Protein AF-0000000084455588 (afdb_homodimer)

Sequence (678 aa):
MLPLLLCATAAAAASVPGLRKLSNLVTFGDSYTDEGRLNYIFSHNTLPPPGQLLPVNNQTSVGGYAWPRLVAQKTGAKLYDYAVAGGMCSDNVTQHYLSNINGPFPSILDYEIPAFETDLGYKGLYPDRRADNTVYALWIGTNDLGIDGFLGEEQVQGATITDFVECVWKAFDAVYKLGGRQFVLLNVLPLQFGPMYASIPNGGTGNNEYWGNKESFNTTETQYKMEEYLTSANTMFATGAPYNALIKKRWPGATVSLLDVYSLLLELRANPTKYYTAPVNITSSWRGCGDSGCFQSTEPQSNFVWYDEVHPSERTCEYVADEFISLLEGKSKYGVSYHMLPLLLCATAAAAASVPGLRKLSNLVTFGDSYTDEGRLNYIFSHNTLPPPGQLLPVNNQTSVGGYAWPRLVAQKTGAKLYDYAVAGGMCSDNVTQHYLSNINGPFPSILDYEIPAFETDLGYKGLYPDRRADNTVYALWIGTNDLGIDGFLGEEQVQGATITDFVECVWKAFDAVYKLGGRQFVLLNVLPLQFGPMYASIPNGGTGNNEYWGNKESFNTTETQYKMEEYLTSANTMFATGAPYNALIKKRWPGATVSLLDVYSLLLELRANPTKYYTAPVNITSSWRGCGDSGCFQSTEPQSNFVWYDEVHPSERTCEYVADEFISLLEGKSKYGVSYH

Organism: NCBI:txid398673

Radius of gyration: 27.87 Å; Cα contacts (8 Å, |Δi|>4): 1489; chains: 2; bounding box: 79×81×59 Å

InterPro domains:
  IPR001087 GDSL lipase/esterase [PF00657] (25-324)
  IPR036514 SGNH hydrolase superfamily [G3DSA:3.40.50.1110] (15-333)
  IPR051058 GDSL Esterase/Lipase Enzyme [PTHR45648] (25-326)

pLDDT: mean 95.4, std 11.84, range [30.83, 99.0]

Foldseek 3Di:
DPPPPPPPPPPQLAFFPLADAAAEEEEEEAQLQDQPQQVVLVVPLDGDDAQDDDDGHQPGPQNGHHLQVLLCVVRVHHYHYLYYHVEALDVQWAFDADVSNRGTGDYLVRHSLVSVLRNVPHCVPPVPDAQRHYAYEYEYDLCCLDCRHVLVPNTDPPHDLVNRLVSVVVSVVSVLVVHHFHYEYEAHALLLQFQCQPAVVNQHDAQFDVRRHRVVDRSNVSSVSSNVSRVVSVVCVVVVQCCCCPVVVVRPNHKYKYFHVRVVLVVCLVVVVVQAPPPADERAAQWTQYPVGIDGDPDDNRRYQGNYRRHGHVSVSSVVSVLVVCQSSVRHPRMDMDD/DPPPPPPPPPPQLAFFPLADAAAEEEEEEAQLQDQPQQVVLVVPLDGDDAQDDDDGHQPGPQNGHHLQVLLCVVRVHDYHYLYYHVEALDPQWAFDADVSNRGTGDYLVRHSLVSVLRNVPHCVPPVPDAQRHYAYEYEYDLCCLDCRHVLVPNTDPPHDLVNSLVSVVVSVVSVLVVHHFHYEYEAHALLLQFQCQPAVVNQHDAQFDVRRHNVVDRSNVSSVSSNVSRVVSVVCVVVVQCCCCPVVVVRPNHKYKYFHVRVVLVVCLVVVVVQAPPPADERAAQWTQYPVGIDGHPDDNRRYQGNYRRHGHVSSSSVVSVQVVCQSSVRHPRMDMDD

Nearest PDB structures (foldseek):
  8p1g-assembly1_B  TM=9.793E-01  e=1.441E-46  Thermothelomyces thermophilus
  7ztn-assembly2_A  TM=9.801E-01  e=2.373E-46  Thermothelomyces thermophilus
  6uqy-assembly1_A  TM=7.930E-01  e=4.509E-14  Pseudomonas aeruginosa PAO1
  6ur0-assembly2_B  TM=7.779E-01  e=1.150E-13  Pseudomonas aeruginosa PAO1
  8d90-assembly2_B  TM=7.687E-01  e=1.150E-13  Pseudomonas aeruginosa PAO1

Secondary structure (DSSP, 8-state):
---------------STT-S---EEEEEESTTT-SSHHHHHHHHSSPPPTT-PPPP---STTSS--HHHHHHHHH-PEEEE---TT--S-TTT---EEGGGTEEPPPIIIIIHHHHHHHTT-TTS-TT--TTTEEEEEE--HHHHSTTTTTTT-SPTT--HHHHHHHHHHHHHHHHHTT--EEEEE----GGGSTTTS-GGGT--SSBSSSTTGGGS-HHHHHHHHHHHHHHHHHHHHHHHHIIIIIS--STT-EEEEE-HHHHHHHHHHSHHHHSPSSPEEEEESEEEETTEEEE-SS-GGGEEESSSSSBPHHHHHHHHHHHHHHHTT--TTEEEE-/--------------PSTT-S---EEEEEESTTT-SSHHHHHHHHSSPPPTT-PPPP---STTSS--HHHHHHHHH-PEEEE---TT--S-TTT---EEGGGTEEPPPIIIIIHHHHHHHTT-TTS-TT--TTTEEEEEE--HHHHSTTTTTTT-SPTT--HHHHHHHHHHHHHHHHHTT--EEEEE----GGGSTTTS-GGGT--SSBSSSTTGGGS-HHHHHHHHHHHHHHHHHHHHHHHHIIIIIS--STT-EEEEE-HHHHHHHHHHSHHHHSPSSPEEEEESEEEETTEEEE-SS-GGGEEESSSSSBPHHHHHHHHHHHHHHHTT--TTEEEE-

Solvent-accessible surface area (backbone atoms only — not comparable to full-atom values): 35055 Å² total; per-residue (Å²): 135,82,81,78,76,74,77,72,68,71,72,70,78,55,42,38,77,69,48,79,47,71,49,33,40,35,36,39,19,10,37,74,45,16,43,45,48,45,58,47,21,72,75,64,44,36,78,80,60,84,68,61,82,77,70,92,43,50,84,27,65,20,71,18,50,26,25,59,57,52,37,21,68,75,64,67,23,47,72,47,76,44,11,21,46,73,12,27,58,30,71,82,34,24,52,53,81,30,76,58,64,74,38,58,41,56,13,34,62,73,32,29,50,54,51,51,57,55,26,70,73,29,79,89,43,72,81,76,72,42,51,37,25,31,40,41,36,38,42,62,46,71,46,37,53,26,65,61,3,54,69,49,68,42,35,38,90,88,53,40,67,57,52,54,56,47,43,55,54,49,45,51,51,54,41,40,75,73,57,52,27,32,38,34,38,37,49,52,59,64,49,34,58,30,19,61,35,14,18,53,95,72,55,15,50,62,34,23,81,90,41,73,58,46,68,80,48,65,36,62,59,51,15,53,51,42,42,38,53,46,47,43,52,41,50,38,49,67,24,36,49,50,33,40,50,68,70,66,46,73,48,81,89,29,25,48,27,42,37,40,46,28,62,51,49,52,49,47,63,74,44,36,77,82,76,29,42,78,78,63,34,73,47,50,42,35,26,48,41,36,87,90,43,71,53,67,56,91,63,64,61,48,20,18,47,20,26,27,44,82,29,48,8,31,54,44,24,50,53,53,21,52,45,51,54,29,31,54,41,58,64,30,93,52,39,53,75,41,113,135,82,81,76,76,76,76,70,69,73,71,72,75,56,40,38,77,68,49,78,50,70,49,32,40,36,36,38,20,11,37,76,46,16,41,44,49,43,60,47,22,72,75,64,45,36,77,77,61,84,70,60,81,77,71,92,43,49,84,28,66,21,70,19,50,24,25,59,58,50,38,20,69,75,64,67,22,46,73,46,76,45,11,21,46,73,12,27,58,29,70,83,34,24,52,52,81,32,76,58,62,73,38,59,42,55,12,35,64,73,32,29,50,52,52,52,59,57,24,69,74,29,78,90,43,72,82,77,74,43,52,36,25,29,39,43,35,38,43,63,48,71,46,36,52,27,67,62,3,53,68,50,69,42,34,38,88,88,53,39,68,56,52,53,56,48,44,56,54,48,46,50,51,54,42,41,76,72,57,50,27,29,38,35,37,38,50,54,60,64,48,35,58,31,18,61,35,13,18,52,94,74,55,15,51,60,33,23,82,91,41,73,59,45,69,82,47,65,37,62,59,51,16,53,51,41,42,38,53,48,47,44,52,40,50,38,50,67,24,36,50,49,32,40,50,68,72,65,45,73,48,82,90,28,25,50,26,42,36,41,45,29,61,51,50,52,49,46,62,73,46,37,78,82,75,29,44,76,79,65,34,72,45,50,43,35,26,46,40,37,89,91,44,70,53,66,55,91,64,64,61,48,20,18,46,20,27,26,45,83,30,48,7,31,55,44,25,51,53,53,21,52,45,51,53,28,31,53,42,57,65,29,92,51,38,52,75,40,112

Structure (mmCIF, N/CA/C/O backbone):
data_AF-0000000084455588-model_v1
#
loop_
_entity.id
_entity.type
_entity.pdbx_description
1 polymer 'Acetyl esterase'
#
loop_
_atom_site.group_PDB
_atom_site.id
_atom_site.type_symbol
_atom_site.label_atom_id
_atom_site.label_alt_id
_atom_site.label_comp_id
_atom_site.label_asym_id
_atom_site.label_entity_id
_atom_site.label_seq_id
_atom_site.pdbx_PDB_ins_code
_atom_site.Cartn_x
_atom_site.Cartn_y
_atom_site.Cartn_z
_atom_site.occupancy
_atom_site.B_iso_or_equiv
_atom_site.auth_seq_id
_atom_site.auth_comp_id
_atom_site.auth_asym_id
_atom_site.auth_atom_id
_atom_site.pdbx_PDB_model_num
ATOM 1 N N . MET A 1 1 ? -44.594 -42.438 25.766 1 31.38 1 MET A N 1
ATOM 2 C CA . MET A 1 1 ? -43.219 -42.031 25.484 1 31.38 1 MET A CA 1
ATOM 3 C C . MET A 1 1 ? -43.094 -41.5 24.078 1 31.38 1 MET A C 1
ATOM 5 O O . MET A 1 1 ? -43.094 -42.25 23.109 1 31.38 1 MET A O 1
ATOM 9 N N . LEU A 1 2 ? -43.625 -40.188 23.875 1 41.38 2 LEU A N 1
ATOM 10 C CA . LEU A 1 2 ? -43.75 -39.5 22.609 1 41.38 2 LEU A CA 1
ATOM 11 C C . LEU A 1 2 ? -42.344 -39.188 22.047 1 41.38 2 LEU A C 1
ATOM 13 O O . LEU A 1 2 ? -41.531 -38.531 22.703 1 41.38 2 LEU A O 1
ATOM 17 N N . PRO A 1 3 ? -41.875 -40 21 1 38.5 3 PRO A N 1
ATOM 18 C CA . PRO A 1 3 ? -40.562 -39.75 20.391 1 38.5 3 PRO A CA 1
ATOM 19 C C . PRO A 1 3 ? -40.438 -38.344 19.797 1 38.5 3 PRO A C 1
ATOM 21 O O . PRO A 1 3 ? -41.312 -37.938 19.031 1 38.5 3 PRO A O 1
ATOM 24 N N . LEU A 1 4 ? -39.938 -37.406 20.578 1 38.97 4 LEU A N 1
ATOM 25 C CA . LEU A 1 4 ? -39.562 -36.094 20.047 1 38.97 4 LEU A CA 1
ATOM 26 C C . LEU A 1 4 ? -38.531 -36.219 18.938 1 38.97 4 LEU A C 1
ATOM 28 O O . LEU A 1 4 ? -37.406 -36.656 19.188 1 38.97 4 LEU A O 1
ATOM 32 N N . LEU A 1 5 ? -39.062 -36.406 17.75 1 35.62 5 LEU A N 1
ATOM 33 C CA . LEU A 1 5 ? -38.188 -36.25 16.578 1 35.62 5 LEU A CA 1
ATOM 34 C C . LEU A 1 5 ? -37.531 -34.875 16.531 1 35.62 5 LEU A C 1
ATOM 36 O O . LEU A 1 5 ? -38.219 -33.875 16.406 1 35.62 5 LEU A O 1
ATOM 40 N N . LEU A 1 6 ? -36.375 -34.781 17.078 1 36.06 6 LEU A N 1
ATOM 41 C CA . LEU A 1 6 ? -35.5 -33.625 16.906 1 36.06 6 LEU A CA 1
ATOM 42 C C . LEU A 1 6 ? -35.188 -33.406 15.438 1 36.06 6 LEU A C 1
ATOM 44 O O . LEU A 1 6 ? -34.594 -34.281 14.797 1 36.06 6 LEU A O 1
ATOM 48 N N . CYS A 1 7 ? -35.969 -32.531 14.82 1 35.16 7 CYS A N 1
ATOM 49 C CA . CYS A 1 7 ? -35.625 -32.062 13.484 1 35.16 7 CYS A CA 1
ATOM 50 C C . CYS A 1 7 ? -34.25 -31.406 13.461 1 35.16 7 CYS A C 1
ATOM 52 O O . CYS A 1 7 ? -34.062 -30.312 14.023 1 35.16 7 CYS A O 1
ATOM 54 N N . ALA A 1 8 ? -33.281 -32.281 13.43 1 37.72 8 ALA A N 1
ATOM 55 C CA . ALA A 1 8 ? -31.969 -31.703 13.109 1 37.72 8 ALA A CA 1
ATOM 56 C C . ALA A 1 8 ? -32.031 -30.906 11.812 1 37.72 8 ALA A C 1
ATOM 58 O O . ALA A 1 8 ? -32.156 -31.469 10.727 1 37.72 8 ALA A O 1
ATOM 59 N N . THR A 1 9 ? -32.562 -29.766 11.836 1 36.16 9 THR A N 1
ATOM 60 C CA . THR A 1 9 ? -32.344 -28.906 10.68 1 36.16 9 THR A CA 1
ATOM 61 C C . THR A 1 9 ? -30.859 -28.859 10.305 1 36.16 9 THR A C 1
ATOM 63 O O . THR A 1 9 ? -30.016 -28.578 11.156 1 36.16 9 THR A O 1
ATOM 66 N N . ALA A 1 10 ? -30.422 -29.75 9.516 1 32.03 10 ALA A N 1
ATOM 67 C CA . ALA A 1 10 ? -29.094 -29.562 8.945 1 32.03 10 ALA A CA 1
ATOM 68 C C . ALA A 1 10 ? -28.844 -28.094 8.617 1 32.03 10 ALA A C 1
ATOM 70 O O . ALA A 1 10 ? -29.578 -27.484 7.836 1 32.03 10 ALA A O 1
ATOM 71 N N . ALA A 1 11 ? -28.391 -27.375 9.547 1 37.69 11 ALA A N 1
ATOM 72 C CA . ALA A 1 11 ? -27.859 -26.062 9.18 1 37.69 11 ALA A CA 1
ATOM 73 C C . ALA A 1 11 ? -27.203 -26.109 7.805 1 37.69 11 ALA A C 1
ATOM 75 O O . ALA A 1 11 ? -26.25 -26.859 7.586 1 37.69 11 ALA A O 1
ATOM 76 N N . ALA A 1 12 ? -27.906 -26.016 6.832 1 40.47 12 ALA A N 1
ATOM 77 C CA . ALA A 1 12 ? -27.297 -25.875 5.512 1 40.47 12 ALA A CA 1
ATOM 78 C C . ALA A 1 12 ? -25.953 -25.156 5.605 1 40.47 12 ALA A C 1
ATOM 80 O O . ALA A 1 12 ? -25.859 -24.047 6.148 1 40.47 12 ALA A O 1
ATOM 81 N N . ALA A 1 13 ? -24.75 -25.828 5.629 1 49.25 13 ALA A N 1
ATOM 82 C CA . ALA A 1 13 ? -23.422 -25.25 5.559 1 49.25 13 ALA A CA 1
ATOM 83 C C . ALA A 1 13 ? -23.391 -24.031 4.641 1 49.25 13 ALA A C 1
ATOM 85 O O . ALA A 1 13 ? -23.734 -24.125 3.461 1 49.25 13 ALA A O 1
ATOM 86 N N . ALA A 1 14 ? -23.484 -22.875 5.098 1 56.72 14 ALA A N 1
ATOM 87 C CA . ALA A 1 14 ? -23.562 -21.594 4.406 1 56.72 14 ALA A CA 1
ATOM 88 C C . ALA A 1 14 ? -22.359 -21.375 3.5 1 56.72 14 ALA A C 1
ATOM 90 O O . ALA A 1 14 ? -21.219 -21.453 3.953 1 56.72 14 ALA A O 1
ATOM 91 N N . SER A 1 15 ? -22.344 -21.641 2.08 1 79.44 15 SER A N 1
ATOM 92 C CA . SER A 1 15 ? -21.453 -21.391 0.945 1 79.44 15 SER A CA 1
ATOM 93 C C . SER A 1 15 ? -21.344 -19.891 0.657 1 79.44 15 SER A C 1
ATOM 95 O O . SER A 1 15 ? -22.125 -19.094 1.18 1 79.44 15 SER A O 1
ATOM 97 N N . VAL A 1 16 ? -20.141 -19.531 0.129 1 90.69 16 VAL A N 1
ATOM 98 C CA . VAL A 1 16 ? -20.031 -18.141 -0.325 1 90.69 16 VAL A CA 1
ATOM 99 C C . VAL A 1 16 ? -21.266 -17.766 -1.144 1 90.69 16 VAL A C 1
ATOM 101 O O . VAL A 1 16 ? -21.797 -18.594 -1.894 1 90.69 16 VAL A O 1
ATOM 104 N N . PRO A 1 17 ? -21.828 -16.609 -0.907 1 90.5 17 PRO A N 1
ATOM 105 C CA . PRO A 1 17 ? -23.047 -16.203 -1.604 1 90.5 17 PRO A CA 1
ATOM 106 C C . PRO A 1 17 ? -22.953 -16.391 -3.115 1 90.5 17 PRO A C 1
ATOM 108 O O . PRO A 1 17 ? -21.938 -16.047 -3.727 1 90.5 17 PRO A O 1
ATOM 111 N N . GLY A 1 18 ? -23.875 -17.078 -3.645 1 92 18 GLY A N 1
ATOM 112 C CA . GLY A 1 18 ? -24 -17.188 -5.09 1 92 18 GLY A CA 1
ATOM 113 C C . GLY A 1 18 ? -23.422 -18.484 -5.633 1 92 18 GLY A C 1
ATOM 114 O O . GLY A 1 18 ? -23.656 -18.844 -6.789 1 92 18 GLY A O 1
ATOM 115 N N . LEU A 1 19 ? -22.609 -19.172 -4.809 1 95.5 19 LEU A N 1
ATOM 116 C CA . LEU A 1 19 ? -22.031 -20.438 -5.254 1 95.5 19 LEU A CA 1
ATOM 117 C C . LEU A 1 19 ? -22.844 -21.609 -4.75 1 95.5 19 LEU A C 1
ATOM 119 O O . LEU A 1 19 ? -22.984 -21.812 -3.543 1 95.5 19 LEU A O 1
ATOM 123 N N . ARG A 1 20 ? -23.406 -22.391 -5.57 1 93.25 20 ARG A N 1
ATOM 124 C CA . ARG A 1 20 ? -24.203 -23.562 -5.184 1 93.25 20 ARG A CA 1
ATOM 125 C C . ARG A 1 20 ? -23.328 -24.797 -5.039 1 93.25 20 ARG A C 1
ATOM 127 O O . ARG A 1 20 ? -23.359 -25.469 -4.008 1 93.25 20 ARG A O 1
ATOM 134 N N . LYS A 1 21 ? -22.594 -25.094 -6.117 1 93.06 21 LYS A N 1
ATOM 135 C CA . LYS A 1 21 ? -21.656 -26.203 -6.164 1 93.06 21 LYS A CA 1
ATOM 136 C C . LYS A 1 21 ? -20.469 -25.875 -7.07 1 93.06 21 LYS A C 1
ATOM 138 O O . LYS A 1 21 ? -20.641 -25.312 -8.148 1 93.06 21 LYS A O 1
ATOM 143 N N . LEU A 1 22 ? -19.281 -26.266 -6.578 1 97.81 22 LEU A N 1
ATOM 144 C CA . LEU A 1 22 ? -18.109 -26.062 -7.43 1 97.81 22 LEU A CA 1
ATOM 145 C C . LEU A 1 22 ? -18.016 -27.141 -8.508 1 97.81 22 LEU A C 1
ATOM 147 O O . LEU A 1 22 ? -17.656 -28.281 -8.227 1 97.81 22 LEU A O 1
ATOM 151 N N . SER A 1 23 ? -18.344 -26.766 -9.727 1 98.19 23 SER A N 1
ATOM 152 C CA . SER A 1 23 ? -18.25 -27.672 -10.852 1 98.19 23 SER A CA 1
ATOM 153 C C . SER A 1 23 ? -17.016 -27.391 -11.703 1 98.19 23 SER A C 1
ATOM 155 O O . SER A 1 23 ? -16.438 -28.297 -12.289 1 98.19 23 SER A O 1
ATOM 157 N N . ASN A 1 24 ? -16.688 -26.094 -11.812 1 98.56 24 ASN A N 1
ATOM 158 C CA . ASN A 1 24 ? -15.555 -25.641 -12.617 1 98.56 24 ASN A CA 1
ATOM 159 C C . ASN A 1 24 ? -14.633 -24.719 -11.812 1 98.56 24 ASN A C 1
ATOM 161 O O . ASN A 1 24 ? -15.094 -23.75 -11.195 1 98.56 24 ASN A O 1
ATOM 165 N N . LEU A 1 25 ? -13.375 -25.031 -11.805 1 98.88 25 LEU A N 1
ATOM 166 C CA . LEU A 1 25 ? -12.344 -24.172 -11.242 1 98.88 25 LEU A CA 1
ATOM 167 C C . LEU A 1 25 ? -11.438 -23.609 -12.336 1 98.88 25 LEU A C 1
ATOM 169 O O . LEU A 1 25 ? -10.75 -24.375 -13.016 1 98.88 25 LEU A O 1
ATOM 173 N N . VAL A 1 26 ? -11.531 -22.344 -12.555 1 98.94 26 VAL A N 1
ATOM 174 C CA . VAL A 1 26 ? -10.695 -21.641 -13.516 1 98.94 26 VAL A CA 1
ATOM 175 C C . VAL A 1 26 ? -9.586 -20.891 -12.773 1 98.94 26 VAL A C 1
ATOM 177 O O . VAL A 1 26 ? -9.867 -20.094 -11.859 1 98.94 26 VAL A O 1
ATOM 180 N N . THR A 1 27 ? -8.328 -21.125 -13.133 1 98.94 27 THR A N 1
ATOM 181 C CA . THR A 1 27 ? -7.254 -20.547 -12.344 1 98.94 27 THR A CA 1
ATOM 182 C C . THR A 1 27 ? -6.301 -19.75 -13.227 1 98.94 27 THR A C 1
ATOM 184 O O . THR A 1 27 ? -6.027 -20.141 -14.367 1 98.94 27 THR A O 1
ATOM 187 N N . PHE A 1 28 ? -5.871 -18.609 -12.742 1 98.94 28 PHE A N 1
ATOM 188 C CA . PHE A 1 28 ? -4.859 -17.719 -13.297 1 98.94 28 PHE A CA 1
ATOM 189 C C . PHE A 1 28 ? -3.738 -17.484 -12.297 1 98.94 28 PHE A C 1
ATOM 191 O O . PHE A 1 28 ? -3.977 -17.469 -11.086 1 98.94 28 PHE A O 1
ATOM 198 N N . GLY A 1 29 ? -2.549 -17.344 -12.82 1 98.88 29 GLY A N 1
ATOM 199 C CA . GLY A 1 29 ? -1.476 -17.109 -11.867 1 98.88 29 GLY A CA 1
ATOM 200 C C . GLY A 1 29 ? -0.098 -17.375 -12.438 1 98.88 29 GLY A C 1
ATOM 201 O O . GLY A 1 29 ? 0.161 -17.094 -13.609 1 98.88 29 GLY A O 1
ATOM 202 N N . ASP A 1 30 ? 0.806 -17.828 -11.562 1 98.88 30 ASP A N 1
ATOM 203 C CA . ASP A 1 30 ? 2.203 -18.078 -11.898 1 98.88 30 ASP A CA 1
ATOM 204 C C . ASP A 1 30 ? 2.611 -19.5 -11.5 1 98.88 30 ASP A C 1
ATOM 206 O O . ASP A 1 30 ? 1.817 -20.438 -11.617 1 98.88 30 ASP A O 1
ATOM 210 N N . SER A 1 31 ? 3.824 -19.734 -11.117 1 98.88 31 SER A N 1
ATOM 211 C CA . SER A 1 31 ? 4.379 -21.062 -10.875 1 98.88 31 SER A CA 1
ATOM 212 C C . SER A 1 31 ? 3.705 -21.719 -9.68 1 98.88 31 SER A C 1
ATOM 214 O O . SER A 1 31 ? 3.748 -22.953 -9.531 1 98.88 31 SER A O 1
ATOM 216 N N . TYR A 1 32 ? 3.07 -20.906 -8.773 1 98.88 32 TYR A N 1
ATOM 217 C CA . TYR A 1 32 ? 2.359 -21.484 -7.637 1 98.88 32 TYR A CA 1
ATOM 218 C C . TYR A 1 32 ? 1.114 -22.234 -8.094 1 98.88 32 TYR A C 1
ATOM 220 O O . TYR A 1 32 ? 0.648 -23.141 -7.414 1 98.88 32 TYR A O 1
ATOM 228 N N . THR A 1 33 ? 0.637 -21.859 -9.305 1 98.94 33 THR A N 1
ATOM 229 C CA . THR A 1 33 ? -0.669 -22.312 -9.773 1 98.94 33 THR A CA 1
ATOM 230 C C . THR A 1 33 ? -0.525 -23.203 -11 1 98.94 33 THR A C 1
ATOM 232 O O . THR A 1 33 ? -1.31 -24.141 -11.188 1 98.94 33 THR A O 1
ATOM 235 N N . ASP A 1 34 ? 0.517 -23.094 -11.758 1 98.94 34 ASP A N 1
ATOM 236 C CA . ASP A 1 34 ? 0.695 -23.703 -13.078 1 98.94 34 ASP A CA 1
ATOM 237 C C . ASP A 1 34 ? 0.792 -25.219 -12.977 1 98.94 34 ASP A C 1
ATOM 239 O O . ASP A 1 34 ? 1.716 -25.75 -12.359 1 98.94 34 ASP A O 1
ATOM 243 N N . GLU A 1 35 ? -0.102 -25.828 -13.672 1 98.69 35 GLU A N 1
ATOM 244 C CA . GLU A 1 35 ? -0.068 -27.281 -13.703 1 98.69 35 GLU A CA 1
ATOM 245 C C . GLU A 1 35 ? 0.785 -27.797 -14.859 1 98.69 35 GLU A C 1
ATOM 247 O O . GLU A 1 35 ? 1.404 -28.859 -14.758 1 98.69 35 GLU A O 1
ATOM 252 N N . GLY A 1 36 ? 0.834 -27.016 -15.984 1 98.31 36 GLY A N 1
ATOM 253 C CA . GLY A 1 36 ? 1.596 -27.641 -17.047 1 98.31 36 GLY A CA 1
ATOM 254 C C . GLY A 1 36 ? 1.853 -26.719 -18.234 1 98.31 36 GLY A C 1
ATOM 255 O O . GLY A 1 36 ? 2.512 -27.094 -19.203 1 98.31 36 GLY A O 1
ATOM 256 N N . ARG A 1 37 ? 1.414 -25.516 -18.188 1 98.56 37 ARG A N 1
ATOM 257 C CA . ARG A 1 37 ? 1.513 -24.656 -19.375 1 98.56 37 ARG A CA 1
ATOM 258 C C . ARG A 1 37 ? 2.965 -24.297 -19.656 1 98.56 37 ARG A C 1
ATOM 260 O O . ARG A 1 37 ? 3.393 -24.297 -20.812 1 98.56 37 ARG A O 1
ATOM 267 N N . LEU A 1 38 ? 3.719 -23.953 -18.625 1 98.62 38 LEU A N 1
ATOM 268 C CA . LEU A 1 38 ? 5.121 -23.672 -18.922 1 98.62 38 LEU A CA 1
ATOM 269 C C . LEU A 1 38 ? 5.824 -24.922 -19.453 1 98.62 38 LEU A C 1
ATOM 271 O O . LEU A 1 38 ? 6.652 -24.828 -20.359 1 98.62 38 LEU A O 1
ATOM 275 N N . ASN A 1 39 ? 5.52 -26.109 -18.859 1 98.19 39 ASN A N 1
ATOM 276 C CA . ASN A 1 39 ? 6.082 -27.344 -19.375 1 98.19 39 ASN A CA 1
ATOM 277 C C . ASN A 1 39 ? 5.812 -27.5 -20.859 1 98.19 39 ASN A C 1
ATOM 279 O O . ASN A 1 39 ? 6.699 -27.906 -21.625 1 98.19 39 ASN A O 1
ATOM 283 N N . TYR A 1 40 ? 4.586 -27.266 -21.25 1 98.44 40 TYR A N 1
ATOM 284 C CA . TYR A 1 40 ? 4.246 -27.328 -22.672 1 98.44 40 TYR A CA 1
ATOM 285 C C . TYR A 1 40 ? 5.113 -26.375 -23.484 1 98.44 40 TYR A C 1
ATOM 287 O O . TYR A 1 40 ? 5.656 -26.75 -24.531 1 98.44 40 TYR A O 1
ATOM 295 N N . ILE A 1 41 ? 5.258 -25.094 -23.047 1 98.62 41 ILE A N 1
ATOM 296 C CA . ILE A 1 41 ? 6.031 -24.078 -23.734 1 98.62 41 ILE A CA 1
ATOM 297 C C . ILE A 1 41 ? 7.484 -24.531 -23.875 1 98.62 41 ILE A C 1
ATOM 299 O O . ILE A 1 41 ? 8.078 -24.438 -24.938 1 98.62 41 ILE A O 1
ATOM 303 N N . PHE A 1 42 ? 8.047 -25.062 -22.812 1 97.75 42 PHE A N 1
ATOM 304 C CA . PHE A 1 42 ? 9.43 -25.531 -22.828 1 97.75 42 PHE A CA 1
ATOM 305 C C . PHE A 1 42 ? 9.609 -26.656 -23.828 1 97.75 42 PHE A C 1
ATOM 307 O O . PHE A 1 42 ? 10.625 -26.734 -24.516 1 97.75 42 PHE A O 1
ATOM 314 N N . SER A 1 43 ? 8.617 -27.516 -23.906 1 98 43 SER A N 1
ATOM 315 C CA . SER A 1 43 ? 8.719 -28.703 -24.75 1 98 43 SER A CA 1
ATOM 316 C C . SER A 1 43 ? 8.453 -28.375 -26.219 1 98 43 SER A C 1
ATOM 318 O O . SER A 1 43 ? 8.961 -29.047 -27.125 1 98 43 SER A O 1
ATOM 320 N N . HIS A 1 44 ? 7.68 -27.297 -26.484 1 98.06 44 HIS A N 1
ATOM 321 C CA . HIS A 1 44 ? 7.199 -27.078 -27.844 1 98.06 44 HIS A CA 1
ATOM 322 C C . HIS A 1 44 ? 7.664 -25.734 -28.391 1 98.06 44 HIS A C 1
ATOM 324 O O . HIS A 1 44 ? 7.492 -25.438 -29.578 1 98.06 44 HIS A O 1
ATOM 330 N N . ASN A 1 45 ? 8.203 -24.844 -27.531 1 98.25 45 ASN A N 1
ATOM 331 C CA . ASN A 1 45 ? 8.633 -23.5 -27.875 1 98.25 45 ASN A CA 1
ATOM 332 C C . ASN A 1 45 ? 7.496 -22.688 -28.484 1 98.25 45 ASN A C 1
ATOM 334 O O . ASN A 1 45 ? 7.703 -21.922 -29.438 1 98.25 45 ASN A O 1
ATOM 338 N N . THR A 1 46 ? 6.375 -22.984 -28 1 97.88 46 THR A N 1
ATOM 339 C CA . THR A 1 46 ? 5.168 -22.266 -28.391 1 97.88 46 THR A CA 1
ATOM 340 C C . THR A 1 46 ? 4.109 -22.359 -27.297 1 97.88 46 THR A C 1
ATOM 342 O O . THR A 1 46 ? 4.238 -23.156 -26.375 1 97.88 46 THR A O 1
ATOM 345 N N . LEU A 1 47 ? 3.145 -21.484 -27.359 1 98.06 47 LEU A N 1
ATOM 346 C CA . LEU A 1 47 ? 2.023 -21.516 -26.438 1 98.06 47 LEU A CA 1
ATOM 347 C C . LEU A 1 47 ? 1.118 -22.719 -26.719 1 98.06 47 LEU A C 1
ATOM 349 O O . LEU A 1 47 ? 1.02 -23.172 -27.859 1 98.06 47 LEU A O 1
ATOM 353 N N . PRO A 1 48 ? 0.46 -23.266 -25.656 1 97.81 48 PRO A N 1
ATOM 354 C CA . PRO A 1 48 ? -0.513 -24.328 -25.922 1 97.81 48 PRO A CA 1
ATOM 355 C C . PRO A 1 48 ? -1.59 -23.906 -26.922 1 97.81 48 PRO A C 1
ATOM 357 O O . PRO A 1 48 ? -2.035 -22.75 -26.891 1 97.81 48 PRO A O 1
ATOM 360 N N . PRO A 1 49 ? -2.043 -24.797 -27.734 1 96.5 49 PRO A N 1
ATOM 361 C CA . PRO A 1 49 ? -3.084 -24.422 -28.703 1 96.5 49 PRO A CA 1
ATOM 362 C C . PRO A 1 49 ? -4.434 -24.156 -28.047 1 96.5 49 PRO A C 1
ATOM 364 O O . PRO A 1 49 ? -4.754 -24.781 -27.016 1 96.5 49 PRO A O 1
ATOM 367 N N . PRO A 1 50 ? -5.191 -23.234 -28.703 1 95.88 50 PRO A N 1
ATOM 368 C CA . PRO A 1 50 ? -6.547 -23.016 -28.188 1 95.88 50 PRO A CA 1
ATOM 369 C C . PRO A 1 50 ? -7.383 -24.297 -28.172 1 95.88 50 PRO A C 1
ATOM 371 O O . PRO A 1 50 ? -7.211 -25.156 -29.047 1 95.88 50 PRO A O 1
ATOM 374 N N . GLY A 1 51 ? -8.25 -24.359 -27.203 1 95.31 51 GLY A N 1
ATOM 375 C CA . GLY A 1 51 ? -9.219 -25.453 -27.172 1 95.31 51 GLY A CA 1
ATOM 376 C C . GLY A 1 51 ? -8.648 -26.734 -26.594 1 95.31 51 GLY A C 1
ATOM 377 O O . GLY A 1 51 ? -9.328 -27.766 -26.578 1 95.31 51 GLY A O 1
ATOM 378 N N . GLN A 1 52 ? -7.477 -26.641 -26.141 1 92 52 GLN A N 1
ATOM 379 C CA . GLN A 1 52 ? -6.848 -27.859 -25.641 1 92 52 GLN A CA 1
ATOM 380 C C . GLN A 1 52 ? -6.715 -27.812 -24.109 1 92 52 GLN A C 1
ATOM 382 O O . GLN A 1 52 ? -6.125 -26.875 -23.562 1 92 52 GLN A O 1
ATOM 387 N N . LEU A 1 53 ? -7.258 -28.828 -23.484 1 94.5 53 LEU A N 1
ATOM 388 C CA . LEU A 1 53 ? -7 -29.047 -22.062 1 94.5 53 LEU A CA 1
ATOM 389 C C . LEU A 1 53 ? -5.715 -29.859 -21.859 1 94.5 53 LEU A C 1
ATOM 391 O O . LEU A 1 53 ? -5.609 -30.984 -22.344 1 94.5 53 LEU A O 1
ATOM 395 N N . LEU A 1 54 ? -4.789 -29.312 -21.219 1 96.62 54 LEU A N 1
ATOM 396 C CA . LEU A 1 54 ? -3.531 -30.016 -20.984 1 96.62 54 LEU A CA 1
ATOM 397 C C . LEU A 1 54 ? -3.717 -31.141 -19.969 1 96.62 54 LEU A C 1
ATOM 399 O O . LEU A 1 54 ? -4.586 -31.047 -19.094 1 96.62 54 LEU A O 1
ATOM 403 N N . PRO A 1 55 ? -2.959 -32.219 -20.031 1 96.69 55 PRO A N 1
ATOM 404 C CA . PRO A 1 55 ? -3.105 -33.344 -19.109 1 96.69 55 PRO A CA 1
ATOM 405 C C . PRO A 1 55 ? -2.758 -32.969 -17.672 1 96.69 55 PRO A C 1
ATOM 407 O O . PRO A 1 55 ? -1.987 -32.031 -17.422 1 96.69 55 PRO A O 1
ATOM 410 N N . VAL A 1 56 ? -3.338 -33.75 -16.797 1 98.12 56 VAL A N 1
ATOM 411 C CA . VAL A 1 56 ? -2.959 -33.656 -15.391 1 98.12 56 VAL A CA 1
ATOM 412 C C . VAL A 1 56 ? -1.453 -33.844 -15.242 1 98.12 56 VAL A C 1
ATOM 414 O O . VAL A 1 56 ? -0.871 -34.719 -15.914 1 98.12 56 VAL A O 1
ATOM 417 N N . ASN A 1 57 ? -0.807 -33.031 -14.445 1 98.06 57 ASN A N 1
ATOM 418 C CA . ASN A 1 57 ? 0.641 -33.062 -14.266 1 98.06 57 ASN A CA 1
ATOM 419 C C . ASN A 1 57 ? 1.032 -32.812 -12.812 1 98.06 57 ASN A C 1
ATOM 421 O O . ASN A 1 57 ? 0.545 -31.875 -12.18 1 98.06 57 ASN A O 1
ATOM 425 N N . ASN A 1 58 ? 1.815 -33.688 -12.203 1 98.06 58 ASN A N 1
ATOM 426 C CA . ASN A 1 58 ? 2.33 -33.5 -10.859 1 98.06 58 ASN A CA 1
ATOM 427 C C . ASN A 1 58 ? 3.816 -33.156 -10.875 1 98.06 58 ASN A C 1
ATOM 429 O O . ASN A 1 58 ? 4.48 -33.188 -9.836 1 98.06 58 ASN A O 1
ATOM 433 N N . GLN A 1 59 ? 4.383 -32.969 -12.062 1 97.75 59 GLN A N 1
ATOM 434 C CA . GLN A 1 59 ? 5.727 -32.406 -12.211 1 97.75 59 GLN A CA 1
ATOM 435 C C . GLN A 1 59 ? 5.688 -30.906 -12.398 1 97.75 59 GLN A C 1
ATOM 437 O O . GLN A 1 59 ? 6.004 -30.391 -13.469 1 97.75 59 GLN A O 1
ATOM 442 N N . THR A 1 60 ? 5.41 -30.203 -11.336 1 98.56 60 THR A N 1
ATOM 443 C CA . THR A 1 60 ? 5.223 -28.75 -11.352 1 98.56 60 THR A CA 1
ATOM 444 C C . THR A 1 60 ? 6.312 -28.062 -10.539 1 98.56 60 THR A C 1
ATOM 446 O O . THR A 1 60 ? 7.176 -28.719 -9.953 1 98.56 60 THR A O 1
ATOM 449 N N . SER A 1 61 ? 6.223 -26.75 -10.484 1 98.31 61 SER A N 1
ATOM 450 C CA . SER A 1 61 ? 7.207 -25.938 -9.773 1 98.31 61 SER A CA 1
ATOM 451 C C . SER A 1 61 ? 7.141 -26.172 -8.266 1 98.31 61 SER A C 1
ATOM 453 O O . SER A 1 61 ? 8.094 -25.875 -7.547 1 98.31 61 SER A O 1
ATOM 455 N N . VAL A 1 62 ? 6.035 -26.719 -7.742 1 98.56 62 VAL A N 1
ATOM 456 C CA . VAL A 1 62 ? 5.875 -26.906 -6.301 1 98.56 62 VAL A CA 1
ATOM 457 C C . VAL A 1 62 ? 6.297 -28.312 -5.91 1 98.56 62 VAL A C 1
ATOM 459 O O . VAL A 1 62 ? 6.098 -28.734 -4.766 1 98.56 62 VAL A O 1
ATOM 462 N N . GLY A 1 63 ? 6.77 -29.109 -6.816 1 98.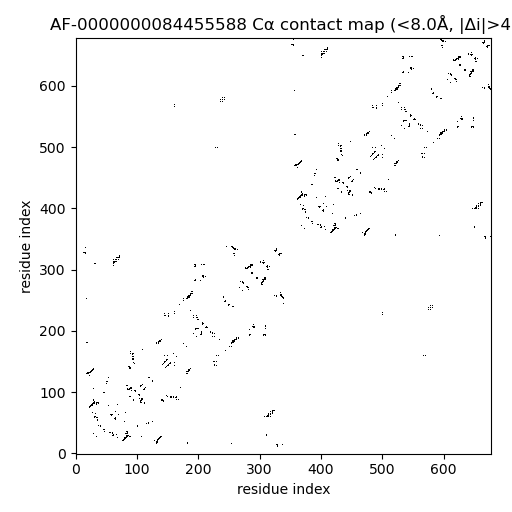19 63 GLY A N 1
ATOM 463 C CA . GLY A 1 63 ? 7.305 -30.438 -6.531 1 98.19 63 GLY A CA 1
ATOM 464 C C . GLY A 1 63 ? 6.227 -31.5 -6.383 1 98.19 63 GLY A C 1
ATOM 465 O O . GLY A 1 63 ? 6.422 -32.5 -5.691 1 98.19 63 GLY A O 1
ATOM 466 N N . GLY A 1 64 ? 5.129 -31.328 -6.926 1 98.62 64 GLY A N 1
ATOM 467 C CA . GLY A 1 64 ? 3.951 -32.188 -6.895 1 98.62 64 GLY A CA 1
ATOM 468 C C . GLY A 1 64 ? 2.717 -31.516 -7.473 1 98.62 64 GLY A C 1
ATOM 469 O O . GLY A 1 64 ? 2.82 -30.688 -8.391 1 98.62 64 GLY A O 1
ATOM 470 N N . TYR A 1 65 ? 1.59 -31.969 -7 1 98.81 65 TYR A N 1
ATOM 471 C CA . TYR A 1 65 ? 0.359 -31.328 -7.453 1 98.81 65 TYR A CA 1
ATOM 472 C C . TYR A 1 65 ? 0.257 -29.906 -6.922 1 98.81 65 TYR A C 1
ATOM 474 O O . TYR A 1 65 ? 0.423 -29.672 -5.719 1 98.81 65 TYR A O 1
ATOM 482 N N . ALA A 1 66 ? 0.039 -28.953 -7.863 1 98.88 66 ALA A N 1
ATOM 483 C CA . ALA A 1 66 ? -0.263 -27.594 -7.434 1 98.88 66 ALA A CA 1
ATOM 484 C C . ALA A 1 66 ? -1.646 -27.516 -6.793 1 98.88 66 ALA A C 1
ATOM 486 O O . ALA A 1 66 ? -2.471 -28.406 -6.973 1 98.88 66 ALA A O 1
ATOM 487 N N . TRP A 1 67 ? -1.932 -26.438 -6.059 1 98.94 67 TRP A N 1
ATOM 488 C CA . TRP A 1 67 ? -3.102 -26.328 -5.195 1 98.94 67 TRP A CA 1
ATOM 489 C C . TRP A 1 67 ? -4.391 -26.484 -5.996 1 98.94 67 TRP A C 1
ATOM 491 O O . TRP A 1 67 ? -5.352 -27.094 -5.523 1 98.94 67 TRP A O 1
ATOM 501 N N . PRO A 1 68 ? -4.473 -25.984 -7.281 1 98.94 68 PRO A N 1
ATOM 502 C CA . PRO A 1 68 ? -5.754 -26.141 -7.977 1 98.94 68 PRO A CA 1
ATOM 503 C C . PRO A 1 68 ? -6.098 -27.609 -8.242 1 98.94 68 PRO A C 1
ATOM 505 O O . PRO A 1 68 ? -7.266 -28 -8.156 1 98.94 68 PRO A O 1
ATOM 508 N N . ARG A 1 69 ? -5.129 -28.391 -8.625 1 98.94 69 ARG A N 1
ATOM 509 C CA . ARG A 1 69 ? -5.375 -29.812 -8.867 1 98.94 69 ARG A CA 1
ATOM 510 C C . ARG A 1 69 ? -5.805 -30.516 -7.586 1 98.94 69 ARG A C 1
ATOM 512 O O . ARG A 1 69 ? -6.684 -31.375 -7.613 1 98.94 69 ARG A O 1
ATOM 519 N N . LEU A 1 70 ? -5.191 -30.141 -6.488 1 98.94 70 LEU A N 1
ATOM 520 C CA . LEU A 1 70 ? -5.594 -30.703 -5.207 1 98.94 70 LEU A CA 1
ATOM 521 C C . LEU A 1 70 ? -7.043 -30.344 -4.887 1 98.94 70 LEU A C 1
ATOM 523 O O . LEU A 1 70 ? -7.797 -31.188 -4.395 1 98.94 70 LEU A O 1
ATOM 527 N N . VAL A 1 71 ? -7.441 -29.094 -5.184 1 98.94 71 VAL A N 1
ATOM 528 C CA . VAL A 1 71 ? -8.828 -28.688 -5.004 1 98.94 71 VAL A CA 1
ATOM 529 C C . VAL A 1 71 ? -9.742 -29.531 -5.895 1 98.94 71 VAL A C 1
ATOM 531 O O . VAL A 1 71 ? -10.766 -30.047 -5.438 1 98.94 71 VAL A O 1
ATOM 534 N N . ALA A 1 72 ? -9.336 -29.703 -7.172 1 98.81 72 ALA A N 1
ATOM 535 C CA . ALA A 1 72 ? -10.133 -30.469 -8.125 1 98.81 72 ALA A CA 1
ATOM 536 C C . ALA A 1 72 ? -10.289 -31.922 -7.668 1 98.81 72 ALA A C 1
ATOM 538 O O . ALA A 1 72 ? -11.383 -32.469 -7.738 1 98.81 72 ALA A O 1
ATOM 539 N N . GLN A 1 73 ? -9.273 -32.5 -7.172 1 98.69 73 GLN A N 1
ATOM 540 C CA . GLN A 1 73 ? -9.289 -33.875 -6.727 1 98.69 73 GLN A CA 1
ATOM 541 C C . GLN A 1 73 ? -10.195 -34.062 -5.512 1 98.69 73 GLN A C 1
ATOM 543 O O . GLN A 1 73 ? -10.922 -35.031 -5.406 1 98.69 73 GLN A O 1
ATOM 548 N N . LYS A 1 74 ? -10.18 -33.125 -4.66 1 98.38 74 LYS A N 1
ATOM 549 C CA . LYS A 1 74 ? -10.93 -33.219 -3.41 1 98.38 74 LYS A CA 1
ATOM 550 C C . LYS A 1 74 ? -12.414 -32.906 -3.631 1 98.38 74 LYS A C 1
ATOM 552 O O . LYS A 1 74 ? -13.266 -33.406 -2.898 1 98.38 74 LYS A O 1
ATOM 557 N N . THR A 1 75 ? -12.742 -32.094 -4.637 1 98.19 75 THR A N 1
ATOM 558 C CA . THR A 1 75 ? -14.109 -31.625 -4.793 1 98.19 75 THR A CA 1
ATOM 559 C C . THR A 1 75 ? -14.789 -32.312 -5.977 1 98.19 75 THR A C 1
ATOM 561 O O . THR A 1 75 ? -16.016 -32.281 -6.098 1 98.19 75 THR A O 1
ATOM 564 N N . GLY A 1 76 ? -13.992 -32.844 -6.902 1 98.12 76 GLY A N 1
ATOM 565 C CA . GLY A 1 76 ? -14.531 -33.406 -8.133 1 98.12 76 GLY A CA 1
ATOM 566 C C . GLY A 1 76 ? -14.727 -32.375 -9.227 1 98.12 76 GLY A C 1
ATOM 567 O O . GLY A 1 76 ? -15.188 -32.688 -10.32 1 98.12 76 GLY A O 1
ATOM 568 N N . ALA A 1 77 ? -14.359 -31.141 -8.984 1 98.44 77 ALA A N 1
ATOM 569 C CA . ALA A 1 77 ? -14.508 -30.078 -9.969 1 98.44 77 ALA A CA 1
ATOM 570 C C . ALA A 1 77 ? -13.57 -30.281 -11.156 1 98.44 77 ALA A C 1
ATOM 572 O O . ALA A 1 77 ? -12.484 -30.844 -11 1 98.44 77 ALA A O 1
ATOM 573 N N . LYS A 1 78 ? -14.016 -29.844 -12.32 1 98.06 78 LYS A N 1
ATOM 574 C CA . LYS A 1 78 ? -13.125 -29.766 -13.477 1 98.06 78 LYS A CA 1
ATOM 575 C C . LYS A 1 78 ? -12.188 -28.562 -13.367 1 98.06 78 LYS A C 1
ATOM 577 O O . LYS A 1 78 ? -12.625 -27.453 -13.07 1 98.06 78 LYS A O 1
ATOM 582 N N . LEU A 1 79 ? -10.922 -28.828 -13.578 1 98.69 79 LEU A N 1
ATOM 583 C CA . LEU A 1 79 ? -9.93 -27.766 -13.5 1 98.69 79 LEU A CA 1
ATOM 584 C C . LEU A 1 79 ? -9.586 -27.234 -14.891 1 98.69 79 LEU A C 1
ATOM 586 O O . LEU A 1 79 ? -9.273 -28.016 -15.797 1 98.69 79 LEU A O 1
ATOM 590 N N . TYR A 1 80 ? -9.695 -26 -15.078 1 98.69 80 TYR A N 1
ATOM 591 C CA . TYR A 1 80 ? -9.195 -25.25 -16.234 1 98.69 80 TYR A CA 1
ATOM 592 C C . TYR A 1 80 ? -8.109 -24.266 -15.812 1 98.69 80 TYR A C 1
ATOM 594 O O . TYR A 1 80 ? -8.406 -23.156 -15.359 1 98.69 80 TYR A O 1
ATOM 602 N N . ASP A 1 81 ? -6.887 -24.703 -15.969 1 98.75 81 ASP A N 1
ATOM 603 C CA . ASP A 1 81 ? -5.758 -23.906 -15.484 1 98.75 81 ASP A CA 1
ATOM 604 C C . ASP A 1 81 ? -5.094 -23.141 -16.625 1 98.75 81 ASP A C 1
ATOM 606 O O . ASP A 1 81 ? -4.648 -23.734 -17.609 1 98.75 81 ASP A O 1
ATOM 610 N N . TYR A 1 82 ? -5.039 -21.828 -16.438 1 98.88 82 TYR A N 1
ATOM 611 C CA . TYR A 1 82 ? -4.426 -20.984 -17.453 1 98.88 82 TYR A CA 1
ATOM 612 C C . TYR A 1 82 ? -3.141 -20.359 -16.938 1 98.88 82 TYR A C 1
ATOM 614 O O . TYR A 1 82 ? -2.477 -19.594 -17.656 1 98.88 82 TYR A O 1
ATOM 622 N N . ALA A 1 83 ? -2.777 -20.672 -15.695 1 98.94 83 ALA A N 1
ATOM 623 C CA . ALA A 1 83 ? -1.574 -20.109 -15.094 1 98.94 83 ALA A CA 1
ATOM 624 C C . ALA A 1 83 ? -0.323 -20.547 -15.844 1 98.94 83 ALA A C 1
ATOM 626 O O . ALA A 1 83 ? -0.263 -21.656 -16.359 1 98.94 83 ALA A O 1
ATOM 627 N N . VAL A 1 84 ? 0.642 -19.672 -15.891 1 98.88 84 VAL A N 1
ATOM 628 C CA . VAL A 1 84 ? 1.943 -19.969 -16.469 1 98.88 84 VAL A CA 1
ATOM 629 C C . VAL A 1 84 ? 3.051 -19.656 -15.469 1 98.88 84 VAL A C 1
ATOM 631 O O . VAL A 1 84 ? 3.164 -18.516 -15.008 1 98.88 84 VAL A O 1
ATOM 634 N N . ALA A 1 85 ? 3.818 -20.688 -15.188 1 98.75 85 ALA A N 1
ATOM 635 C CA . ALA A 1 85 ? 4.965 -20.438 -14.312 1 98.75 85 ALA A CA 1
ATOM 636 C C . ALA A 1 85 ? 5.824 -19.297 -14.859 1 98.75 85 ALA A C 1
ATOM 638 O O . ALA A 1 85 ? 6.078 -19.219 -16.062 1 98.75 85 ALA A O 1
ATOM 639 N N . GLY A 1 86 ? 6.27 -18.406 -13.969 1 98.44 86 GLY A N 1
ATOM 640 C CA . GLY A 1 86 ? 7.008 -17.203 -14.367 1 98.44 86 GLY A CA 1
ATOM 641 C C . GLY A 1 86 ? 6.109 -16.047 -14.734 1 98.44 86 GLY A C 1
ATOM 642 O O . GLY A 1 86 ? 6.578 -14.914 -14.875 1 98.44 86 GLY A O 1
ATOM 643 N N . GLY A 1 87 ? 4.828 -16.328 -14.859 1 98.56 87 GLY A N 1
ATOM 644 C CA . GLY A 1 87 ? 3.885 -15.289 -15.266 1 98.56 87 GLY A CA 1
ATOM 645 C C . GLY A 1 87 ? 3.775 -14.156 -14.266 1 98.56 87 GLY A C 1
ATOM 646 O O . GLY A 1 87 ? 4.035 -14.344 -13.078 1 98.56 87 GLY A O 1
ATOM 647 N N . MET A 1 88 ? 3.459 -12.984 -14.773 1 98.75 88 MET A N 1
ATOM 648 C CA . MET A 1 88 ? 3.158 -11.781 -14.008 1 98.75 88 MET A CA 1
ATOM 649 C C . MET A 1 88 ? 1.758 -11.266 -14.32 1 98.75 88 MET A C 1
ATOM 651 O O . MET A 1 88 ? 0.99 -11.938 -15.016 1 98.75 88 MET A O 1
ATOM 655 N N . CYS A 1 89 ? 1.376 -10.156 -13.703 1 98.88 89 CYS A N 1
ATOM 656 C CA . CYS A 1 89 ? -0.019 -9.758 -13.852 1 98.88 89 CYS A CA 1
ATOM 657 C C . CYS A 1 89 ? -0.268 -9.141 -15.227 1 98.88 89 CYS A C 1
ATOM 659 O O . CYS A 1 89 ? -1.271 -9.445 -15.867 1 98.88 89 CYS A O 1
ATOM 661 N N . SER A 1 90 ? 0.601 -8.273 -15.656 1 98.88 90 SER A N 1
ATOM 662 C CA . SER A 1 90 ? 0.472 -7.594 -16.938 1 98.88 90 SER A CA 1
ATOM 663 C C . SER A 1 90 ? 1.833 -7.168 -17.484 1 98.88 90 SER A C 1
ATOM 665 O O . SER A 1 90 ? 2.676 -6.668 -16.734 1 98.88 90 SER A O 1
ATOM 667 N N . ASP A 1 91 ? 1.962 -7.25 -18.812 1 98.56 91 ASP A N 1
ATOM 668 C CA . ASP A 1 91 ? 3.207 -6.852 -19.453 1 98.56 91 ASP A CA 1
ATOM 669 C C . ASP A 1 91 ? 3.41 -5.34 -19.359 1 98.56 91 ASP A C 1
ATOM 671 O O . ASP A 1 91 ? 4.523 -4.844 -19.547 1 98.56 91 ASP A O 1
ATOM 675 N N . ASN A 1 92 ? 2.379 -4.629 -19.078 1 98.25 92 ASN A N 1
ATOM 676 C CA . ASN A 1 92 ? 2.459 -3.172 -19 1 98.25 92 ASN A CA 1
ATOM 677 C C . ASN A 1 92 ? 2.877 -2.707 -17.609 1 98.25 92 ASN A C 1
ATOM 679 O O . ASN A 1 92 ? 3.033 -1.508 -17.375 1 98.25 92 ASN A O 1
ATOM 683 N N . VAL A 1 93 ? 3.076 -3.596 -16.703 1 98.62 93 VAL A N 1
ATOM 684 C CA . VAL A 1 93 ? 3.482 -3.256 -15.336 1 98.62 93 VAL A CA 1
ATOM 685 C C . VAL A 1 93 ? 4.832 -3.896 -15.023 1 98.62 93 VAL A C 1
ATOM 687 O O . VAL A 1 93 ? 5.797 -3.197 -14.711 1 98.62 93 VAL A O 1
ATOM 690 N N . THR A 1 94 ? 4.848 -5.207 -15.117 1 98 94 THR A N 1
ATOM 691 C CA . THR A 1 94 ? 6.055 -6.016 -14.969 1 98 94 THR A CA 1
ATOM 692 C C . THR A 1 94 ? 6.102 -7.109 -16.031 1 98 94 THR A C 1
ATOM 694 O O . THR A 1 94 ? 5.07 -7.684 -16.391 1 98 94 THR A O 1
ATOM 697 N N . GLN A 1 95 ? 7.289 -7.324 -16.531 1 95.75 95 GLN A N 1
ATOM 698 C CA . GLN A 1 95 ? 7.504 -8.422 -17.469 1 95.75 95 GLN A CA 1
ATOM 699 C C . GLN A 1 95 ? 8.961 -8.875 -17.453 1 95.75 95 GLN A C 1
ATOM 701 O O . GLN A 1 95 ? 9.844 -8.125 -17.031 1 95.75 95 GLN A O 1
ATOM 706 N N . HIS A 1 96 ? 9.195 -10.094 -17.75 1 94.44 96 HIS A N 1
ATOM 707 C CA . HIS A 1 96 ? 10.531 -10.602 -18.047 1 94.44 96 HIS A CA 1
ATOM 708 C C . HIS A 1 96 ? 10.516 -11.562 -19.234 1 94.44 96 HIS A C 1
ATOM 710 O O . HIS A 1 96 ? 9.453 -12.055 -19.625 1 94.44 96 HIS A O 1
ATOM 716 N N . TYR A 1 97 ? 11.602 -11.781 -19.797 1 96.56 97 TYR A N 1
ATOM 717 C CA . TYR A 1 97 ? 11.727 -12.359 -21.141 1 96.56 97 TYR A CA 1
ATOM 718 C C . TYR A 1 97 ? 11.781 -13.883 -21.062 1 96.56 97 TYR A C 1
ATOM 720 O O . TYR A 1 97 ? 12.438 -14.453 -20.188 1 96.56 97 TYR A O 1
ATOM 728 N N . LEU A 1 98 ? 11.078 -14.539 -21.953 1 97.75 98 LEU A N 1
ATOM 729 C CA . LEU A 1 98 ? 11.102 -15.984 -22.172 1 97.75 98 LEU A CA 1
ATOM 730 C C . LEU A 1 98 ? 11.555 -16.312 -23.594 1 97.75 98 LEU A C 1
ATOM 732 O O . LEU A 1 98 ? 10.797 -16.109 -24.547 1 97.75 98 LEU A O 1
ATOM 736 N N . SER A 1 99 ? 12.68 -16.891 -23.75 1 97.62 99 SER A N 1
ATOM 737 C CA . SER A 1 99 ? 13.312 -17.109 -25.047 1 97.62 99 SER A CA 1
ATOM 738 C C . SER A 1 99 ? 12.516 -18.109 -25.891 1 97.62 99 SER A C 1
ATOM 740 O O . SER A 1 99 ? 12.469 -18.016 -27.109 1 97.62 99 SER A O 1
ATOM 742 N N . ASN A 1 100 ? 11.844 -19.078 -25.234 1 97.5 100 ASN A N 1
ATOM 743 C CA . ASN A 1 100 ? 11.109 -20.125 -25.906 1 97.5 100 ASN A CA 1
ATOM 744 C C . ASN A 1 100 ? 10.062 -19.562 -26.859 1 97.5 100 ASN A C 1
ATOM 746 O O . ASN A 1 100 ? 9.758 -20.172 -27.891 1 97.5 100 ASN A O 1
ATOM 750 N N . ILE A 1 101 ? 9.57 -18.406 -26.484 1 97.81 101 ILE A N 1
ATOM 751 C CA . ILE A 1 101 ? 8.516 -17.844 -27.312 1 97.81 101 ILE A CA 1
ATOM 752 C C . ILE A 1 101 ? 8.914 -16.453 -27.797 1 97.81 101 ILE A C 1
ATOM 754 O O . ILE A 1 101 ? 8.07 -15.695 -28.281 1 97.81 101 ILE A O 1
ATOM 758 N N . ASN A 1 102 ? 10.172 -16.062 -27.656 1 97.5 102 ASN A N 1
ATOM 759 C CA . ASN A 1 102 ? 10.727 -14.773 -28.078 1 97.5 102 ASN A CA 1
ATOM 760 C C . ASN A 1 102 ? 9.828 -13.617 -27.656 1 97.5 102 ASN A C 1
ATOM 762 O O . ASN A 1 102 ? 9.445 -12.789 -28.484 1 97.5 102 ASN A O 1
ATOM 766 N N . GLY A 1 103 ? 9.508 -13.578 -26.391 1 97.62 103 GLY A N 1
ATOM 767 C CA . GLY A 1 103 ? 8.617 -12.586 -25.812 1 97.62 103 GLY A CA 1
ATOM 768 C C . GLY A 1 103 ? 8.57 -12.648 -24.297 1 97.62 103 GLY A C 1
ATOM 769 O O . GLY A 1 103 ? 9.344 -13.375 -23.672 1 97.62 103 GLY A O 1
ATOM 770 N N . PRO A 1 104 ? 7.699 -11.828 -23.734 1 97.88 104 PRO A N 1
ATOM 771 C CA . PRO A 1 104 ? 7.562 -11.898 -22.266 1 97.88 104 PRO A CA 1
ATOM 772 C C . PRO A 1 104 ? 6.91 -13.195 -21.797 1 97.88 104 PRO A C 1
ATOM 774 O O . PRO A 1 104 ? 6.148 -13.812 -22.547 1 97.88 104 PRO A O 1
ATOM 777 N N . PHE A 1 105 ? 7.281 -13.633 -20.609 1 98.5 105 PHE A N 1
ATOM 778 C CA . PHE A 1 105 ? 6.484 -14.68 -19.984 1 98.5 105 PHE A CA 1
ATOM 779 C C . PHE A 1 105 ? 5 -14.367 -20.078 1 98.5 105 PHE A C 1
ATOM 781 O O . PHE A 1 105 ? 4.586 -13.227 -19.875 1 98.5 105 PHE A O 1
ATOM 788 N N . PRO A 1 106 ? 4.156 -15.328 -20.469 1 98.75 106 PRO A N 1
ATOM 789 C CA . PRO A 1 106 ? 2.719 -15.086 -20.594 1 98.75 106 PRO A CA 1
ATOM 790 C C . PRO A 1 106 ? 2.084 -14.594 -19.297 1 98.75 106 PRO A C 1
ATOM 792 O O . PRO A 1 106 ? 2.162 -15.281 -18.266 1 98.75 106 PRO A O 1
ATOM 795 N N . SER A 1 107 ? 1.486 -13.43 -19.344 1 98.88 107 SER A N 1
ATOM 796 C CA . SER A 1 107 ? 0.908 -12.805 -18.156 1 98.88 107 SER A CA 1
ATOM 797 C C . SER A 1 107 ? -0.598 -13.039 -18.094 1 98.88 107 SER A C 1
ATOM 799 O O . SER A 1 107 ? -1.198 -13.531 -19.047 1 98.88 107 SER A O 1
ATOM 801 N N . ILE A 1 108 ? -1.178 -12.664 -16.969 1 98.94 108 ILE A N 1
ATOM 802 C CA . ILE A 1 108 ? -2.604 -12.875 -16.75 1 98.94 108 ILE A CA 1
ATOM 803 C C . ILE A 1 108 ? -3.408 -12.055 -17.75 1 98.94 108 ILE A C 1
ATOM 805 O O . ILE A 1 108 ? -4.238 -12.602 -18.484 1 98.94 108 ILE A O 1
ATOM 809 N N . LEU A 1 109 ? -3.105 -10.789 -17.875 1 98.94 109 LEU A N 1
ATOM 810 C CA . LEU A 1 109 ? -3.955 -9.922 -18.688 1 98.94 109 LEU A CA 1
ATOM 811 C C . LEU A 1 109 ? -3.627 -10.062 -20.172 1 98.94 109 LEU A C 1
ATOM 813 O O . LEU A 1 109 ? -4.496 -9.883 -21.016 1 98.94 109 LEU A O 1
ATOM 817 N N . ASP A 1 110 ? -2.42 -10.477 -20.453 1 98.75 110 ASP A N 1
ATOM 818 C CA . ASP A 1 110 ? -2 -10.391 -21.844 1 98.75 110 ASP A CA 1
ATOM 819 C C . ASP A 1 110 ? -1.989 -11.766 -22.5 1 98.75 110 ASP A C 1
ATOM 821 O O . ASP A 1 110 ? -1.875 -11.875 -23.719 1 98.75 110 ASP A O 1
ATOM 825 N N . TYR A 1 111 ? -2.164 -12.82 -21.688 1 98.75 111 TYR A N 1
ATOM 826 C CA . TYR A 1 111 ? -2.229 -14.148 -22.281 1 98.75 111 TYR A CA 1
ATOM 827 C C . TYR A 1 111 ? -3.281 -15 -21.594 1 98.75 111 TYR A C 1
ATOM 829 O O . TYR A 1 111 ? -4.184 -15.531 -22.25 1 98.75 111 TYR A O 1
ATOM 837 N N . GLU A 1 112 ? -3.26 -15.172 -20.266 1 98.88 112 GLU A N 1
ATOM 838 C CA . GLU A 1 112 ? -4.055 -16.188 -19.562 1 98.88 112 GLU A CA 1
ATOM 839 C C . GLU A 1 112 ? -5.547 -15.938 -19.766 1 98.88 112 GLU A C 1
ATOM 841 O O . GLU A 1 112 ? -6.289 -16.844 -20.141 1 98.88 112 GLU A O 1
ATOM 846 N N . ILE A 1 113 ? -5.98 -14.703 -19.562 1 98.94 113 ILE A N 1
ATOM 847 C CA . ILE A 1 113 ? -7.406 -14.406 -19.672 1 98.94 113 ILE A CA 1
ATOM 848 C C . ILE A 1 113 ? -7.82 -14.43 -21.141 1 98.94 113 ILE A C 1
ATOM 850 O O . ILE A 1 113 ? -8.867 -14.984 -21.5 1 98.94 113 ILE A O 1
ATOM 854 N N . PRO A 1 114 ? -6.996 -13.906 -22.078 1 98.81 114 PRO A N 1
ATOM 855 C CA . PRO A 1 114 ? -7.34 -14.07 -23.484 1 98.81 114 PRO A CA 1
ATOM 856 C C . PRO A 1 114 ? -7.445 -15.539 -23.906 1 98.81 114 PRO A C 1
ATOM 858 O O . PRO A 1 114 ? -8.312 -15.898 -24.703 1 98.81 114 PRO A O 1
ATOM 861 N N . ALA A 1 115 ? -6.566 -16.406 -23.406 1 98.75 115 ALA A N 1
ATOM 862 C CA . ALA A 1 115 ? -6.66 -17.828 -23.703 1 98.75 115 ALA A CA 1
ATOM 863 C C . ALA A 1 115 ? -7.969 -18.406 -23.172 1 98.75 115 ALA A C 1
ATOM 865 O O . ALA A 1 115 ? -8.633 -19.188 -23.844 1 98.75 115 ALA A O 1
ATOM 866 N N . PHE A 1 116 ? -8.344 -18.047 -21.969 1 98.81 116 PHE A N 1
ATOM 867 C CA . PHE A 1 116 ? -9.625 -18.422 -21.391 1 98.81 116 PHE A CA 1
ATOM 868 C C . PHE A 1 116 ? -10.773 -17.984 -22.281 1 98.81 116 PHE A C 1
ATOM 870 O O . PHE A 1 116 ? -11.664 -18.781 -22.594 1 98.81 116 PHE A O 1
ATOM 877 N N . GLU A 1 117 ? -10.711 -16.719 -22.688 1 98.81 117 GLU A N 1
ATOM 878 C CA . GLU A 1 117 ? -11.75 -16.172 -23.562 1 98.81 117 GLU A CA 1
ATOM 879 C C . GLU A 1 117 ? -11.867 -17 -24.844 1 98.81 117 GLU A C 1
ATOM 881 O O . GLU A 1 117 ? -12.977 -17.359 -25.25 1 98.81 117 GLU A O 1
ATOM 886 N N . THR A 1 118 ? -10.75 -17.281 -25.422 1 98.44 118 THR A N 1
ATOM 887 C CA . THR A 1 118 ? -10.727 -18.078 -26.641 1 98.44 118 THR A CA 1
ATOM 888 C C . THR A 1 118 ? -11.328 -19.469 -26.406 1 98.44 118 THR A C 1
ATOM 890 O O . THR A 1 118 ? -12.117 -19.953 -27.219 1 98.44 118 THR A O 1
ATOM 893 N N . ASP A 1 119 ? -11.016 -20.047 -25.312 1 98.19 119 ASP A N 1
ATOM 894 C CA . ASP A 1 119 ? -11.422 -21.422 -24.984 1 98.19 119 ASP A CA 1
ATOM 895 C C . ASP A 1 119 ? -12.93 -21.5 -24.75 1 98.19 119 ASP A C 1
ATOM 897 O O . ASP A 1 119 ? -13.531 -22.562 -24.875 1 98.19 119 ASP A O 1
ATOM 901 N N . LEU A 1 120 ? -13.555 -20.406 -24.344 1 97.44 120 LEU A N 1
ATOM 902 C CA . LEU A 1 120 ? -15 -20.375 -24.156 1 97.44 120 LEU A CA 1
ATOM 903 C C . LEU A 1 120 ? -15.727 -20.688 -25.453 1 97.44 120 LEU A C 1
ATOM 905 O O . LEU A 1 120 ? -16.891 -21.094 -25.453 1 97.44 120 LEU A O 1
ATOM 909 N N . GLY A 1 121 ? -15.062 -20.531 -26.594 1 95.94 121 GLY A N 1
ATOM 910 C CA . GLY A 1 121 ? -15.664 -20.781 -27.891 1 95.94 121 GLY A CA 1
ATOM 911 C C . GLY A 1 121 ? -15.578 -22.25 -28.312 1 95.94 121 GLY A C 1
ATOM 912 O O . GLY A 1 121 ? -16.156 -22.641 -29.328 1 95.94 121 GLY A O 1
ATOM 913 N N . TYR A 1 122 ? -14.945 -23.031 -27.578 1 95.62 122 TYR A N 1
ATOM 914 C CA . TYR A 1 122 ? -14.773 -24.438 -27.922 1 95.62 122 TYR A CA 1
ATOM 915 C C . TYR A 1 122 ? -15.75 -25.312 -27.141 1 95.62 122 TYR A C 1
ATOM 917 O O . TYR A 1 122 ? -15.703 -25.359 -25.922 1 95.62 122 TYR A O 1
ATOM 925 N N . LYS A 1 123 ? -16.594 -26.031 -27.797 1 90.62 123 LYS A N 1
ATOM 926 C CA . LYS A 1 123 ? -17.719 -26.797 -27.219 1 90.62 123 LYS A CA 1
ATOM 927 C C . LYS A 1 123 ? -17.219 -27.859 -26.25 1 90.62 123 LYS A C 1
ATOM 929 O O . LYS A 1 123 ? -17.922 -28.219 -25.297 1 90.62 123 LYS A O 1
ATOM 934 N N . GLY A 1 124 ? -16.047 -28.328 -26.359 1 92.06 124 GLY A N 1
ATOM 935 C CA . GLY A 1 124 ? -15.539 -29.375 -25.5 1 92.06 124 GLY A CA 1
ATOM 936 C C . GLY A 1 124 ? -15.07 -28.875 -24.141 1 92.06 124 GLY A C 1
ATOM 937 O O . GLY A 1 124 ? -14.828 -29.656 -23.234 1 92.06 124 GLY A O 1
ATOM 938 N N . LEU A 1 125 ? -15.016 -27.641 -24.078 1 95.69 125 LEU A N 1
ATOM 939 C CA . LEU A 1 125 ? -14.609 -27.016 -22.828 1 95.69 125 LEU A CA 1
ATOM 940 C C . LEU A 1 125 ? -15.789 -26.344 -22.141 1 95.69 125 LEU A C 1
ATOM 942 O O . LEU A 1 125 ? -16.734 -25.906 -22.812 1 95.69 125 LEU A O 1
ATOM 946 N N . TYR A 1 126 ? -15.812 -26.359 -20.844 1 95.88 126 TYR A N 1
ATOM 947 C CA . TYR A 1 126 ? -16.797 -25.688 -20.016 1 95.88 126 TYR A CA 1
ATOM 948 C C . TYR A 1 126 ? -18.219 -26.125 -20.391 1 95.88 126 TYR A C 1
ATOM 950 O O . TYR A 1 126 ? -19.094 -25.281 -20.625 1 95.88 126 TYR A O 1
ATOM 958 N N . PRO A 1 127 ? -18.562 -27.328 -20.406 1 94.31 127 PRO A N 1
ATOM 959 C CA . PRO A 1 127 ? -19.859 -27.781 -20.891 1 94.31 127 PRO A CA 1
ATOM 960 C C . PRO A 1 127 ? -21.016 -27.328 -19.984 1 94.31 127 PRO A C 1
ATOM 962 O O . PRO A 1 127 ? -22.156 -27.234 -20.438 1 94.31 127 PRO A O 1
ATOM 965 N N . ASP A 1 128 ? -20.766 -26.953 -18.766 1 95.56 128 ASP A N 1
ATOM 966 C CA . ASP A 1 128 ? -21.859 -26.609 -17.859 1 95.56 128 ASP A CA 1
ATOM 967 C C . ASP A 1 128 ? -21.531 -25.359 -17.062 1 95.56 128 ASP A C 1
ATOM 969 O O . ASP A 1 128 ? -21.922 -25.234 -15.898 1 95.56 128 ASP A O 1
ATOM 973 N N . ARG A 1 129 ? -20.781 -24.484 -17.641 1 97.5 129 ARG A N 1
ATOM 974 C CA . ARG A 1 129 ? -20.359 -23.281 -16.953 1 97.5 129 ARG A CA 1
ATOM 975 C C . ARG A 1 129 ? -21.547 -22.375 -16.656 1 97.5 129 ARG A C 1
ATOM 977 O O . ARG A 1 129 ? -22.297 -22 -17.547 1 97.5 129 ARG A O 1
ATOM 984 N N . ARG A 1 130 ? -21.672 -22.062 -15.375 1 97.81 130 ARG A N 1
ATOM 985 C CA . ARG A 1 130 ? -22.672 -21.109 -14.906 1 97.81 130 ARG A CA 1
ATOM 986 C C . ARG A 1 130 ? -22.078 -20.172 -13.852 1 97.81 130 ARG A C 1
ATOM 988 O O . ARG A 1 130 ? -21.016 -20.453 -13.297 1 97.81 130 ARG A O 1
ATOM 995 N N . ALA A 1 131 ? -22.828 -19.109 -13.562 1 97.31 131 ALA A N 1
ATOM 996 C CA . ALA A 1 131 ? -22.391 -18.125 -12.57 1 97.31 131 ALA A CA 1
ATOM 997 C C . ALA A 1 131 ? -22.328 -18.75 -11.18 1 97.31 131 ALA A C 1
ATOM 999 O O . ALA A 1 131 ? -21.531 -18.344 -10.344 1 97.31 131 ALA A O 1
ATOM 1000 N N . ASP A 1 132 ? -23.141 -19.766 -10.961 1 97.31 132 ASP A N 1
ATOM 1001 C CA . ASP A 1 132 ? -23.297 -20.281 -9.602 1 97.31 132 ASP A CA 1
ATOM 1002 C C . ASP A 1 132 ? -22.547 -21.594 -9.43 1 97.31 132 ASP A C 1
ATOM 1004 O O . ASP A 1 132 ? -22.719 -22.297 -8.422 1 97.31 132 ASP A O 1
ATOM 1008 N N . ASN A 1 133 ? -21.703 -21.984 -10.438 1 98.31 133 ASN A N 1
ATOM 1009 C CA . ASN A 1 133 ? -21.016 -23.266 -10.258 1 98.31 133 ASN A CA 1
ATOM 1010 C C . ASN A 1 133 ? -19.562 -23.188 -10.719 1 98.31 133 ASN A C 1
ATOM 1012 O O . ASN A 1 133 ? -18.891 -24.219 -10.836 1 98.31 133 ASN A O 1
ATOM 1016 N N . THR A 1 134 ? -19.078 -21.969 -11.133 1 98.75 134 THR A N 1
ATOM 1017 C CA . THR A 1 134 ? -17.719 -21.781 -11.641 1 98.75 134 THR A CA 1
ATOM 1018 C C . THR A 1 134 ? -16.984 -20.719 -10.82 1 98.75 134 THR A C 1
ATOM 1020 O O . THR A 1 134 ? -17.469 -19.609 -10.648 1 98.75 134 THR A O 1
ATOM 1023 N N . VAL A 1 135 ? -15.828 -21.094 -10.266 1 98.88 135 VAL A N 1
ATOM 1024 C CA . VAL A 1 135 ? -14.992 -20.188 -9.484 1 98.88 135 VAL A CA 1
ATOM 1025 C C . VAL A 1 135 ? -13.766 -19.781 -10.305 1 98.88 135 VAL A C 1
ATOM 1027 O O . VAL A 1 135 ? -13.156 -20.625 -10.977 1 98.88 135 VAL A O 1
ATOM 1030 N N . TYR A 1 136 ? -13.461 -18.531 -10.305 1 98.94 136 TYR A N 1
ATOM 1031 C CA . TYR A 1 136 ? -12.297 -17.953 -10.961 1 98.94 136 TYR A CA 1
ATOM 1032 C C . TYR A 1 136 ? -11.281 -17.469 -9.93 1 98.94 136 TYR A C 1
ATOM 1034 O O . TYR A 1 136 ? -11.523 -16.484 -9.219 1 98.94 136 TYR A O 1
ATOM 1042 N N . ALA A 1 137 ? -10.18 -18.172 -9.859 1 98.94 137 ALA A N 1
ATOM 1043 C CA . ALA A 1 137 ? -9.188 -17.906 -8.812 1 98.94 137 ALA A CA 1
ATOM 1044 C C . ALA A 1 137 ? -7.918 -17.297 -9.406 1 98.94 137 ALA A C 1
ATOM 1046 O O . ALA A 1 137 ? -7.445 -1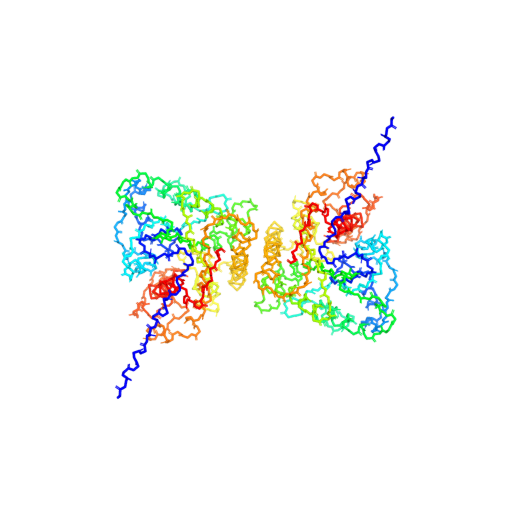7.734 -10.461 1 98.94 137 ALA A O 1
ATOM 1047 N N . LEU A 1 138 ? -7.469 -16.266 -8.773 1 98.94 138 LEU A N 1
ATOM 1048 C CA . LEU A 1 138 ? -6.238 -15.586 -9.148 1 98.94 138 LEU A CA 1
ATOM 1049 C C . LEU A 1 138 ? -5.219 -15.641 -8.016 1 98.94 138 LEU A C 1
ATOM 1051 O O . LEU A 1 138 ? -5.527 -15.273 -6.875 1 98.94 138 LEU A O 1
ATOM 1055 N N . TRP A 1 139 ? -4.02 -16.188 -8.25 1 98.94 139 TRP A N 1
ATOM 1056 C CA . TRP A 1 139 ? -2.865 -16.125 -7.359 1 98.94 139 TRP A CA 1
ATOM 1057 C C . TRP A 1 139 ? -1.632 -15.617 -8.102 1 98.94 139 TRP A C 1
ATOM 1059 O O . TRP A 1 139 ? -1.007 -16.359 -8.859 1 98.94 139 TRP A O 1
ATOM 1069 N N . ILE A 1 140 ? -1.266 -14.336 -7.852 1 98.88 140 ILE A N 1
ATOM 1070 C CA . ILE A 1 140 ? -0.224 -13.68 -8.625 1 98.88 140 ILE A CA 1
ATOM 1071 C C . ILE A 1 140 ? 0.532 -12.688 -7.742 1 98.88 140 ILE A C 1
ATOM 1073 O O . ILE A 1 140 ? 0.007 -12.227 -6.727 1 98.88 140 ILE A O 1
ATOM 1077 N N . GLY A 1 141 ? 1.725 -12.398 -8.039 1 98.81 141 GLY A N 1
ATOM 1078 C CA . GLY A 1 141 ? 2.484 -11.375 -7.332 1 98.81 141 GLY A CA 1
ATOM 1079 C C . GLY A 1 141 ? 3.898 -11.812 -6.992 1 98.81 141 GLY A C 1
ATOM 1080 O O . GLY A 1 141 ? 4.758 -10.977 -6.707 1 98.81 141 GLY A O 1
ATOM 1081 N N . THR A 1 142 ? 4.16 -13.133 -7.035 1 98.62 142 THR A N 1
ATOM 1082 C CA . THR A 1 142 ? 5.457 -13.664 -6.645 1 98.62 142 THR A CA 1
ATOM 1083 C C . THR A 1 142 ? 6.57 -13.07 -7.504 1 98.62 142 THR A C 1
ATOM 1085 O O . THR A 1 142 ? 7.578 -12.594 -6.977 1 98.62 142 THR A O 1
ATOM 1088 N N . ASN A 1 143 ? 6.355 -13.102 -8.781 1 98.69 143 ASN A N 1
ATOM 1089 C CA . ASN A 1 143 ? 7.34 -12.555 -9.711 1 98.69 143 ASN A CA 1
ATOM 1090 C C . ASN A 1 143 ? 7.25 -11.039 -9.805 1 98.69 143 ASN A C 1
ATOM 1092 O O . ASN A 1 143 ? 8.273 -10.359 -9.898 1 98.69 143 ASN A O 1
ATOM 1096 N N . ASP A 1 144 ? 6.031 -10.484 -9.742 1 98.88 144 ASP A N 1
ATOM 1097 C CA . ASP A 1 144 ? 5.805 -9.047 -9.836 1 98.88 144 ASP A CA 1
ATOM 1098 C C . ASP A 1 144 ? 6.562 -8.305 -8.742 1 98.88 144 ASP A C 1
ATOM 1100 O O . ASP A 1 144 ? 7.262 -7.324 -9.016 1 98.88 144 ASP A O 1
ATOM 1104 N N . LEU A 1 145 ? 6.477 -8.805 -7.547 1 98.88 145 LEU A N 1
ATOM 1105 C CA . LEU A 1 145 ? 7.023 -8.102 -6.391 1 98.88 145 LEU A CA 1
ATOM 1106 C C . LEU A 1 145 ? 8.469 -8.508 -6.141 1 98.88 145 LEU A C 1
ATOM 1108 O O . LEU A 1 145 ? 9.188 -7.844 -5.383 1 98.88 145 LEU A O 1
ATOM 1112 N N . GLY A 1 146 ? 8.953 -9.586 -6.75 1 98.31 146 GLY A N 1
ATOM 1113 C CA . GLY A 1 146 ? 10.258 -10.172 -6.488 1 98.31 146 GLY A CA 1
ATOM 1114 C C . GLY A 1 146 ? 11.375 -9.5 -7.262 1 98.31 146 GLY A C 1
ATOM 1115 O O . GLY A 1 146 ? 11.234 -8.359 -7.711 1 98.31 146 GLY A O 1
ATOM 1116 N N . ILE A 1 147 ? 12.5 -10.195 -7.395 1 98 147 ILE A N 1
ATOM 1117 C CA . ILE A 1 147 ? 13.758 -9.656 -7.902 1 98 147 ILE A CA 1
ATOM 1118 C C . ILE A 1 147 ? 13.641 -9.391 -9.398 1 98 147 ILE A C 1
ATOM 1120 O O . ILE A 1 147 ? 14.328 -8.523 -9.938 1 98 147 ILE A O 1
ATOM 1124 N N . ASP A 1 148 ? 12.672 -10.062 -10.062 1 96.38 148 ASP A N 1
ATOM 1125 C CA . ASP A 1 148 ? 12.453 -9.836 -11.492 1 96.38 148 ASP A CA 1
ATOM 1126 C C . ASP A 1 148 ? 11.445 -8.711 -11.719 1 96.38 148 ASP A C 1
ATOM 1128 O O . ASP A 1 148 ? 11.172 -8.336 -12.859 1 96.38 148 ASP A O 1
ATOM 1132 N N . GLY A 1 149 ? 10.891 -8.25 -10.703 1 97.94 149 GLY A N 1
ATOM 1133 C CA . GLY A 1 149 ? 9.914 -7.168 -10.727 1 97.94 149 GLY A CA 1
ATOM 1134 C C . GLY A 1 149 ? 10.32 -5.98 -9.875 1 97.94 149 GLY A C 1
ATOM 1135 O O . GLY A 1 149 ? 11.422 -5.445 -10.031 1 97.94 149 GLY A O 1
ATOM 1136 N N . PHE A 1 150 ? 9.539 -5.594 -8.945 1 98.31 150 PHE A N 1
ATOM 1137 C CA . PHE A 1 150 ? 9.68 -4.348 -8.195 1 98.31 150 PHE A CA 1
ATOM 1138 C C . PHE A 1 150 ? 10.922 -4.387 -7.309 1 98.31 150 PHE A C 1
ATOM 1140 O O . PHE A 1 150 ? 11.641 -3.396 -7.199 1 98.31 150 PHE A O 1
ATOM 1147 N N . LEU A 1 151 ? 11.18 -5.516 -6.641 1 97.44 151 LEU A N 1
ATOM 1148 C CA . LEU A 1 151 ? 12.336 -5.594 -5.758 1 97.44 151 LEU A CA 1
ATOM 1149 C C . LEU A 1 151 ? 13.625 -5.348 -6.531 1 97.44 151 LEU A C 1
ATOM 1151 O O . LEU A 1 151 ? 14.555 -4.727 -6.012 1 97.44 151 LEU A O 1
ATOM 1155 N N . GLY A 1 152 ? 13.656 -5.832 -7.781 1 96.06 152 GLY A N 1
ATOM 1156 C CA . GLY A 1 152 ? 14.836 -5.676 -8.617 1 96.06 152 GLY A CA 1
ATOM 1157 C C . GLY A 1 152 ? 14.812 -4.414 -9.461 1 96.06 152 GLY A C 1
ATOM 1158 O O . GLY A 1 152 ? 15.703 -4.191 -10.273 1 96.06 152 GLY A O 1
ATOM 1159 N N . GLU A 1 153 ? 13.75 -3.631 -9.305 1 94.81 153 GLU A N 1
ATOM 1160 C CA . GLU A 1 153 ? 13.578 -2.414 -10.094 1 94.81 153 GLU A CA 1
ATOM 1161 C C . GLU A 1 153 ? 13.523 -2.723 -11.586 1 94.81 153 GLU A C 1
ATOM 1163 O O . GLU A 1 153 ? 14.141 -2.021 -12.391 1 94.81 153 GLU A O 1
ATOM 1168 N N . GLU A 1 154 ? 12.805 -3.791 -11.898 1 96.5 154 GLU A N 1
ATOM 1169 C CA . GLU A 1 154 ? 12.711 -4.266 -13.273 1 96.5 154 GLU A CA 1
ATOM 1170 C C . GLU A 1 154 ? 11.336 -3.994 -13.867 1 96.5 154 GLU A C 1
ATOM 1172 O O . GLU A 1 154 ? 11.023 -4.445 -14.977 1 96.5 154 GLU A O 1
ATOM 1177 N N . GLN A 1 155 ? 10.43 -3.277 -13.125 1 97.56 155 GLN A N 1
ATOM 1178 C CA . GLN A 1 155 ? 9.109 -2.938 -13.633 1 97.56 155 GLN A CA 1
ATOM 1179 C C . GLN A 1 155 ? 9.203 -1.929 -14.773 1 97.56 155 GLN A C 1
ATOM 1181 O O . GLN A 1 155 ? 10.242 -1.292 -14.961 1 97.56 155 GLN A O 1
ATOM 1186 N N . VAL A 1 156 ? 8.094 -1.934 -15.57 1 97.19 156 VAL A N 1
ATOM 1187 C CA . VAL A 1 156 ? 7.977 -0.878 -16.578 1 97.19 156 VAL A CA 1
ATOM 1188 C C . VAL A 1 156 ? 8.172 0.484 -15.914 1 97.19 156 VAL A C 1
ATOM 1190 O O . VAL A 1 156 ? 7.656 0.731 -14.82 1 97.19 156 VAL A O 1
ATOM 1193 N N . GLN A 1 157 ? 8.914 1.379 -16.609 1 94.12 157 GLN A N 1
ATOM 1194 C CA . GLN A 1 157 ? 9.227 2.688 -16.047 1 94.12 157 GLN A CA 1
ATOM 1195 C C . GLN A 1 157 ? 7.965 3.414 -15.602 1 94.12 157 GLN A C 1
ATOM 1197 O O . GLN A 1 157 ? 7.008 3.525 -16.375 1 94.12 157 GLN A O 1
ATOM 1202 N N . GLY A 1 158 ? 7.93 3.781 -14.375 1 94.12 158 GLY A N 1
ATOM 1203 C CA . GLY A 1 158 ? 6.816 4.562 -13.852 1 94.12 158 GLY A CA 1
ATOM 1204 C C . GLY A 1 158 ? 5.758 3.715 -13.172 1 94.12 158 GLY A C 1
ATOM 1205 O O . GLY A 1 158 ? 4.891 4.242 -12.469 1 94.12 158 GLY A O 1
ATOM 1206 N N . ALA A 1 159 ? 5.793 2.408 -13.328 1 98.12 159 ALA A N 1
ATOM 1207 C CA . ALA A 1 159 ? 4.82 1.537 -12.68 1 98.12 159 ALA A CA 1
ATOM 1208 C C . ALA A 1 159 ? 5.117 1.394 -11.188 1 98.12 159 ALA A C 1
ATOM 1210 O O . ALA A 1 159 ? 6.281 1.361 -10.789 1 98.12 159 ALA A O 1
ATOM 1211 N N . THR A 1 160 ? 4.117 1.335 -10.383 1 98.62 160 THR A N 1
ATOM 1212 C CA . THR A 1 160 ? 4.234 1.119 -8.945 1 98.62 160 THR A CA 1
ATOM 1213 C C . THR A 1 160 ? 3.424 -0.1 -8.516 1 98.62 160 THR A C 1
ATOM 1215 O O . THR A 1 160 ? 2.713 -0.697 -9.328 1 98.62 160 THR A O 1
ATOM 1218 N N . ILE A 1 161 ? 3.512 -0.453 -7.27 1 98.81 161 ILE A N 1
ATOM 1219 C CA . ILE A 1 161 ? 2.762 -1.583 -6.73 1 98.81 161 ILE A CA 1
ATOM 1220 C C . ILE A 1 161 ? 1.266 -1.295 -6.809 1 98.81 161 ILE A C 1
ATOM 1222 O O . ILE A 1 161 ? 0.458 -2.213 -6.977 1 98.81 161 ILE A O 1
ATOM 1226 N N . TH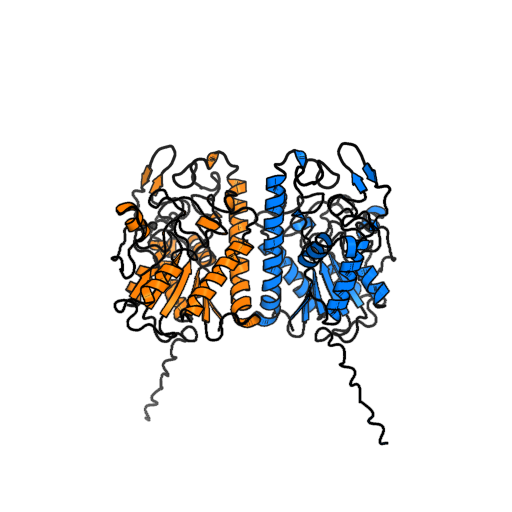R A 1 162 ? 0.865 -0.015 -6.797 1 98.81 162 THR A N 1
ATOM 1227 C CA . THR A 1 162 ? -0.52 0.372 -7.047 1 98.81 162 THR A CA 1
ATOM 1228 C C . THR A 1 162 ? -0.985 -0.13 -8.414 1 98.81 162 THR A C 1
ATOM 1230 O O . THR A 1 162 ? -2.107 -0.62 -8.547 1 98.81 162 THR A O 1
ATOM 1233 N N . ASP A 1 163 ? -0.112 -0.012 -9.398 1 98.88 163 ASP A N 1
ATOM 1234 C CA . ASP A 1 163 ? -0.445 -0.485 -10.742 1 98.88 163 ASP A CA 1
ATOM 1235 C C . ASP A 1 163 ? -0.595 -2.004 -10.766 1 98.88 163 ASP A C 1
ATOM 1237 O O . ASP A 1 163 ? -1.467 -2.535 -11.453 1 98.88 163 ASP A O 1
ATOM 1241 N N . PHE A 1 164 ? 0.299 -2.697 -10.047 1 98.94 164 PHE A N 1
ATOM 1242 C CA . PHE A 1 164 ? 0.203 -4.148 -9.93 1 98.94 164 PHE A CA 1
ATOM 1243 C C . PHE A 1 164 ? -1.13 -4.551 -9.312 1 98.94 164 PHE A C 1
ATOM 1245 O O . PHE A 1 164 ? -1.818 -5.434 -9.828 1 98.94 164 PHE A O 1
ATOM 1252 N N . VAL A 1 165 ? -1.529 -3.891 -8.234 1 98.94 165 VAL A N 1
ATOM 1253 C CA . VAL A 1 165 ? -2.787 -4.195 -7.562 1 98.94 165 VAL A CA 1
ATOM 1254 C C . VAL A 1 165 ? -3.959 -3.891 -8.492 1 98.94 165 VAL A C 1
ATOM 1256 O O . VAL A 1 165 ? -4.902 -4.68 -8.586 1 98.94 165 VAL A O 1
ATOM 1259 N N . GLU A 1 166 ? -3.908 -2.811 -9.188 1 98.88 166 GLU A N 1
ATOM 1260 C CA . GLU A 1 166 ? -4.965 -2.475 -10.133 1 98.88 166 GLU A CA 1
ATOM 1261 C C . GLU A 1 166 ? -5.062 -3.514 -11.25 1 98.88 166 GLU A C 1
ATOM 1263 O O . GLU A 1 166 ? -6.156 -3.811 -11.734 1 98.88 166 GLU A O 1
ATOM 1268 N N . CYS A 1 167 ? -3.914 -4.023 -11.656 1 98.88 167 CYS A N 1
ATOM 1269 C CA . CYS A 1 167 ? -3.904 -5.09 -12.648 1 98.88 167 CYS A CA 1
ATOM 1270 C C . CYS A 1 167 ? -4.762 -6.266 -12.188 1 98.88 167 CYS A C 1
ATOM 1272 O O . CYS A 1 167 ? -5.484 -6.863 -12.992 1 98.88 167 CYS A O 1
ATOM 1274 N N . VAL A 1 168 ? -4.711 -6.613 -10.938 1 98.94 168 VAL A N 1
ATOM 1275 C CA . VAL A 1 168 ? -5.496 -7.711 -10.383 1 98.94 168 VAL A CA 1
ATOM 1276 C C . VAL A 1 168 ? -6.984 -7.402 -10.516 1 98.94 168 VAL A C 1
ATOM 1278 O O . VAL A 1 168 ? -7.77 -8.258 -10.93 1 98.94 168 VAL A O 1
ATOM 1281 N N . TRP A 1 169 ? -7.395 -6.168 -10.219 1 98.94 169 TRP A N 1
ATOM 1282 C CA . TRP A 1 169 ? -8.797 -5.801 -10.352 1 98.94 169 TRP A CA 1
ATOM 1283 C C . TRP A 1 169 ? -9.234 -5.816 -11.812 1 98.94 169 TRP A C 1
ATOM 1285 O O . TRP A 1 169 ? -10.336 -6.262 -12.141 1 98.94 169 TRP A O 1
ATOM 1295 N N . LYS A 1 170 ? -8.344 -5.387 -12.688 1 98.94 170 LYS A N 1
ATOM 1296 C CA . LYS A 1 170 ? -8.641 -5.41 -14.117 1 98.94 170 LYS A CA 1
ATOM 1297 C C . LYS A 1 170 ? -8.812 -6.84 -14.617 1 98.94 170 LYS A C 1
ATOM 1299 O O . LYS A 1 170 ? -9.594 -7.094 -15.539 1 98.94 170 LYS A O 1
ATOM 1304 N N . ALA A 1 171 ? -8.031 -7.738 -14.031 1 98.94 171 ALA A N 1
ATOM 1305 C CA . ALA A 1 171 ? -8.227 -9.148 -14.367 1 98.94 171 ALA A CA 1
ATOM 1306 C C . ALA A 1 171 ? -9.656 -9.586 -14.062 1 98.94 171 ALA A C 1
ATOM 1308 O O . ALA A 1 171 ? -10.297 -10.25 -14.883 1 98.94 171 ALA A O 1
ATOM 1309 N N . PHE A 1 172 ? -10.188 -9.195 -12.93 1 98.94 172 PHE A N 1
ATOM 1310 C CA . PHE A 1 172 ? -11.555 -9.547 -12.562 1 98.94 172 PHE A CA 1
ATOM 1311 C C . PHE A 1 172 ? -12.555 -8.805 -13.445 1 98.94 172 PHE A C 1
ATOM 1313 O O . PHE A 1 172 ? -13.617 -9.336 -13.766 1 98.94 172 PHE A O 1
ATOM 1320 N N . ASP A 1 173 ? -12.203 -7.527 -13.906 1 98.94 173 ASP A N 1
ATOM 1321 C CA . ASP A 1 173 ? -13.031 -6.867 -14.906 1 98.94 173 ASP A CA 1
ATOM 1322 C C . ASP A 1 173 ? -13.203 -7.746 -16.141 1 98.94 173 ASP A C 1
ATOM 1324 O O . ASP A 1 173 ? -14.32 -7.906 -16.641 1 98.94 173 ASP A O 1
ATOM 1328 N N . ALA A 1 174 ? -12.078 -8.25 -16.578 1 98.94 174 ALA A N 1
ATOM 1329 C CA . ALA A 1 174 ? -12.078 -9.031 -17.812 1 98.94 174 ALA A CA 1
ATOM 1330 C C . ALA A 1 174 ? -12.875 -10.32 -17.641 1 98.94 174 ALA A C 1
ATOM 1332 O O . ALA A 1 174 ? -13.664 -10.695 -18.516 1 98.94 174 ALA A O 1
ATOM 1333 N N . VAL A 1 175 ? -12.688 -11.016 -16.516 1 98.94 175 VAL A N 1
ATOM 1334 C CA . VAL A 1 175 ? -13.422 -12.242 -16.234 1 98.94 175 VAL A CA 1
ATOM 1335 C C . VAL A 1 175 ? -14.914 -11.938 -16.094 1 98.94 175 VAL A C 1
ATOM 1337 O O . VAL A 1 175 ? -15.758 -12.695 -16.578 1 98.94 175 VAL A O 1
ATOM 1340 N N . TYR A 1 176 ? -15.258 -10.812 -15.438 1 98.94 176 TYR A N 1
ATOM 1341 C CA . TYR A 1 176 ? -16.641 -10.383 -15.266 1 98.94 176 TYR A CA 1
ATOM 1342 C C . TYR A 1 176 ? -17.312 -10.18 -16.609 1 98.94 176 TYR A C 1
ATOM 1344 O O . TYR A 1 176 ? -18.453 -10.617 -16.828 1 98.94 176 TYR A O 1
ATOM 1352 N N . LYS A 1 177 ? -16.609 -9.578 -17.516 1 98.75 177 LYS A N 1
ATOM 1353 C CA . LYS A 1 177 ? -17.125 -9.32 -18.844 1 98.75 177 LYS A CA 1
ATOM 1354 C C . LYS A 1 177 ? -17.406 -10.625 -19.594 1 98.75 177 LYS A C 1
ATOM 1356 O O . LYS A 1 177 ? -18.281 -10.672 -20.453 1 98.75 177 LYS A O 1
ATOM 1361 N N . LEU A 1 178 ? -16.703 -11.68 -19.188 1 98.75 178 LEU A N 1
ATOM 1362 C CA . LEU A 1 178 ? -16.844 -12.977 -19.844 1 98.75 178 LEU A CA 1
ATOM 1363 C C . LEU A 1 178 ? -17.828 -13.867 -19.078 1 98.75 178 LEU A C 1
ATOM 1365 O O . LEU A 1 178 ? -17.891 -15.07 -19.312 1 98.75 178 LEU A O 1
ATOM 1369 N N . GLY A 1 179 ? -18.516 -13.297 -18.094 1 98.44 179 GLY A N 1
ATOM 1370 C CA . GLY A 1 179 ? -19.609 -14 -17.438 1 98.44 179 GLY A CA 1
ATOM 1371 C C . GLY A 1 179 ? -19.25 -14.523 -16.062 1 98.44 179 GLY A C 1
ATOM 1372 O O . GLY A 1 179 ? -20.094 -15.094 -15.367 1 98.44 179 GLY A O 1
ATOM 1373 N N . GLY A 1 180 ? -18 -14.367 -15.648 1 98.75 180 GLY A N 1
ATOM 1374 C CA . GLY A 1 180 ? -17.609 -14.797 -14.32 1 98.75 180 GLY A CA 1
ATOM 1375 C C . GLY A 1 180 ? -18.281 -14.008 -13.211 1 98.75 180 GLY A C 1
ATOM 1376 O O . GLY A 1 180 ? -18.469 -12.789 -13.328 1 98.75 180 GLY A O 1
ATOM 1377 N N . ARG A 1 181 ? -18.594 -14.766 -12.07 1 98.75 181 ARG A N 1
ATOM 1378 C CA . ARG A 1 181 ? -19.312 -14.086 -10.992 1 98.75 181 ARG A CA 1
ATOM 1379 C C . ARG A 1 181 ? -18.75 -14.484 -9.633 1 98.75 181 ARG A C 1
ATOM 1381 O O . ARG A 1 181 ? -19.047 -13.844 -8.617 1 98.75 181 ARG A O 1
ATOM 1388 N N . GLN A 1 182 ? -17.938 -15.555 -9.539 1 98.75 182 GLN A N 1
ATOM 1389 C CA . GLN A 1 182 ? -17.297 -16.016 -8.312 1 98.75 182 GLN A CA 1
ATOM 1390 C C . GLN A 1 182 ? -15.789 -15.828 -8.375 1 98.75 182 GLN A C 1
ATOM 1392 O O . GLN A 1 182 ? -15.086 -16.656 -8.953 1 98.75 182 GLN A O 1
ATOM 1397 N N . PHE A 1 183 ? -15.32 -14.742 -7.738 1 98.94 183 PHE A N 1
ATOM 1398 C CA . PHE A 1 183 ? -13.906 -14.391 -7.777 1 98.94 183 PHE A CA 1
ATOM 1399 C C . PHE A 1 183 ? -13.219 -14.766 -6.473 1 98.94 183 PHE A C 1
ATOM 1401 O O . PHE A 1 183 ? -13.75 -14.516 -5.391 1 98.94 183 PHE A O 1
ATOM 1408 N N . VAL A 1 184 ? -12.086 -15.406 -6.527 1 98.94 184 VAL A N 1
ATOM 1409 C CA . VAL A 1 184 ? -11.242 -15.641 -5.367 1 98.94 184 VAL A CA 1
ATOM 1410 C C . VAL A 1 184 ? -9.828 -15.117 -5.641 1 98.94 184 VAL A C 1
ATOM 1412 O O . VAL A 1 184 ? -9.195 -15.508 -6.625 1 98.94 184 VAL A O 1
ATOM 1415 N N . LEU A 1 185 ? -9.398 -14.203 -4.863 1 99 185 LEU A N 1
ATOM 1416 C CA . LEU A 1 185 ? -8.016 -13.742 -4.875 1 99 185 LEU A CA 1
ATOM 1417 C C . LEU A 1 185 ? -7.238 -14.328 -3.701 1 99 185 LEU A C 1
ATOM 1419 O O . LEU A 1 185 ? -7.652 -14.195 -2.547 1 99 185 LEU A O 1
ATOM 1423 N N . LEU A 1 186 ? -6.207 -15.086 -3.961 1 98.94 186 LEU A N 1
ATOM 1424 C CA . LEU A 1 186 ? -5.207 -15.398 -2.947 1 98.94 186 LEU A CA 1
ATOM 1425 C C . LEU A 1 186 ? -4.16 -14.289 -2.865 1 98.94 186 LEU A C 1
ATOM 1427 O O . LEU A 1 186 ? -3.592 -13.891 -3.883 1 98.94 186 LEU A O 1
ATOM 1431 N N . ASN A 1 187 ? -3.939 -13.742 -1.641 1 98.88 187 ASN A N 1
ATOM 1432 C CA . ASN A 1 187 ? -2.906 -12.719 -1.525 1 98.88 187 ASN A CA 1
ATOM 1433 C C . ASN A 1 187 ? -1.507 -13.328 -1.581 1 98.88 187 ASN A C 1
ATOM 1435 O O . ASN A 1 187 ? -1.346 -14.492 -1.939 1 98.88 187 ASN A O 1
ATOM 1439 N N . VAL A 1 188 ? -0.415 -12.57 -1.356 1 98.88 188 VAL A N 1
ATOM 1440 C CA . VAL A 1 188 ? 0.943 -13.039 -1.613 1 98.88 188 VAL A CA 1
ATOM 1441 C C . VAL A 1 188 ? 1.519 -13.672 -0.349 1 98.88 188 VAL A C 1
ATOM 1443 O O . VAL A 1 188 ? 1.15 -13.297 0.766 1 98.88 188 VAL A O 1
ATOM 1446 N N . LEU A 1 189 ? 2.4 -14.586 -0.463 1 98.81 189 LEU A N 1
ATOM 1447 C CA . LEU A 1 189 ? 3.025 -15.297 0.646 1 98.81 189 LEU A CA 1
ATOM 1448 C C . LEU A 1 189 ? 4.051 -14.414 1.352 1 98.81 189 LEU A C 1
ATOM 1450 O O . LEU A 1 189 ? 4.523 -13.43 0.782 1 98.81 189 LEU A O 1
ATOM 1454 N N . PRO A 1 190 ? 4.363 -14.695 2.602 1 98.69 190 PRO A N 1
ATOM 1455 C CA . PRO A 1 190 ? 5.434 -13.977 3.299 1 98.69 190 PRO A CA 1
ATOM 1456 C C . PRO A 1 190 ? 6.824 -14.391 2.824 1 98.69 190 PRO A C 1
ATOM 1458 O O . PRO A 1 190 ? 7.609 -14.938 3.602 1 98.69 190 PRO A O 1
ATOM 1461 N N . LEU A 1 191 ? 7.188 -14 1.671 1 98.69 191 LEU A N 1
ATOM 1462 C CA . LEU A 1 191 ? 8.398 -14.414 0.971 1 98.69 191 LEU A CA 1
ATOM 1463 C C . LEU A 1 191 ? 9.641 -13.922 1.704 1 98.69 191 LEU A C 1
ATOM 1465 O O . LEU A 1 191 ? 10.734 -14.469 1.518 1 98.69 191 LEU A O 1
ATOM 1469 N N . GLN A 1 192 ? 9.469 -12.867 2.6 1 98.12 192 GLN A N 1
ATOM 1470 C CA . GLN A 1 192 ? 10.617 -12.375 3.357 1 98.12 192 GLN A CA 1
ATOM 1471 C C . GLN A 1 192 ? 11.18 -13.453 4.27 1 98.12 192 GLN A C 1
ATOM 1473 O O . GLN A 1 192 ? 12.32 -13.344 4.738 1 98.12 192 GLN A O 1
ATOM 1478 N N . PHE A 1 193 ? 10.383 -14.531 4.445 1 97.88 193 PHE A N 1
ATOM 1479 C CA . PHE A 1 193 ? 10.844 -15.617 5.297 1 97.88 193 PHE A CA 1
ATOM 1480 C C . PHE A 1 193 ? 11.258 -16.828 4.457 1 97.88 193 PHE A C 1
ATOM 1482 O O . PHE A 1 193 ? 11.695 -17.844 4.996 1 97.88 193 PHE A O 1
ATOM 1489 N N . GLY A 1 194 ? 11.086 -16.75 3.131 1 98.06 194 GLY A N 1
ATOM 1490 C CA . GLY A 1 194 ? 11.477 -17.844 2.252 1 98.06 194 GLY A CA 1
ATOM 1491 C C . GLY A 1 194 ? 12.977 -17.891 2.004 1 98.06 194 GLY A C 1
ATOM 1492 O O . GLY A 1 194 ? 13.672 -16.891 2.172 1 98.06 194 GLY A O 1
ATOM 1493 N N . PRO A 1 195 ? 13.422 -19.047 1.529 1 98.31 195 PRO A N 1
ATOM 1494 C CA . PRO A 1 195 ? 14.867 -19.219 1.334 1 98.31 195 PRO A CA 1
ATOM 1495 C C . PRO A 1 195 ? 15.461 -18.172 0.399 1 98.31 195 PRO A C 1
ATOM 1497 O O . PRO A 1 195 ? 16.578 -17.688 0.635 1 98.31 195 PRO A O 1
ATOM 1500 N N . MET A 1 196 ? 14.781 -17.766 -0.549 1 98.25 196 MET A N 1
ATOM 1501 C CA . MET A 1 196 ? 15.312 -16.875 -1.571 1 98.25 196 MET A CA 1
ATOM 1502 C C . MET A 1 196 ? 15.43 -15.453 -1.036 1 98.25 196 MET A C 1
ATOM 1504 O O . MET A 1 196 ? 16.375 -14.734 -1.372 1 98.25 196 MET A O 1
ATOM 1508 N N . TYR A 1 197 ? 14.523 -15.031 -0.097 1 98.56 197 TYR A N 1
ATOM 1509 C CA . TYR A 1 197 ? 14.469 -13.602 0.204 1 98.56 197 TYR A CA 1
ATOM 1510 C C . TYR A 1 197 ? 14.859 -13.336 1.653 1 98.56 197 TYR A C 1
ATOM 1512 O O . TYR A 1 197 ? 15.156 -12.195 2.023 1 98.56 197 TYR A O 1
ATOM 1520 N N . ALA A 1 198 ? 14.812 -14.359 2.518 1 98.5 198 ALA A N 1
ATOM 1521 C CA . ALA A 1 198 ? 15.406 -14.172 3.84 1 98.5 198 ALA A CA 1
ATOM 1522 C C . ALA A 1 198 ? 16.875 -13.797 3.732 1 98.5 198 ALA A C 1
ATOM 1524 O O . ALA A 1 198 ? 17.578 -14.234 2.816 1 98.5 198 ALA A O 1
ATOM 1525 N N . SER A 1 199 ? 17.312 -12.922 4.637 1 98.06 199 SER A N 1
ATOM 1526 C CA . SER A 1 199 ? 18.734 -12.578 4.648 1 98.06 199 SER A CA 1
ATOM 1527 C C . SER A 1 199 ? 19.594 -13.805 4.945 1 98.06 199 SER A C 1
ATOM 1529 O O . SER A 1 199 ? 19.141 -14.742 5.605 1 98.06 199 SER A O 1
ATOM 1531 N N . ILE A 1 200 ? 20.812 -13.789 4.473 1 96.94 200 ILE A N 1
ATOM 1532 C CA . ILE A 1 200 ? 21.703 -14.922 4.648 1 96.94 200 ILE A CA 1
ATOM 1533 C C . ILE A 1 200 ? 21.922 -15.172 6.141 1 96.94 200 ILE A C 1
ATOM 1535 O O . ILE A 1 200 ? 21.812 -16.312 6.605 1 96.94 200 ILE A O 1
ATOM 1539 N N . PRO A 1 201 ? 22.109 -14.109 6.988 1 96.31 201 PRO A N 1
ATOM 1540 C CA . PRO A 1 201 ? 22.266 -14.359 8.422 1 96.31 201 PRO A CA 1
ATOM 1541 C C . PRO A 1 201 ? 21 -14.938 9.055 1 96.31 201 PRO A C 1
ATOM 1543 O O . PRO A 1 201 ? 21.062 -15.57 10.109 1 96.31 201 PRO A O 1
ATOM 1546 N N . ASN A 1 202 ? 19.875 -14.734 8.422 1 95 202 ASN A N 1
ATOM 1547 C CA . ASN A 1 202 ? 18.609 -15.227 8.961 1 95 202 ASN A CA 1
ATOM 1548 C C . ASN A 1 202 ? 18.188 -16.531 8.281 1 95 202 ASN A C 1
ATOM 1550 O O . ASN A 1 202 ? 17 -16.875 8.289 1 95 202 ASN A O 1
ATOM 1554 N N . GLY A 1 203 ? 19.094 -17.172 7.602 1 95.75 203 GLY A N 1
ATOM 1555 C CA . GLY A 1 203 ? 18.844 -18.516 7.105 1 95.75 203 GLY A CA 1
ATOM 1556 C C . GLY A 1 203 ? 18.547 -18.562 5.617 1 95.75 203 GLY A C 1
ATOM 1557 O O . GLY A 1 203 ? 18.266 -19.625 5.062 1 95.75 203 GLY A O 1
ATOM 1558 N N . GLY A 1 204 ? 18.547 -17.422 4.914 1 97.69 204 GLY A N 1
ATOM 1559 C CA . GLY A 1 204 ? 18.344 -17.406 3.473 1 97.69 204 GLY A CA 1
ATOM 1560 C C . GLY A 1 204 ? 19.516 -17.953 2.697 1 97.69 204 GLY A C 1
ATOM 1561 O O . GLY A 1 204 ? 20.625 -18.078 3.234 1 97.69 204 GLY A O 1
ATOM 1562 N N . THR A 1 205 ? 19.234 -18.344 1.475 1 97.75 205 THR A N 1
ATOM 1563 C CA . THR A 1 205 ? 20.281 -18.859 0.607 1 97.75 205 THR A CA 1
ATOM 1564 C C . THR A 1 205 ? 21.172 -17.719 0.112 1 97.75 205 THR A C 1
ATOM 1566 O O . THR A 1 205 ? 20.828 -16.547 0.238 1 97.75 205 THR A O 1
ATOM 1569 N N . GLY A 1 206 ? 22.438 -18.094 -0.346 1 97.81 206 GLY A N 1
ATOM 1570 C CA . GLY A 1 206 ? 23.219 -17.188 -1.172 1 97.81 206 GLY A CA 1
ATOM 1571 C C . GLY A 1 206 ? 22.719 -17.094 -2.602 1 97.81 206 GLY A C 1
ATOM 1572 O O . GLY A 1 206 ? 21.516 -17.188 -2.85 1 97.81 206 GLY A O 1
ATOM 1573 N N . ASN A 1 207 ? 23.703 -16.906 -3.486 1 98.5 207 ASN A N 1
ATOM 1574 C CA . ASN A 1 207 ? 23.328 -17 -4.895 1 98.5 207 ASN A CA 1
ATOM 1575 C C . ASN A 1 207 ? 22.562 -18.281 -5.195 1 98.5 207 ASN A C 1
ATOM 1577 O O . ASN A 1 207 ? 22.906 -19.359 -4.688 1 98.5 207 ASN A O 1
ATOM 1581 N N . ASN A 1 208 ? 21.547 -18.219 -5.961 1 98.12 208 ASN A N 1
ATOM 1582 C CA . ASN A 1 208 ? 20.734 -19.375 -6.289 1 98.12 208 ASN A CA 1
ATOM 1583 C C . ASN A 1 208 ? 20.203 -19.297 -7.719 1 98.12 208 ASN A C 1
ATOM 1585 O O . ASN A 1 208 ? 20.484 -18.344 -8.445 1 98.12 208 ASN A O 1
ATOM 1589 N N . GLU A 1 209 ? 19.453 -20.234 -8.094 1 96.81 209 GLU A N 1
ATOM 1590 C CA . GLU A 1 209 ? 19.109 -20.375 -9.5 1 96.81 209 GLU A CA 1
ATOM 1591 C C . GLU A 1 209 ? 18.109 -19.312 -9.93 1 96.81 209 GLU A C 1
ATOM 1593 O O . GLU A 1 209 ? 17.969 -19.016 -11.117 1 96.81 209 GLU A O 1
ATOM 1598 N N . TYR A 1 210 ? 17.375 -18.656 -8.977 1 97.38 210 TYR A N 1
ATOM 1599 C CA . TYR A 1 210 ? 16.375 -17.656 -9.312 1 97.38 210 TYR A CA 1
ATOM 1600 C C . TYR A 1 210 ? 16.891 -16.25 -9.055 1 97.38 210 TYR A C 1
ATOM 1602 O O . TYR A 1 210 ? 16.297 -15.266 -9.508 1 97.38 210 TYR A O 1
ATOM 1610 N N . TRP A 1 211 ? 17.953 -16.172 -8.312 1 98 211 TRP A N 1
ATOM 1611 C CA . TRP A 1 211 ? 18.641 -14.914 -7.98 1 98 211 TRP A CA 1
ATOM 1612 C C . TRP A 1 211 ? 20.156 -15.109 -7.953 1 98 211 TRP A C 1
ATOM 1614 O O . TRP A 1 211 ? 20.75 -15.211 -6.879 1 98 211 TRP A O 1
ATOM 1624 N N . GLY A 1 212 ? 20.812 -15.016 -9.109 1 97.56 212 GLY A N 1
ATOM 1625 C CA . GLY A 1 212 ? 22.172 -15.461 -9.344 1 97.56 212 GLY A CA 1
ATOM 1626 C C . GLY A 1 212 ? 23.219 -14.586 -8.68 1 97.56 212 GLY A C 1
ATOM 1627 O O . GLY A 1 212 ? 24.359 -15 -8.5 1 97.56 212 GLY A O 1
ATOM 1628 N N . ASN A 1 213 ? 22.891 -13.391 -8.289 1 98 213 ASN A N 1
ATOM 1629 C CA . ASN A 1 213 ? 23.875 -12.5 -7.688 1 98 213 ASN A CA 1
ATOM 1630 C C . ASN A 1 213 ? 23.375 -11.93 -6.359 1 98 213 ASN A C 1
ATOM 1632 O O . ASN A 1 213 ? 23.703 -10.797 -6.008 1 98 213 ASN A O 1
ATOM 1636 N N . LYS A 1 214 ? 22.516 -12.695 -5.672 1 98.25 214 LYS A N 1
ATOM 1637 C CA . LYS A 1 214 ? 21.938 -12.25 -4.406 1 98.25 214 LYS A CA 1
ATOM 1638 C C . LYS A 1 214 ? 23.031 -11.742 -3.453 1 98.25 214 LYS A C 1
ATOM 1640 O O . LYS A 1 214 ? 22.828 -10.75 -2.75 1 98.25 214 LYS A O 1
ATOM 1645 N N . GLU A 1 215 ? 24.172 -12.391 -3.402 1 97.94 215 GLU A N 1
ATOM 1646 C CA . GLU A 1 215 ? 25.234 -12.086 -2.447 1 97.94 215 GLU A CA 1
ATOM 1647 C C . GLU A 1 215 ? 25.859 -10.719 -2.721 1 97.94 215 GLU A C 1
ATOM 1649 O O . GLU A 1 215 ? 26.594 -10.188 -1.889 1 97.94 215 GLU A O 1
ATOM 1654 N N . SER A 1 216 ? 25.594 -10.172 -3.863 1 97.5 216 SER A N 1
ATOM 1655 C CA . SER A 1 216 ? 26.094 -8.844 -4.195 1 97.5 216 SER A CA 1
ATOM 1656 C C . SER A 1 216 ? 25.25 -7.75 -3.559 1 97.5 216 SER A C 1
ATOM 1658 O O . SER A 1 216 ? 25.609 -6.574 -3.59 1 97.5 216 SER A O 1
ATOM 1660 N N . PHE A 1 217 ? 24.156 -8.125 -2.955 1 96.5 217 PHE A N 1
ATOM 1661 C CA . PHE A 1 217 ? 23.25 -7.184 -2.316 1 96.5 217 PHE A CA 1
ATOM 1662 C C . PHE A 1 217 ? 23.375 -7.242 -0.8 1 96.5 217 PHE A C 1
ATOM 1664 O O . PHE A 1 217 ? 23.891 -8.227 -0.255 1 96.5 217 PHE A O 1
ATOM 1671 N N . ASN A 1 218 ? 23.031 -6.145 -0.094 1 95.75 218 ASN A N 1
ATOM 1672 C CA . ASN A 1 218 ? 22.703 -6.246 1.324 1 95.75 218 ASN A CA 1
ATOM 1673 C C . ASN A 1 218 ? 21.422 -7.047 1.55 1 95.75 218 ASN A C 1
ATOM 1675 O O . ASN A 1 218 ? 20.328 -6.516 1.402 1 95.75 218 ASN A O 1
ATOM 1679 N N . THR A 1 219 ? 21.547 -8.289 1.964 1 97.5 219 THR A N 1
ATOM 1680 C CA . THR A 1 219 ? 20.406 -9.203 1.959 1 97.5 219 THR A CA 1
ATOM 1681 C C . THR A 1 219 ? 19.453 -8.883 3.105 1 97.5 219 THR A C 1
ATOM 1683 O O . THR A 1 219 ? 18.281 -9.281 3.08 1 97.5 219 THR A O 1
ATOM 1686 N N . THR A 1 220 ? 19.953 -8.203 4.176 1 96.31 220 THR A N 1
ATOM 1687 C CA . THR A 1 220 ? 19.062 -7.727 5.227 1 96.31 220 THR A CA 1
ATOM 1688 C C . THR A 1 220 ? 18.141 -6.633 4.691 1 96.31 220 THR A C 1
ATOM 1690 O O . THR A 1 220 ? 16.922 -6.664 4.922 1 96.31 220 THR A O 1
ATOM 1693 N N . GLU A 1 221 ? 18.719 -5.738 3.92 1 94.12 221 GLU A N 1
ATOM 1694 C CA . GLU A 1 221 ? 17.938 -4.656 3.324 1 94.12 221 GLU A CA 1
ATOM 1695 C C . GLU A 1 221 ? 16.906 -5.199 2.338 1 94.12 221 GLU A C 1
ATOM 1697 O O . GLU A 1 221 ? 15.758 -4.746 2.318 1 94.12 221 GLU A O 1
ATOM 1702 N N . THR A 1 222 ? 17.312 -6.211 1.545 1 96.69 222 THR A N 1
ATOM 1703 C CA . THR A 1 222 ? 16.391 -6.727 0.544 1 96.69 222 THR A CA 1
ATOM 1704 C C . THR A 1 222 ? 15.266 -7.523 1.205 1 96.69 222 THR A C 1
ATOM 1706 O O . THR A 1 222 ? 14.133 -7.523 0.725 1 96.69 222 THR A O 1
ATOM 1709 N N . GLN A 1 223 ? 15.562 -8.203 2.326 1 97.69 223 GLN A N 1
ATOM 1710 C CA . GLN A 1 223 ? 14.523 -8.898 3.076 1 97.69 223 GLN A CA 1
ATOM 1711 C C . GLN A 1 223 ? 13.469 -7.926 3.598 1 97.69 223 GLN A C 1
ATOM 1713 O O . GLN A 1 223 ? 12.266 -8.18 3.471 1 97.69 223 GLN A O 1
ATOM 1718 N N . TYR A 1 224 ? 13.93 -6.785 4.168 1 95.81 224 TYR A N 1
ATOM 1719 C CA . TYR A 1 224 ? 13.023 -5.785 4.711 1 95.81 224 TYR A CA 1
ATOM 1720 C C . TYR A 1 224 ? 12.211 -5.129 3.604 1 95.81 224 TYR A C 1
ATOM 1722 O O . TYR A 1 224 ? 11.023 -4.855 3.777 1 95.81 224 TYR A O 1
ATOM 1730 N N . LYS A 1 225 ? 12.852 -4.848 2.51 1 96.19 225 LYS A N 1
ATOM 1731 C CA . LYS A 1 225 ? 12.156 -4.273 1.362 1 96.19 225 LYS A CA 1
ATOM 1732 C C . LYS A 1 225 ? 11.094 -5.23 0.831 1 96.19 225 LYS A C 1
ATOM 1734 O O . LYS A 1 225 ? 9.992 -4.809 0.463 1 96.19 225 LYS A O 1
ATOM 1739 N N . MET A 1 226 ? 11.391 -6.543 0.77 1 98.31 226 MET A N 1
ATOM 1740 C CA . MET A 1 226 ? 10.414 -7.551 0.37 1 98.31 226 MET A CA 1
ATOM 1741 C C . MET A 1 226 ? 9.203 -7.531 1.299 1 98.31 226 MET A C 1
ATOM 1743 O O . MET A 1 226 ? 8.062 -7.551 0.837 1 98.31 226 MET A O 1
ATOM 1747 N N . GLU A 1 227 ? 9.484 -7.492 2.582 1 98.25 227 GLU A N 1
ATOM 1748 C CA . GLU A 1 227 ? 8.391 -7.422 3.547 1 98.25 227 GLU A CA 1
ATOM 1749 C C . GLU A 1 227 ? 7.52 -6.191 3.303 1 98.25 227 GLU A C 1
ATOM 1751 O O . GLU A 1 227 ? 6.293 -6.277 3.355 1 98.25 227 GLU A O 1
ATOM 1756 N N . GLU A 1 228 ? 8.172 -5.086 3.051 1 98.12 228 GLU A N 1
ATOM 1757 C CA . GLU A 1 228 ? 7.469 -3.836 2.779 1 98.12 228 GLU A CA 1
ATOM 1758 C C . GLU A 1 228 ? 6.547 -3.975 1.57 1 98.12 228 GLU A C 1
ATOM 1760 O O . GLU A 1 228 ? 5.379 -3.586 1.626 1 98.12 228 GLU A O 1
ATOM 1765 N N . TYR A 1 229 ? 7.027 -4.547 0.469 1 98.62 229 TYR A N 1
ATOM 1766 C CA . TYR A 1 229 ? 6.258 -4.672 -0.764 1 98.62 229 TYR A CA 1
ATOM 1767 C C . TYR A 1 229 ? 5.121 -5.676 -0.598 1 98.62 229 TYR A C 1
ATOM 1769 O O . TYR A 1 229 ? 4 -5.434 -1.05 1 98.62 229 TYR A O 1
ATOM 1777 N N . LEU A 1 230 ? 5.391 -6.754 0.112 1 98.88 230 LEU A N 1
ATOM 1778 C CA . LEU A 1 230 ? 4.383 -7.785 0.328 1 98.88 230 LEU A CA 1
ATOM 1779 C C . LEU A 1 230 ? 3.236 -7.254 1.185 1 98.88 230 LEU A C 1
ATOM 1781 O O . LEU A 1 230 ? 2.066 -7.438 0.843 1 98.88 230 LEU A O 1
ATOM 1785 N N . THR A 1 231 ? 3.582 -6.578 2.246 1 98.75 231 THR A N 1
ATOM 1786 C CA . THR A 1 231 ? 2.555 -6.086 3.158 1 98.75 231 THR A CA 1
ATOM 1787 C C . THR A 1 231 ? 1.765 -4.945 2.516 1 98.75 231 THR A C 1
ATOM 1789 O O . THR A 1 231 ? 0.561 -4.812 2.748 1 98.75 231 THR A O 1
ATOM 1792 N N . SER A 1 232 ? 2.461 -4.137 1.723 1 98.81 232 SER A N 1
ATOM 1793 C CA . SER A 1 232 ? 1.75 -3.088 0.997 1 98.81 232 SER A CA 1
ATOM 1794 C C . SER A 1 232 ? 0.717 -3.68 0.042 1 98.81 232 SER A C 1
ATOM 1796 O O . SER A 1 232 ? -0.45 -3.283 0.059 1 98.81 232 SER A O 1
ATOM 1798 N N . ALA A 1 233 ? 1.129 -4.672 -0.753 1 98.94 233 ALA A N 1
ATOM 1799 C CA . ALA A 1 233 ? 0.206 -5.305 -1.692 1 98.94 233 ALA A CA 1
ATOM 1800 C C . ALA A 1 233 ? -0.953 -5.969 -0.957 1 98.94 233 ALA A C 1
ATOM 1802 O O . ALA A 1 233 ? -2.113 -5.812 -1.342 1 98.94 233 ALA A O 1
ATOM 1803 N N . ASN A 1 234 ? -0.629 -6.668 0.094 1 98.94 234 ASN A N 1
ATOM 1804 C CA . ASN A 1 234 ? -1.652 -7.402 0.833 1 98.94 234 ASN A CA 1
ATOM 1805 C C . ASN A 1 234 ? -2.65 -6.457 1.494 1 98.94 234 ASN A C 1
ATOM 1807 O O . ASN A 1 234 ? -3.844 -6.758 1.562 1 98.94 234 ASN A O 1
ATOM 1811 N N . THR A 1 235 ? -2.15 -5.336 1.996 1 98.88 235 THR A N 1
ATOM 1812 C CA . THR A 1 235 ? -3.055 -4.348 2.576 1 98.88 235 THR A CA 1
ATOM 1813 C C . THR A 1 235 ? -3.965 -3.754 1.505 1 98.88 235 THR A C 1
ATOM 1815 O O . THR A 1 235 ? -5.168 -3.6 1.724 1 98.88 235 THR A O 1
ATOM 1818 N N . MET A 1 236 ? -3.418 -3.48 0.363 1 98.94 236 MET A N 1
ATOM 1819 C CA . MET A 1 236 ? -4.215 -2.955 -0.74 1 98.94 236 MET A CA 1
ATOM 1820 C C . MET A 1 236 ? -5.254 -3.975 -1.195 1 98.94 236 MET A C 1
ATOM 1822 O O . MET A 1 236 ? -6.375 -3.609 -1.558 1 98.94 236 MET A O 1
ATOM 1826 N N . PHE A 1 237 ? -4.887 -5.289 -1.192 1 98.94 237 PHE A N 1
ATOM 1827 C CA . PHE A 1 237 ? -5.855 -6.324 -1.537 1 98.94 237 PHE A CA 1
ATOM 1828 C C . PHE A 1 237 ? -6.98 -6.379 -0.511 1 98.94 237 PHE A C 1
ATOM 1830 O O . PHE A 1 237 ? -8.156 -6.422 -0.875 1 98.94 237 PHE A O 1
ATOM 1837 N N . ALA A 1 238 ? -6.617 -6.371 0.743 1 98.75 238 ALA A N 1
ATOM 1838 C CA . ALA A 1 238 ? -7.574 -6.543 1.831 1 98.75 238 ALA A CA 1
ATOM 1839 C C . ALA A 1 238 ? -8.617 -5.422 1.825 1 98.75 238 ALA A C 1
ATOM 1841 O O . ALA A 1 238 ? -9.805 -5.672 2.035 1 98.75 238 ALA A O 1
ATOM 1842 N N . THR A 1 239 ? -8.164 -4.191 1.554 1 98.75 239 THR A N 1
ATOM 1843 C CA . THR A 1 239 ? -9.094 -3.064 1.585 1 98.75 239 THR A CA 1
ATOM 1844 C C . THR A 1 239 ? -9.656 -2.791 0.194 1 98.75 239 THR A C 1
ATOM 1846 O O . THR A 1 239 ? -10.773 -2.293 0.06 1 98.75 239 THR A O 1
ATOM 1849 N N . GLY A 1 240 ? -8.898 -3.176 -0.847 1 98.81 240 GLY A N 1
ATOM 1850 C CA . GLY A 1 240 ? -9.312 -2.928 -2.219 1 98.81 240 GLY A CA 1
ATOM 1851 C C . GLY A 1 240 ? -10.461 -3.814 -2.662 1 98.81 240 GLY A C 1
ATOM 1852 O O . GLY A 1 240 ? -11.281 -3.412 -3.486 1 98.81 240 GLY A O 1
ATOM 1853 N N . ALA A 1 241 ? -10.5 -5.047 -2.123 1 98.81 241 ALA A N 1
ATOM 1854 C CA . ALA A 1 241 ? -11.547 -5.973 -2.547 1 98.81 241 ALA A CA 1
ATOM 1855 C C . ALA A 1 241 ? -12.93 -5.438 -2.188 1 98.81 241 ALA A C 1
ATOM 1857 O O . ALA A 1 241 ? -13.781 -5.25 -3.066 1 98.81 241 ALA A O 1
ATOM 1858 N N . PRO A 1 242 ? -13.227 -5.137 -0.927 1 98.44 242 PRO A N 1
ATOM 1859 C CA . PRO A 1 242 ? -14.555 -4.598 -0.62 1 98.44 242 PRO A CA 1
ATOM 1860 C C . PRO A 1 242 ? -14.773 -3.209 -1.216 1 98.44 242 PRO A C 1
ATOM 1862 O O . PRO A 1 242 ? -15.906 -2.855 -1.554 1 98.44 242 PRO A O 1
ATOM 1865 N N . TYR A 1 243 ? -13.672 -2.383 -1.325 1 98.56 243 TYR A N 1
ATOM 1866 C CA . TYR A 1 243 ? -13.797 -1.074 -1.958 1 98.56 243 TYR A CA 1
ATOM 1867 C C . TYR A 1 243 ? -14.336 -1.205 -3.379 1 98.56 243 TYR A C 1
ATOM 1869 O O . TYR A 1 243 ? -15.305 -0.537 -3.746 1 98.56 243 TYR A O 1
ATOM 1877 N N . ASN A 1 244 ? -13.711 -2.086 -4.168 1 98.75 244 ASN A N 1
ATOM 1878 C CA . ASN A 1 244 ? -14.117 -2.266 -5.559 1 98.75 244 ASN A CA 1
ATOM 1879 C C . ASN A 1 244 ? -15.469 -2.957 -5.66 1 98.75 244 ASN A C 1
ATOM 1881 O O . ASN A 1 244 ? -16.312 -2.578 -6.484 1 98.75 244 ASN A O 1
ATOM 1885 N N . ALA A 1 245 ? -15.734 -3.92 -4.781 1 98.56 245 ALA A N 1
ATOM 1886 C CA . ALA A 1 245 ? -16.938 -4.742 -4.891 1 98.56 245 ALA A CA 1
ATOM 1887 C C . ALA A 1 245 ? -18.156 -4.004 -4.348 1 98.56 245 ALA A C 1
ATOM 1889 O O . ALA A 1 245 ? -19.234 -4.02 -4.961 1 98.56 245 ALA A O 1
ATOM 1890 N N . LEU A 1 246 ? -18 -3.303 -3.211 1 98.06 246 LEU A N 1
ATOM 1891 C CA . LEU A 1 246 ? -19.172 -2.838 -2.477 1 98.06 246 LEU A CA 1
ATOM 1892 C C . LEU A 1 246 ? -19.297 -1.322 -2.572 1 98.06 246 LEU A C 1
ATOM 1894 O O . LEU A 1 246 ? -20.406 -0.791 -2.537 1 98.06 246 LEU A O 1
ATOM 1898 N N . ILE A 1 247 ? -18.172 -0.618 -2.617 1 97.38 247 ILE A N 1
ATOM 1899 C CA . ILE A 1 247 ? -18.234 0.84 -2.631 1 97.38 247 ILE A CA 1
ATOM 1900 C C . ILE A 1 247 ? -18.328 1.339 -4.07 1 97.38 247 ILE A C 1
ATOM 1902 O O . ILE A 1 247 ? -19.266 2.057 -4.422 1 97.38 247 ILE A O 1
ATOM 1906 N N . LYS A 1 248 ? -17.422 0.866 -4.883 1 97.75 248 LYS A N 1
ATOM 1907 C CA . LYS A 1 248 ? -17.438 1.261 -6.289 1 97.75 248 LYS A CA 1
ATOM 1908 C C . LYS A 1 248 ? -18.469 0.44 -7.074 1 97.75 248 LYS A C 1
ATOM 1910 O O . LYS A 1 248 ? -18.812 0.793 -8.203 1 97.75 248 LYS A O 1
ATOM 1915 N N . LYS A 1 249 ? -18.891 -0.71 -6.535 1 98.25 249 LYS A N 1
ATOM 1916 C CA . LYS A 1 249 ? -19.812 -1.623 -7.203 1 98.25 249 LYS A CA 1
ATOM 1917 C C . LYS A 1 249 ? -19.328 -1.964 -8.609 1 98.25 249 LYS A C 1
ATOM 1919 O O . LYS A 1 249 ? -20.094 -1.88 -9.578 1 98.25 249 LYS A O 1
ATOM 1924 N N . ARG A 1 250 ? -18.094 -2.311 -8.664 1 97.88 250 ARG A N 1
ATOM 1925 C CA . ARG A 1 250 ? -17.406 -2.572 -9.922 1 97.88 250 ARG A CA 1
ATOM 1926 C C . ARG A 1 250 ? -17.969 -3.801 -10.617 1 97.88 250 ARG A C 1
ATOM 1928 O O . ARG A 1 250 ? -17.969 -3.879 -11.844 1 97.88 250 ARG A O 1
ATOM 1935 N N . TRP A 1 251 ? -18.531 -4.809 -9.852 1 98.75 251 TRP A N 1
ATOM 1936 C CA . TRP A 1 251 ? -18.984 -6.086 -10.383 1 98.75 251 TRP A CA 1
ATOM 1937 C C . TRP A 1 251 ? -20.344 -6.461 -9.789 1 98.75 251 TRP A C 1
ATOM 1939 O O . TRP A 1 251 ? -20.438 -7.43 -9.031 1 98.75 251 TRP A O 1
ATOM 1949 N N . PRO A 1 252 ? -21.422 -5.777 -10.141 1 98.31 252 PRO A N 1
ATOM 1950 C CA . PRO A 1 252 ? -22.75 -6.141 -9.609 1 98.31 252 PRO A CA 1
ATOM 1951 C C . PRO A 1 252 ? -23.078 -7.617 -9.812 1 98.31 252 PRO A C 1
ATOM 1953 O O . PRO A 1 252 ? -22.891 -8.148 -10.914 1 98.31 252 PRO A O 1
ATOM 1956 N N . GLY A 1 253 ? -23.484 -8.258 -8.781 1 97.81 253 GLY A N 1
ATOM 1957 C CA . GLY A 1 253 ? -23.922 -9.648 -8.859 1 97.81 253 GLY A CA 1
ATOM 1958 C C . GLY A 1 253 ? -22.781 -10.633 -8.625 1 97.81 253 GLY A C 1
ATOM 1959 O O . GLY A 1 253 ? -23.016 -11.836 -8.508 1 97.81 253 GLY A O 1
ATOM 1960 N N . ALA A 1 254 ? -21.578 -10.148 -8.516 1 98.62 254 ALA A N 1
ATOM 1961 C CA . ALA A 1 254 ? -20.438 -11.031 -8.289 1 98.62 254 ALA A CA 1
ATOM 1962 C C . ALA A 1 254 ? -20.078 -11.086 -6.809 1 98.62 254 ALA A C 1
ATOM 1964 O O . ALA A 1 254 ? -20.469 -10.219 -6.031 1 98.62 254 ALA A O 1
ATOM 1965 N N . THR A 1 255 ? -19.484 -12.164 -6.43 1 98.56 255 THR A N 1
ATOM 1966 C CA . THR A 1 255 ? -18.859 -12.32 -5.125 1 98.56 255 THR A CA 1
ATOM 1967 C C . THR A 1 255 ? -17.344 -12.289 -5.246 1 98.56 255 THR A C 1
ATOM 1969 O O . THR A 1 255 ? -16.766 -12.992 -6.078 1 98.56 255 THR A O 1
ATOM 1972 N N . VAL A 1 256 ? -16.75 -11.406 -4.488 1 98.81 256 VAL A N 1
ATOM 1973 C CA . VAL A 1 256 ? -15.289 -11.328 -4.422 1 98.81 256 VAL A CA 1
ATOM 1974 C C . VAL A 1 256 ? -14.805 -11.875 -3.08 1 98.81 256 VAL A C 1
ATOM 1976 O O . VAL A 1 256 ? -15.156 -11.344 -2.023 1 98.81 256 VAL A O 1
ATOM 1979 N N . SER A 1 257 ? -14.008 -12.953 -3.141 1 98.81 257 SER A N 1
ATOM 1980 C CA . SER A 1 257 ? -13.438 -13.57 -1.943 1 98.81 257 SER A CA 1
ATOM 1981 C C . SER A 1 257 ? -11.93 -13.398 -1.896 1 98.81 257 SER A C 1
ATOM 1983 O O . SER A 1 257 ? -11.258 -13.438 -2.932 1 98.81 257 SER A O 1
ATOM 1985 N N . LEU A 1 258 ? -11.438 -13.156 -0.705 1 98.81 258 LEU A N 1
ATOM 1986 C CA . LEU A 1 258 ? -10 -13.086 -0.45 1 98.81 258 LEU A CA 1
ATOM 1987 C C . LEU A 1 258 ? -9.555 -14.242 0.448 1 98.81 258 LEU A C 1
ATOM 1989 O O . LEU A 1 258 ? -10.172 -14.492 1.486 1 98.81 258 LEU A O 1
ATOM 1993 N N . LEU A 1 259 ? -8.609 -14.953 0.018 1 98.94 259 LEU A N 1
ATOM 1994 C CA . LEU A 1 2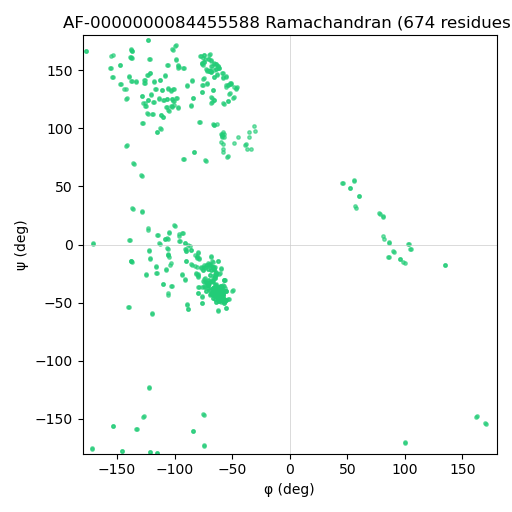59 ? -7.949 -15.938 0.863 1 98.94 259 LEU A CA 1
ATOM 1995 C C . LEU A 1 259 ? -6.57 -15.445 1.29 1 98.94 259 LEU A C 1
ATOM 1997 O O . LEU A 1 259 ? -5.684 -15.258 0.452 1 98.94 259 LEU A O 1
ATOM 2001 N N . ASP A 1 260 ? -6.367 -15.227 2.541 1 98.88 260 ASP A N 1
ATOM 2002 C CA . ASP A 1 260 ? -5.148 -14.68 3.129 1 98.88 260 ASP A CA 1
ATOM 2003 C C . ASP A 1 260 ? -4.102 -15.773 3.344 1 98.88 260 ASP A C 1
ATOM 2005 O O . ASP A 1 260 ? -3.826 -16.156 4.48 1 98.88 260 ASP A O 1
ATOM 2009 N N . VAL A 1 261 ? -3.43 -16.125 2.324 1 98.88 261 VAL A N 1
ATOM 2010 C CA . VAL A 1 261 ? -2.445 -17.203 2.393 1 98.88 261 VAL A CA 1
ATOM 2011 C C . VAL A 1 261 ? -1.173 -16.688 3.068 1 98.88 261 VAL A C 1
ATOM 2013 O O . VAL A 1 261 ? -0.333 -17.484 3.498 1 98.88 261 VAL A O 1
ATOM 2016 N N . TYR A 1 262 ? -0.957 -15.352 3.113 1 98.88 262 TYR A N 1
ATOM 2017 C CA . TYR A 1 262 ? 0.118 -14.797 3.926 1 98.88 262 TYR A CA 1
ATOM 2018 C C . TYR A 1 262 ? -0.009 -15.242 5.379 1 98.88 262 TYR A C 1
ATOM 2020 O O . TYR A 1 262 ? 0.91 -15.852 5.93 1 98.88 262 TYR A O 1
ATOM 2028 N N . SER A 1 263 ? -1.165 -15.008 6.004 1 98.75 263 SER A N 1
ATOM 2029 C CA . SER A 1 263 ? -1.411 -15.367 7.395 1 98.75 263 SER A CA 1
ATOM 2030 C C . SER A 1 263 ? -1.434 -16.891 7.574 1 98.75 263 SER A C 1
ATOM 2032 O O . SER A 1 263 ? -0.987 -17.406 8.602 1 98.75 263 SER A O 1
ATOM 2034 N N . LEU A 1 264 ? -1.997 -17.578 6.57 1 98.81 264 LEU A N 1
ATOM 2035 C CA . LEU A 1 264 ? -1.998 -19.031 6.625 1 98.81 264 LEU A CA 1
ATOM 2036 C C . LEU A 1 264 ? -0.578 -19.562 6.746 1 98.81 264 LEU A C 1
ATOM 2038 O O . LEU A 1 264 ? -0.298 -20.406 7.609 1 98.81 264 LEU A O 1
ATOM 2042 N N . LEU A 1 265 ? 0.324 -19.078 5.902 1 98.62 265 LEU A N 1
ATOM 2043 C CA . LEU A 1 265 ? 1.691 -19.594 5.934 1 98.62 265 LEU A CA 1
ATOM 2044 C C . LEU A 1 265 ? 2.379 -19.219 7.242 1 98.62 265 LEU A C 1
ATOM 2046 O O . LEU A 1 265 ? 3.189 -19.984 7.762 1 98.62 265 LEU A O 1
ATOM 2050 N N . LEU A 1 266 ? 2.135 -18.031 7.777 1 98.38 266 LEU A N 1
ATOM 2051 C CA . LEU A 1 266 ? 2.697 -17.672 9.07 1 98.38 266 LEU A CA 1
ATOM 2052 C C . LEU A 1 266 ? 2.24 -18.641 10.156 1 98.38 266 LEU A C 1
ATOM 2054 O O . LEU A 1 266 ? 3.021 -19 11.039 1 98.38 266 LEU A O 1
ATOM 2058 N N . GLU A 1 267 ? 0.984 -19.047 10.086 1 98.19 267 GLU A N 1
ATOM 2059 C CA . GLU A 1 267 ? 0.473 -20.031 11.031 1 98.19 267 GLU A CA 1
ATOM 2060 C C . GLU A 1 267 ? 1.194 -21.375 10.875 1 98.19 267 GLU A C 1
ATOM 2062 O O . GLU A 1 267 ? 1.591 -21.984 11.867 1 98.19 267 GLU A O 1
ATOM 2067 N N . LEU A 1 268 ? 1.382 -21.812 9.633 1 98.12 268 LEU A N 1
ATOM 2068 C CA . LEU A 1 268 ? 2.086 -23.062 9.375 1 98.12 268 LEU A CA 1
ATOM 2069 C C . LEU A 1 268 ? 3.508 -23.016 9.922 1 98.12 268 LEU A C 1
ATOM 2071 O O . LEU A 1 268 ? 4.008 -24 10.453 1 98.12 268 LEU A O 1
ATOM 2075 N N . ARG A 1 269 ? 4.129 -21.875 9.828 1 96.88 269 ARG A N 1
ATOM 2076 C CA . ARG A 1 269 ? 5.496 -21.688 10.297 1 96.88 269 ARG A CA 1
ATOM 2077 C C . ARG A 1 269 ? 5.547 -21.641 11.82 1 96.88 269 ARG A C 1
ATOM 2079 O O . ARG A 1 269 ? 6.5 -22.125 12.438 1 96.88 269 ARG A O 1
ATOM 2086 N N . ALA A 1 270 ? 4.539 -21.047 12.391 1 97.62 270 ALA A N 1
ATOM 2087 C CA . ALA A 1 270 ? 4.516 -20.859 13.836 1 97.62 270 ALA A CA 1
ATOM 2088 C C . ALA A 1 270 ? 4.234 -22.172 14.562 1 97.62 270 ALA A C 1
ATOM 2090 O O . ALA A 1 270 ? 4.676 -22.375 15.695 1 97.62 270 ALA A O 1
ATOM 2091 N N . ASN A 1 271 ? 3.502 -23.094 13.906 1 97.88 271 ASN A N 1
ATOM 2092 C CA . ASN A 1 271 ? 3.135 -24.391 14.469 1 97.88 271 ASN A CA 1
ATOM 2093 C C . ASN A 1 271 ? 3.482 -25.531 13.516 1 97.88 271 ASN A C 1
ATOM 2095 O O . ASN A 1 271 ? 2.629 -26.359 13.195 1 97.88 271 ASN A O 1
ATOM 2099 N N . PRO A 1 272 ? 4.691 -25.672 13.172 1 97.44 272 PRO A N 1
ATOM 2100 C CA . PRO A 1 272 ? 5.047 -26.5 12.023 1 97.44 272 PRO A CA 1
ATOM 2101 C C . PRO A 1 272 ? 4.855 -28 12.297 1 97.44 272 PRO A C 1
ATOM 2103 O O . PRO A 1 272 ? 4.543 -28.766 11.383 1 97.44 272 PRO A O 1
ATOM 2106 N N . THR A 1 273 ? 5 -28.484 13.508 1 97.5 273 THR A N 1
ATOM 2107 C CA . THR A 1 273 ? 4.879 -29.906 13.797 1 97.5 273 THR A CA 1
ATOM 2108 C C . THR A 1 273 ? 3.43 -30.359 13.664 1 97.5 273 THR A C 1
ATOM 2110 O O . THR A 1 273 ? 3.162 -31.562 13.547 1 97.5 273 THR A O 1
ATOM 2113 N N . LYS A 1 274 ? 2.539 -29.391 13.688 1 97.81 274 LYS A N 1
ATOM 2114 C CA . LYS A 1 274 ? 1.131 -29.703 13.469 1 97.81 274 LYS A CA 1
ATOM 2115 C C . LYS A 1 274 ? 0.855 -29.984 11.992 1 97.81 274 LYS A C 1
ATOM 2117 O O . LYS A 1 274 ? -0.09 -30.703 11.664 1 97.81 274 LYS A O 1
ATOM 2122 N N . TYR A 1 275 ? 1.719 -29.562 11.109 1 97.94 275 TYR A N 1
ATOM 2123 C CA . TYR A 1 275 ? 1.332 -29.5 9.703 1 97.94 275 TYR A CA 1
ATOM 2124 C C . TYR A 1 275 ? 2.303 -30.297 8.836 1 97.94 275 TYR A C 1
ATOM 2126 O O . TYR A 1 275 ? 1.938 -30.766 7.754 1 97.94 275 TYR A O 1
ATOM 2134 N N . TYR A 1 276 ? 3.486 -30.438 9.281 1 98.38 276 TYR A N 1
ATOM 2135 C CA . TYR A 1 276 ? 4.523 -31.094 8.484 1 98.38 276 TYR A CA 1
ATOM 2136 C C . TYR A 1 276 ? 5.098 -32.312 9.211 1 98.38 276 TYR A C 1
ATOM 2138 O O . TYR A 1 276 ? 4.969 -32.406 10.43 1 98.38 276 TYR A O 1
ATOM 2146 N N . THR A 1 277 ? 5.695 -33.156 8.414 1 97.38 277 THR A N 1
ATOM 2147 C CA . THR A 1 277 ? 6.32 -34.344 8.977 1 97.38 277 THR A CA 1
ATOM 2148 C C . THR A 1 277 ? 7.637 -33.969 9.664 1 97.38 277 THR A C 1
ATOM 2150 O O . THR A 1 277 ? 8.422 -33.188 9.141 1 97.38 277 THR A O 1
ATOM 2153 N N . ALA A 1 278 ? 7.863 -34.5 10.75 1 96.12 278 ALA A N 1
ATOM 2154 C CA . ALA A 1 278 ? 9.109 -34.25 11.469 1 96.12 278 ALA A CA 1
ATOM 2155 C C . ALA A 1 278 ? 10.266 -35.031 10.844 1 96.12 278 ALA A C 1
ATOM 2157 O O . ALA A 1 278 ? 10.078 -36.156 10.336 1 96.12 278 ALA A O 1
ATOM 2158 N N . PRO A 1 279 ? 11.414 -34.656 10.992 1 97.12 279 PRO A N 1
ATOM 2159 C CA . PRO A 1 279 ? 11.805 -33.312 11.469 1 97.12 279 PRO A CA 1
ATOM 2160 C C . PRO A 1 279 ? 11.438 -32.219 10.484 1 97.12 279 PRO A C 1
ATOM 2162 O O . PRO A 1 279 ? 11.742 -32.312 9.297 1 97.12 279 PRO A O 1
ATOM 2165 N N . VAL A 1 280 ? 10.844 -31.172 11.023 1 98.06 280 VAL A N 1
ATOM 2166 C CA . VAL A 1 280 ? 10.289 -30.125 10.18 1 98.06 280 VAL A CA 1
ATOM 2167 C C . VAL A 1 280 ? 11.383 -29.125 9.812 1 98.06 280 VAL A C 1
ATOM 2169 O O . VAL A 1 280 ? 12.242 -28.797 10.641 1 98.06 280 VAL A O 1
ATOM 2172 N N . ASN A 1 281 ? 11.367 -28.656 8.625 1 97.88 281 ASN A N 1
ATOM 2173 C CA . ASN A 1 281 ? 12.234 -27.594 8.156 1 97.88 281 ASN A CA 1
ATOM 2174 C C . ASN A 1 281 ? 11.422 -26.422 7.594 1 97.88 281 ASN A C 1
ATOM 2176 O O . ASN A 1 281 ? 10.82 -26.531 6.527 1 97.88 281 ASN A O 1
ATOM 2180 N N . ILE A 1 282 ? 11.445 -25.297 8.242 1 96.81 282 ILE A N 1
ATOM 2181 C CA . ILE A 1 282 ? 10.617 -24.156 7.844 1 96.81 282 ILE A CA 1
ATOM 2182 C C . ILE A 1 282 ? 11.492 -23.094 7.18 1 96.81 282 ILE A C 1
ATOM 2184 O O . ILE A 1 282 ? 10.977 -22.109 6.648 1 96.81 282 ILE A O 1
ATOM 2188 N N . THR A 1 283 ? 12.797 -23.266 7.223 1 96 283 THR A N 1
ATOM 2189 C CA . THR A 1 283 ? 13.719 -22.219 6.801 1 96 283 THR A CA 1
ATOM 2190 C C . THR A 1 283 ? 14.336 -22.547 5.453 1 96 283 THR A C 1
ATOM 2192 O O . THR A 1 283 ? 14.43 -21.688 4.57 1 96 283 THR A O 1
ATOM 2195 N N . SER A 1 284 ? 14.742 -23.812 5.254 1 96.81 284 SER A N 1
ATOM 2196 C CA . SER A 1 284 ? 15.406 -24.219 4.02 1 96.81 284 SER A CA 1
ATOM 2197 C C . SER A 1 284 ? 14.438 -24.953 3.094 1 96.81 284 SER A C 1
ATOM 2199 O O . SER A 1 284 ? 13.312 -25.266 3.488 1 96.81 284 SER A O 1
ATOM 2201 N N . SER A 1 285 ? 14.93 -25.109 1.847 1 98.31 285 SER A N 1
ATOM 2202 C CA . SER A 1 285 ? 14.109 -25.797 0.848 1 98.31 285 SER A CA 1
ATOM 2203 C C . SER A 1 285 ? 14.516 -27.25 0.703 1 98.31 285 SER A C 1
ATOM 2205 O O . SER A 1 285 ? 15.617 -27.641 1.095 1 98.31 285 SER A O 1
ATOM 2207 N N . TRP A 1 286 ? 13.633 -28.078 0.175 1 98.69 286 TRP A N 1
ATOM 2208 C CA . TRP A 1 286 ? 13.891 -29.5 -0.056 1 98.69 286 TRP A CA 1
ATOM 2209 C C . TRP A 1 286 ? 14.977 -29.688 -1.112 1 98.69 286 TRP A C 1
ATOM 2211 O O . TRP A 1 286 ? 15.82 -30.578 -0.989 1 98.69 286 TRP A O 1
ATOM 2221 N N . ARG A 1 287 ? 14.961 -28.906 -2.066 1 98.5 287 ARG A N 1
ATOM 2222 C CA . ARG A 1 287 ? 16 -28.875 -3.088 1 98.5 287 ARG A CA 1
ATOM 2223 C C . ARG A 1 287 ? 16.391 -27.453 -3.432 1 98.5 287 ARG A C 1
ATOM 2225 O O . ARG A 1 287 ? 15.703 -26.5 -3.045 1 98.5 287 ARG A O 1
ATOM 2232 N N . GLY A 1 288 ? 17.5 -27.281 -4.133 1 98 288 GLY A N 1
ATOM 2233 C CA . GLY A 1 288 ? 17.969 -25.969 -4.578 1 98 288 GLY A CA 1
ATOM 2234 C C . GLY A 1 288 ? 19.219 -26.047 -5.422 1 98 288 GLY A C 1
ATOM 2235 O O . GLY A 1 288 ? 19.797 -27.109 -5.598 1 98 288 GLY A O 1
ATOM 2236 N N . CYS A 1 289 ? 19.531 -24.969 -6.07 1 97.88 289 CYS A N 1
ATOM 2237 C CA . CYS A 1 289 ? 20.766 -24.828 -6.832 1 97.88 289 CYS A CA 1
ATOM 2238 C C . CYS A 1 289 ? 21.438 -23.5 -6.523 1 97.88 289 CYS A C 1
ATOM 2240 O O . CYS A 1 289 ? 20.766 -22.469 -6.363 1 97.88 289 CYS A O 1
ATOM 2242 N N . GLY A 1 290 ? 22.719 -23.469 -6.418 1 96.56 290 GLY A N 1
ATOM 2243 C CA . GLY A 1 290 ? 23.531 -22.281 -6.176 1 96.56 290 GLY A CA 1
ATOM 2244 C C . GLY A 1 290 ? 24.938 -22.406 -6.703 1 96.56 290 GLY A C 1
ATOM 2245 O O . GLY A 1 290 ? 25.188 -23.141 -7.66 1 96.56 290 GLY A O 1
ATOM 2246 N N . ASP A 1 291 ? 25.828 -21.641 -6.117 1 96.06 291 ASP A N 1
ATOM 2247 C CA . ASP A 1 291 ? 27.203 -21.594 -6.598 1 96.06 291 ASP A CA 1
ATOM 2248 C C . ASP A 1 291 ? 27.891 -22.938 -6.43 1 96.06 291 ASP A C 1
ATOM 2250 O O . ASP A 1 291 ? 28.766 -23.297 -7.219 1 96.06 291 ASP A O 1
ATOM 2254 N N . SER A 1 292 ? 27.5 -23.703 -5.469 1 94.94 292 SER A N 1
ATOM 2255 C CA . SER A 1 292 ? 28.141 -24.984 -5.168 1 94.94 292 SER A CA 1
ATOM 2256 C C . SER A 1 292 ? 27.422 -26.125 -5.879 1 94.94 292 SER A C 1
ATOM 2258 O O . SER A 1 292 ? 27.688 -27.297 -5.602 1 94.94 292 SER A O 1
ATOM 2260 N N . GLY A 1 293 ? 26.516 -25.812 -6.766 1 96.94 293 GLY A N 1
ATOM 2261 C CA . GLY A 1 293 ? 25.75 -26.844 -7.453 1 96.94 293 GLY A CA 1
ATOM 2262 C C . GLY A 1 293 ? 24.359 -27.047 -6.871 1 96.94 293 GLY A C 1
ATOM 2263 O O . GLY A 1 293 ? 23.891 -26.234 -6.074 1 96.94 293 GLY A O 1
ATOM 2264 N N . CYS A 1 294 ? 23.75 -28.125 -7.371 1 98.06 294 CYS A N 1
ATOM 2265 C CA . CYS A 1 294 ? 22.391 -28.422 -6.926 1 98.06 294 CYS A CA 1
ATOM 2266 C C . CYS A 1 294 ? 22.406 -29.438 -5.797 1 98.06 294 CYS A C 1
ATOM 2268 O O . CYS A 1 294 ? 23.328 -30.234 -5.676 1 98.06 294 CYS A O 1
ATOM 2270 N N . PHE A 1 295 ? 21.375 -29.344 -4.98 1 97.25 295 PHE A N 1
ATOM 2271 C CA . PHE A 1 295 ? 21.203 -30.297 -3.881 1 97.25 295 PHE A CA 1
ATOM 2272 C C . PHE A 1 295 ? 19.75 -30.719 -3.76 1 97.25 295 PHE A C 1
ATOM 2274 O O . PHE A 1 295 ? 18.859 -30.062 -4.293 1 97.25 295 PHE A O 1
ATOM 2281 N N . GLN A 1 296 ? 19.562 -31.828 -3.104 1 97.75 296 GLN A N 1
ATOM 2282 C CA . GLN A 1 296 ? 18.266 -32.344 -2.684 1 97.75 296 GLN A CA 1
ATOM 2283 C C . GLN A 1 296 ? 18.359 -33 -1.312 1 97.75 296 GLN A C 1
ATOM 2285 O O . GLN A 1 296 ? 19.281 -33.781 -1.051 1 97.75 296 GLN A O 1
ATOM 2290 N N . SER A 1 297 ? 17.438 -32.688 -0.485 1 97.62 297 SER A N 1
ATOM 2291 C CA . SER A 1 297 ? 17.438 -33.281 0.849 1 97.62 297 SER A CA 1
ATOM 2292 C C . SER A 1 297 ? 17.141 -34.781 0.79 1 97.62 297 SER A C 1
ATOM 2294 O O . SER A 1 297 ? 16.391 -35.219 -0.078 1 97.62 297 SER A O 1
ATOM 2296 N N . THR A 1 298 ? 17.625 -35.469 1.76 1 97.38 298 THR A N 1
ATOM 2297 C CA . THR A 1 298 ? 17.312 -36.875 1.896 1 97.38 298 THR A CA 1
ATOM 2298 C C . THR A 1 298 ? 16 -37.094 2.646 1 97.38 298 THR A C 1
ATOM 2300 O O . THR A 1 298 ? 15.43 -38.188 2.613 1 97.38 298 THR A O 1
ATOM 2303 N N . GLU A 1 299 ? 15.547 -36.031 3.361 1 97.88 299 GLU A N 1
ATOM 2304 C CA . GLU A 1 299 ? 14.25 -36.125 4.023 1 97.88 299 GLU A CA 1
ATOM 2305 C C . GLU A 1 299 ? 13.109 -35.969 3.021 1 97.88 299 GLU A C 1
ATOM 2307 O O . GLU A 1 299 ? 13.281 -35.375 1.955 1 97.88 299 GLU A O 1
ATOM 2312 N N . PRO A 1 300 ? 11.969 -36.531 3.406 1 97.5 300 PRO A N 1
ATOM 2313 C CA . PRO A 1 300 ? 10.82 -36.375 2.506 1 97.5 300 PRO A CA 1
ATOM 2314 C C . PRO A 1 300 ? 10.422 -34.938 2.295 1 97.5 300 PRO A C 1
ATOM 2316 O O . PRO A 1 300 ? 10.586 -34.094 3.193 1 97.5 300 PRO A O 1
ATOM 2319 N N . GLN A 1 301 ? 9.852 -34.625 1.162 1 97.38 301 GLN A N 1
ATOM 2320 C CA . GLN A 1 301 ? 9.391 -33.312 0.8 1 97.38 301 GLN A CA 1
ATOM 2321 C C . GLN A 1 301 ? 8.375 -32.781 1.814 1 97.38 301 GLN A C 1
ATOM 2323 O O . GLN A 1 301 ? 8.312 -31.562 2.07 1 97.38 301 GLN A O 1
ATOM 2328 N N . SER A 1 302 ? 7.641 -33.656 2.422 1 97.81 302 SER A N 1
ATOM 2329 C CA . SER A 1 302 ? 6.562 -33.312 3.338 1 97.81 302 SER A CA 1
ATOM 2330 C C . SER A 1 302 ? 7.109 -32.688 4.621 1 97.81 302 SER A C 1
ATOM 2332 O O . SER A 1 302 ? 6.352 -32.156 5.426 1 97.81 302 SER A O 1
ATOM 2334 N N . ASN A 1 303 ? 8.43 -32.75 4.805 1 98.44 303 ASN A N 1
ATOM 2335 C CA . ASN A 1 303 ? 9.078 -32.125 5.961 1 98.44 303 ASN A CA 1
ATOM 2336 C C . ASN A 1 303 ? 9.273 -30.625 5.766 1 98.44 303 ASN A C 1
ATOM 2338 O O . ASN A 1 303 ? 9.555 -29.906 6.723 1 98.44 303 ASN A O 1
ATOM 2342 N N . PHE A 1 304 ? 9.07 -30.156 4.586 1 98.56 304 P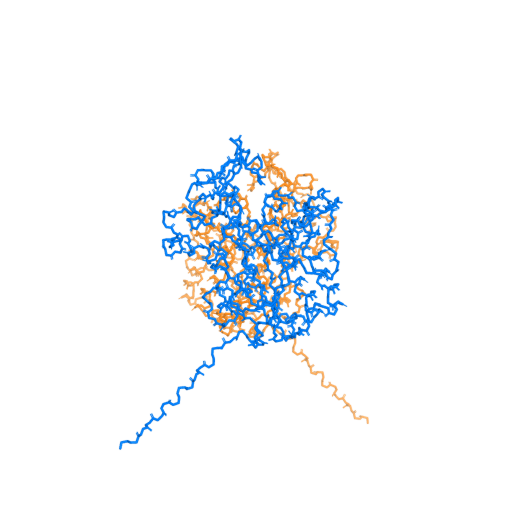HE A N 1
ATOM 2343 C CA . PHE A 1 304 ? 9.547 -28.828 4.223 1 98.56 304 PHE A CA 1
ATOM 2344 C C . PHE A 1 304 ? 8.383 -27.906 3.867 1 98.56 304 PHE A C 1
ATOM 2346 O O . PHE A 1 304 ? 7.449 -28.312 3.18 1 98.56 304 PHE A O 1
ATOM 2353 N N . VAL A 1 305 ? 8.484 -26.656 4.289 1 98.62 305 VAL A N 1
ATOM 2354 C CA . VAL A 1 305 ? 7.555 -25.609 3.855 1 98.62 305 VAL A CA 1
ATOM 2355 C C . VAL A 1 305 ? 7.82 -25.266 2.393 1 98.62 305 VAL A C 1
ATOM 2357 O O . VAL A 1 305 ? 6.887 -24.984 1.633 1 98.62 305 VAL A O 1
ATOM 2360 N N . TRP A 1 306 ? 9.102 -25.344 2.047 1 98.75 306 TRP A N 1
ATOM 2361 C CA . TRP A 1 306 ? 9.523 -24.891 0.727 1 98.75 306 TRP A CA 1
ATOM 2362 C C . TRP A 1 306 ? 10.078 -26.047 -0.096 1 98.75 306 TRP A C 1
ATOM 2364 O O . TRP A 1 306 ? 10.898 -26.828 0.394 1 98.75 306 TRP A O 1
ATOM 2374 N N . TYR A 1 307 ? 9.656 -26.156 -1.355 1 98.75 307 TYR A N 1
ATOM 2375 C CA . TYR A 1 307 ? 10.18 -27.156 -2.277 1 98.75 307 TYR A CA 1
ATOM 2376 C C . TYR A 1 307 ? 11.562 -26.766 -2.785 1 98.75 307 TYR A C 1
ATOM 2378 O O . TYR A 1 307 ? 12.492 -27.578 -2.762 1 98.75 307 TYR A O 1
ATOM 2386 N N . ASP A 1 308 ? 11.672 -25.531 -3.27 1 98.62 308 ASP A N 1
ATOM 2387 C CA . ASP A 1 308 ? 12.938 -24.922 -3.654 1 98.62 308 ASP A CA 1
ATOM 2388 C C . ASP A 1 308 ? 13.07 -23.516 -3.092 1 98.62 308 ASP A C 1
ATOM 2390 O O . ASP A 1 308 ? 12.414 -23.172 -2.109 1 98.62 308 ASP A O 1
ATOM 2394 N N . GLU A 1 309 ? 13.898 -22.625 -3.627 1 98.25 309 GLU A N 1
ATOM 2395 C CA . GLU A 1 309 ? 14.258 -21.375 -2.977 1 98.25 309 GLU A CA 1
ATOM 2396 C C . GLU A 1 309 ? 13.086 -20.391 -2.957 1 98.25 309 GLU A C 1
ATOM 2398 O O . GLU A 1 309 ? 13.086 -19.438 -2.184 1 98.25 309 GLU A O 1
ATOM 2403 N N . VAL A 1 310 ? 12.023 -20.672 -3.838 1 98.38 310 VAL A N 1
ATOM 2404 C CA . VAL A 1 310 ? 10.969 -19.672 -3.904 1 98.38 310 VAL A CA 1
ATOM 2405 C C . VAL A 1 310 ? 9.602 -20.344 -3.938 1 98.38 310 VAL A C 1
ATOM 2407 O O . VAL A 1 310 ? 8.578 -19.719 -3.646 1 98.38 310 VAL A O 1
ATOM 2410 N N . HIS A 1 311 ? 9.516 -21.672 -4.195 1 98.88 311 HIS A N 1
ATOM 2411 C CA . HIS A 1 311 ? 8.227 -22.344 -4.371 1 98.88 311 HIS A CA 1
ATOM 2412 C C . HIS A 1 311 ? 7.824 -23.094 -3.111 1 98.88 311 HIS A C 1
ATOM 2414 O O . HIS A 1 311 ? 8.641 -23.812 -2.523 1 98.88 311 HIS A O 1
ATOM 2420 N N . PRO A 1 312 ? 6.562 -22.953 -2.684 1 98.75 312 PRO A N 1
ATOM 2421 C CA . PRO A 1 312 ? 6.086 -23.797 -1.582 1 98.75 312 PRO A CA 1
ATOM 2422 C C . PRO A 1 312 ? 6.074 -25.281 -1.937 1 98.75 312 PRO A C 1
ATOM 2424 O O . PRO A 1 312 ? 5.949 -25.641 -3.111 1 98.75 312 PRO A O 1
ATOM 2427 N N . SER A 1 313 ? 6.16 -26.141 -0.946 1 98.69 313 SER A N 1
ATOM 2428 C CA . SER A 1 313 ? 6.109 -27.578 -1.167 1 98.69 313 SER A CA 1
ATOM 2429 C C . SER A 1 313 ? 4.691 -28.047 -1.488 1 98.69 313 SER A C 1
ATOM 2431 O O . SER A 1 313 ? 3.727 -27.312 -1.237 1 98.69 313 SER A O 1
ATOM 2433 N N . GLU A 1 314 ? 4.605 -29.25 -2.041 1 98.56 314 GLU A N 1
ATOM 2434 C CA . GLU A 1 314 ? 3.287 -29.828 -2.262 1 98.56 314 GLU A CA 1
ATOM 2435 C C . GLU A 1 314 ? 2.488 -29.906 -0.963 1 98.56 314 GLU A C 1
ATOM 2437 O O . GLU A 1 314 ? 1.277 -29.672 -0.961 1 98.56 314 GLU A O 1
ATOM 2442 N N . ARG A 1 315 ? 3.168 -30.219 0.145 1 98.56 315 ARG A N 1
ATOM 2443 C CA . ARG A 1 315 ? 2.508 -30.266 1.446 1 98.56 315 ARG A CA 1
ATOM 2444 C C . ARG A 1 315 ? 1.911 -28.906 1.798 1 98.56 315 ARG A C 1
ATOM 2446 O O . ARG A 1 315 ? 0.783 -28.828 2.287 1 98.56 315 ARG A O 1
ATOM 2453 N N . THR A 1 316 ? 2.682 -27.844 1.601 1 98.75 316 THR A N 1
ATOM 2454 C CA . THR A 1 316 ? 2.16 -26.5 1.804 1 98.75 316 THR A CA 1
ATOM 2455 C C . THR A 1 316 ? 0.959 -26.234 0.897 1 98.75 316 THR A C 1
ATOM 2457 O O . THR A 1 316 ? -0.051 -25.688 1.338 1 98.75 316 THR A O 1
ATOM 2460 N N . CYS A 1 317 ? 1 -26.672 -0.343 1 98.75 317 CYS A N 1
ATOM 2461 C CA . CYS A 1 317 ? -0.088 -26.5 -1.298 1 98.75 317 CYS A CA 1
ATOM 2462 C C . CYS A 1 317 ? -1.338 -27.25 -0.847 1 98.75 317 CYS A C 1
ATOM 2464 O O . CYS A 1 317 ? -2.459 -26.797 -1.105 1 98.75 317 CYS A O 1
ATOM 2466 N N . GLU A 1 318 ? -1.168 -28.406 -0.197 1 98.75 318 GLU A N 1
ATOM 2467 C CA . GLU A 1 318 ? -2.309 -29.125 0.346 1 98.75 318 GLU A CA 1
ATOM 2468 C C . GLU A 1 318 ? -3.102 -28.266 1.325 1 98.75 318 GLU A C 1
ATOM 2470 O O . GLU A 1 318 ? -4.336 -28.281 1.305 1 98.75 318 GLU A O 1
ATOM 2475 N N . TYR A 1 319 ? -2.412 -27.516 2.119 1 98.69 319 TYR A N 1
ATOM 2476 C CA . TYR A 1 319 ? -3.1 -26.672 3.092 1 98.69 319 TYR A CA 1
ATOM 2477 C C . TYR A 1 319 ? -3.738 -25.469 2.414 1 98.69 319 TYR A C 1
ATOM 2479 O O . TYR A 1 319 ? -4.809 -25.016 2.826 1 98.69 319 TYR A O 1
ATOM 2487 N N . VAL A 1 320 ? -3.086 -24.922 1.419 1 98.88 320 VAL A N 1
ATOM 2488 C CA . VAL A 1 320 ? -3.711 -23.859 0.629 1 98.88 320 VAL A CA 1
ATOM 2489 C C . VAL A 1 320 ? -5.008 -24.375 0.01 1 98.88 320 VAL A C 1
ATOM 2491 O O . VAL A 1 320 ? -6.043 -23.703 0.074 1 98.88 320 VAL A O 1
ATOM 2494 N N . ALA A 1 321 ? -4.977 -25.594 -0.574 1 98.94 321 ALA A N 1
ATOM 2495 C CA . ALA A 1 321 ? -6.152 -26.188 -1.193 1 98.94 321 ALA A CA 1
ATOM 2496 C C . ALA A 1 321 ? -7.266 -26.406 -0.171 1 98.94 321 ALA A C 1
ATOM 2498 O O . ALA A 1 321 ? -8.43 -26.094 -0.441 1 98.94 321 ALA A O 1
ATOM 2499 N N . ASP A 1 322 ? -6.891 -26.922 1.007 1 98.69 322 ASP A N 1
ATOM 2500 C CA . ASP A 1 322 ? -7.875 -27.141 2.061 1 98.69 322 ASP A CA 1
ATOM 2501 C C . ASP A 1 322 ? -8.547 -25.844 2.475 1 98.69 322 ASP A C 1
ATOM 2503 O O . ASP A 1 322 ? -9.773 -25.781 2.635 1 98.69 322 ASP A O 1
ATOM 2507 N N . GLU A 1 323 ? -7.754 -24.797 2.627 1 98.62 323 GLU A N 1
ATOM 2508 C CA . GLU A 1 323 ? -8.312 -23.531 3.053 1 98.62 323 GLU A CA 1
ATOM 2509 C C . GLU A 1 323 ? -9.148 -22.891 1.945 1 98.62 323 GLU A C 1
ATOM 2511 O O . GLU A 1 323 ? -10.141 -22.203 2.221 1 98.62 323 GLU A O 1
ATOM 2516 N N . PHE A 1 324 ? -8.734 -23.125 0.718 1 98.88 324 PHE A N 1
ATOM 2517 C CA . PHE A 1 324 ? -9.523 -22.656 -0.417 1 98.88 324 PHE A CA 1
ATOM 2518 C C . PHE A 1 324 ? -10.914 -23.266 -0.399 1 98.88 324 PHE A C 1
ATOM 2520 O O . PHE A 1 324 ? -11.914 -22.562 -0.556 1 98.88 324 PHE A O 1
ATOM 2527 N N . ILE A 1 325 ? -11.016 -24.562 -0.213 1 98.69 325 ILE A N 1
ATOM 2528 C CA . ILE A 1 325 ? -12.289 -25.266 -0.15 1 98.69 325 ILE A CA 1
ATOM 2529 C C . ILE A 1 325 ? -13.102 -24.766 1.041 1 98.69 325 ILE A C 1
ATOM 2531 O O . ILE A 1 325 ? -14.297 -24.5 0.917 1 98.69 325 ILE A O 1
ATOM 2535 N N . SER A 1 326 ? -12.391 -24.562 2.201 1 98.25 326 SER A N 1
ATOM 2536 C CA . SER A 1 326 ? -13.055 -24.047 3.389 1 98.25 326 SER A CA 1
ATOM 2537 C C . SER A 1 326 ? -13.648 -22.656 3.123 1 98.25 326 SER A C 1
ATOM 2539 O O . SER A 1 326 ? -14.719 -22.328 3.627 1 98.25 326 SER A O 1
ATOM 2541 N N . LEU A 1 327 ? -12.93 -21.859 2.352 1 98.5 327 LEU A N 1
ATOM 2542 C CA . LEU A 1 327 ? -13.414 -20.531 1.986 1 98.5 327 LEU A CA 1
ATOM 2543 C C . LEU A 1 327 ? -14.711 -20.625 1.185 1 98.5 327 LEU A C 1
ATOM 2545 O O . LEU A 1 327 ? -15.68 -19.922 1.467 1 98.5 327 LEU A O 1
ATOM 2549 N N . LEU A 1 328 ? -14.727 -21.516 0.202 1 98.25 328 LEU A N 1
ATOM 2550 C CA . LEU A 1 328 ? -15.906 -21.672 -0.646 1 98.25 328 LEU A CA 1
ATOM 2551 C C . LEU A 1 328 ? -17.094 -22.156 0.163 1 98.25 328 LEU A C 1
ATOM 2553 O O . LEU A 1 328 ? -18.25 -21.891 -0.193 1 98.25 328 LEU A O 1
ATOM 2557 N N . GLU A 1 329 ? -16.844 -22.812 1.259 1 96.69 329 GLU A N 1
ATOM 2558 C CA . GLU A 1 329 ? -17.891 -23.328 2.133 1 96.69 329 GLU A CA 1
ATOM 2559 C C . GLU A 1 329 ? -18.281 -22.312 3.205 1 96.69 329 GLU A C 1
ATOM 2561 O O . GLU A 1 329 ? -19.172 -22.562 4.02 1 96.69 329 GLU A O 1
ATOM 2566 N N . GLY A 1 330 ? -17.609 -21.203 3.238 1 95.25 330 GLY A N 1
ATOM 2567 C CA . GLY A 1 330 ? -17.891 -20.172 4.207 1 95.25 330 GLY A CA 1
ATOM 2568 C C . GLY A 1 330 ? -17.344 -20.453 5.59 1 95.25 330 GLY A C 1
ATOM 2569 O O . GLY A 1 330 ? -17.844 -19.953 6.59 1 95.25 330 GLY A O 1
ATOM 2570 N N . LYS A 1 331 ? -16.234 -21.266 5.652 1 95.81 331 LYS A N 1
ATOM 2571 C CA . LYS A 1 331 ? -15.773 -21.766 6.953 1 95.81 331 LYS A CA 1
ATOM 2572 C C . LYS A 1 331 ? -14.328 -21.359 7.219 1 95.81 331 LYS A C 1
ATOM 2574 O O . LYS A 1 331 ? -13.797 -21.625 8.297 1 95.81 331 LYS A O 1
ATOM 2579 N N . SER A 1 332 ? -13.688 -20.766 6.285 1 96.88 332 SER A N 1
ATOM 2580 C CA . SER A 1 332 ? -12.258 -20.516 6.414 1 96.88 332 SER A CA 1
ATOM 2581 C C . SER A 1 332 ? -11.992 -19.422 7.453 1 96.88 332 SER A C 1
ATOM 2583 O O . SER A 1 332 ? -12.664 -18.391 7.473 1 96.88 332 SER A O 1
ATOM 2585 N N . LYS A 1 333 ? -10.945 -19.656 8.273 1 96.38 333 LYS A N 1
ATOM 2586 C CA . LYS A 1 333 ? -10.484 -18.641 9.219 1 96.38 333 LYS A CA 1
ATOM 2587 C C . LYS A 1 333 ? -9.633 -17.578 8.516 1 96.38 333 LYS A C 1
ATOM 2589 O O . LYS A 1 333 ? -9.391 -16.5 9.07 1 96.38 333 LYS A O 1
ATOM 2594 N N . TYR A 1 334 ? -9.258 -17.844 7.312 1 98.19 334 TYR A N 1
ATOM 2595 C CA . TYR A 1 334 ? -8.344 -16.969 6.582 1 98.19 334 TYR A CA 1
ATOM 2596 C C . TYR A 1 334 ? -9.039 -16.344 5.371 1 98.19 334 TYR A C 1
ATOM 2598 O O . TYR A 1 334 ? -8.383 -15.797 4.488 1 98.19 334 TYR A O 1
ATOM 2606 N N . GLY A 1 335 ? -10.359 -16.562 5.305 1 97.56 335 GLY A N 1
ATOM 2607 C CA . GLY A 1 335 ? -11.094 -16.094 4.137 1 97.56 335 GLY A CA 1
ATOM 2608 C C . GLY A 1 335 ? -12.203 -15.125 4.477 1 97.56 335 GLY A C 1
ATOM 2609 O O . GLY A 1 335 ? -12.812 -15.211 5.543 1 97.56 335 GLY A O 1
ATOM 2610 N N . VAL A 1 336 ? -12.477 -14.18 3.578 1 97.75 336 VAL A N 1
ATOM 2611 C CA . VAL A 1 336 ? -13.617 -13.281 3.67 1 97.75 336 VAL A CA 1
ATOM 2612 C C . VAL A 1 336 ? -14.234 -13.086 2.285 1 97.75 336 VAL A C 1
ATOM 2614 O O . VAL A 1 336 ? -13.523 -13.102 1.275 1 97.75 336 VAL A O 1
ATOM 2617 N N . SER A 1 337 ? -15.523 -12.961 2.197 1 98.19 337 SER A N 1
ATOM 2618 C CA . SER A 1 337 ? -16.219 -12.781 0.926 1 98.19 337 SER A CA 1
ATOM 2619 C C . SER A 1 337 ? -17.109 -11.539 0.952 1 98.19 337 SER A C 1
ATOM 2621 O O . SER A 1 337 ? -17.734 -11.234 1.971 1 98.19 337 SER A O 1
ATOM 2623 N N . TYR A 1 338 ? -17.141 -10.836 -0.156 1 97.81 338 TYR A N 1
ATOM 2624 C CA . TYR A 1 338 ? -17.953 -9.641 -0.346 1 97.81 338 TYR A CA 1
ATOM 2625 C C . TYR A 1 338 ? -18.938 -9.82 -1.503 1 97.81 338 TYR A C 1
ATOM 2627 O O . TYR A 1 338 ? -18.547 -10.242 -2.594 1 97.81 338 TYR A O 1
ATOM 2635 N N . HIS A 1 339 ? -20.188 -9.539 -1.271 1 95.5 339 HIS A N 1
ATOM 2636 C CA . HIS A 1 339 ? -21.234 -9.695 -2.266 1 95.5 339 HIS A CA 1
ATOM 2637 C C . HIS A 1 339 ? -22.109 -8.453 -2.34 1 95.5 339 HIS A C 1
ATOM 2639 O O . HIS A 1 339 ? -22.469 -7.871 -1.31 1 95.5 339 HIS A O 1
ATOM 2645 N N . MET B 1 1 ? -52.25 38.906 -15.234 1 30.83 1 MET B N 1
ATOM 2646 C CA . MET B 1 1 ? -50.812 38.719 -15.297 1 30.83 1 MET B CA 1
ATOM 2647 C C . MET B 1 1 ? -50.25 38.25 -13.953 1 30.83 1 MET B C 1
ATOM 2649 O O . MET B 1 1 ? -50.094 39.062 -13.031 1 30.83 1 MET B O 1
ATOM 2653 N N . LEU B 1 2 ? -50.656 37 -13.578 1 42.12 2 LEU B N 1
ATOM 2654 C CA . LEU B 1 2 ? -50.344 36.375 -12.289 1 42.12 2 LEU B CA 1
ATOM 2655 C C . LEU B 1 2 ? -48.844 36.188 -12.141 1 42.12 2 LEU B C 1
ATOM 2657 O O . LEU B 1 2 ? -48.219 35.531 -12.977 1 42.12 2 LEU B O 1
ATOM 2661 N N . PRO B 1 3 ? -48.156 37.062 -11.305 1 37.53 3 PRO B N 1
ATOM 2662 C CA . PRO B 1 3 ? -46.719 36.906 -11.102 1 37.53 3 PRO B CA 1
ATOM 2663 C C . PRO B 1 3 ? -46.344 35.531 -10.508 1 37.53 3 PRO B C 1
ATOM 2665 O O . PRO B 1 3 ? -46.938 35.125 -9.516 1 37.53 3 PRO B O 1
ATOM 2668 N N . LEU B 1 4 ? -46 34.594 -11.352 1 39.44 4 LEU B N 1
ATOM 2669 C CA . LEU B 1 4 ? -45.406 33.344 -10.906 1 39.44 4 LEU B CA 1
ATOM 2670 C C . LEU B 1 4 ? -44.094 33.562 -10.148 1 39.44 4 LEU B C 1
ATOM 2672 O O . LEU B 1 4 ? -43.125 34.062 -10.719 1 39.44 4 LEU B O 1
ATOM 2676 N N . LEU B 1 5 ? -44.281 33.75 -8.859 1 35.41 5 LEU B N 1
ATOM 2677 C CA . LEU B 1 5 ? -43.125 33.75 -7.973 1 35.41 5 LEU B CA 1
ATOM 2678 C C . LEU B 1 5 ? -42.375 32.406 -8.078 1 35.41 5 LEU B C 1
ATOM 2680 O O . LEU B 1 5 ? -42.938 31.359 -7.742 1 35.41 5 LEU B O 1
ATOM 2684 N N . LEU B 1 6 ? -41.406 32.375 -8.898 1 36.16 6 LEU B N 1
ATOM 2685 C CA . LEU B 1 6 ? -40.438 31.266 -8.93 1 36.16 6 LEU B CA 1
ATOM 2686 C C . LEU B 1 6 ? -39.75 31.125 -7.586 1 36.16 6 LEU B C 1
ATOM 2688 O O . LEU B 1 6 ? -39.062 32.062 -7.141 1 36.16 6 LEU B O 1
ATOM 2692 N N . CYS B 1 7 ? -40.344 30.234 -6.766 1 36.38 7 CYS B N 1
ATOM 2693 C CA . CYS B 1 7 ? -39.625 29.828 -5.555 1 36.38 7 CYS B CA 1
ATOM 2694 C C . CYS B 1 7 ? -38.281 29.234 -5.887 1 36.38 7 CYS B C 1
ATOM 2696 O O . CYS B 1 7 ? -38.188 28.156 -6.469 1 36.38 7 CYS B O 1
ATOM 2698 N N . ALA B 1 8 ? -37.344 30.094 -6.094 1 36.12 8 ALA B N 1
ATOM 2699 C CA . ALA B 1 8 ? -35.969 29.578 -6.137 1 36.12 8 ALA B CA 1
ATOM 2700 C C . ALA B 1 8 ? -35.656 28.781 -4.871 1 36.12 8 ALA B C 1
ATOM 2702 O O . ALA B 1 8 ? -35.562 29.359 -3.785 1 36.12 8 ALA B O 1
ATOM 2703 N N . THR B 1 9 ? -36.125 27.625 -4.715 1 38.5 9 THR B N 1
ATOM 2704 C CA . THR B 1 9 ? -35.562 26.812 -3.637 1 38.5 9 THR B CA 1
ATOM 2705 C C . THR B 1 9 ? -34.062 26.891 -3.627 1 38.5 9 THR B C 1
ATOM 2707 O O . THR B 1 9 ? -33.406 26.656 -4.652 1 38.5 9 THR B O 1
ATOM 2710 N N . ALA B 1 10 ? -33.562 27.797 -2.871 1 37.5 10 ALA B N 1
ATOM 2711 C CA . ALA B 1 10 ? -32.125 27.75 -2.594 1 37.5 10 ALA B CA 1
ATOM 2712 C C . ALA B 1 10 ? -31.656 26.312 -2.408 1 37.5 10 ALA B C 1
ATOM 2714 O O . ALA B 1 10 ? -32.125 25.609 -1.505 1 37.5 10 ALA B O 1
ATOM 2715 N N . ALA B 1 11 ? -31.344 25.656 -3.377 1 38.59 11 ALA B N 1
ATOM 2716 C CA . ALA B 1 11 ? -30.609 24.406 -3.209 1 38.59 11 ALA B CA 1
ATOM 2717 C C . ALA B 1 11 ? -29.594 24.5 -2.064 1 38.59 11 ALA B C 1
ATOM 2719 O O . ALA B 1 11 ? -28.672 25.312 -2.121 1 38.59 11 ALA B O 1
ATOM 2720 N N . ALA B 1 12 ? -29.953 24.344 -0.951 1 41.16 12 ALA B N 1
ATOM 2721 C CA . ALA B 1 12 ? -29.016 24.234 0.167 1 41.16 12 ALA B CA 1
ATOM 2722 C C . ALA B 1 12 ? -27.75 23.5 -0.254 1 41.16 12 ALA B C 1
ATOM 2724 O O . ALA B 1 12 ? -27.812 22.375 -0.749 1 41.16 12 ALA B O 1
ATOM 2725 N N . ALA B 1 13 ? -26.594 24.125 -0.737 1 46.75 13 ALA B N 1
ATOM 2726 C CA . ALA B 1 13 ? -25.297 23.531 -1.014 1 46.75 13 ALA B CA 1
ATOM 2727 C C . ALA B 1 13 ? -25.016 22.359 -0.075 1 46.75 13 ALA B C 1
ATOM 2729 O O . ALA B 1 13 ? -25.047 22.516 1.147 1 46.75 13 ALA B O 1
ATOM 2730 N N . ALA B 1 14 ? -25.141 21.188 -0.427 1 56.06 14 ALA B N 1
ATOM 2731 C CA . ALA B 1 14 ? -25.016 19.906 0.27 1 56.06 14 ALA B CA 1
ATOM 2732 C C . ALA B 1 14 ? -23.625 19.781 0.906 1 56.06 14 ALA B C 1
ATOM 2734 O O . ALA B 1 14 ? -22.609 19.922 0.229 1 56.06 14 ALA B O 1
ATOM 2735 N N . SER B 1 15 ? -23.359 20.125 2.252 1 80.12 15 SER B N 1
ATOM 2736 C CA . SER B 1 15 ? -22.25 19.922 3.176 1 80.12 15 SER B CA 1
ATOM 2737 C C . SER B 1 15 ? -22.016 18.438 3.436 1 80.12 15 SER B C 1
ATOM 2739 O O . SER B 1 15 ? -22.844 17.594 3.094 1 80.12 15 SER B O 1
ATOM 2741 N N . VAL B 1 16 ? -20.703 18.125 3.75 1 90.44 16 VAL B N 1
ATOM 2742 C CA . VAL B 1 16 ? -20.453 16.75 4.164 1 90.44 16 VAL B CA 1
ATOM 2743 C C . VAL B 1 16 ? -21.453 16.328 5.223 1 90.44 16 VAL B C 1
ATOM 2745 O O . VAL B 1 16 ? -21.859 17.125 6.07 1 90.44 16 VAL B O 1
ATOM 2748 N N . PRO B 1 17 ? -22 15.133 5.094 1 90.31 17 PRO B N 1
ATOM 2749 C CA . PRO B 1 17 ? -23.016 14.672 6.035 1 90.31 17 PRO B CA 1
ATOM 2750 C C . PRO B 1 17 ? -22.625 14.883 7.492 1 90.31 17 PRO B C 1
ATOM 2752 O O . PRO B 1 17 ? -21.484 14.586 7.875 1 90.31 17 PRO B O 1
ATOM 2755 N N . GLY B 1 18 ? -23.438 15.5 8.203 1 92.12 18 GLY B N 1
ATOM 2756 C CA . GLY B 1 18 ? -23.266 15.617 9.641 1 92.12 18 GLY B CA 1
ATOM 2757 C C . GLY B 1 18 ? -22.641 16.938 10.055 1 92.12 18 GLY B C 1
ATOM 2758 O O . GLY B 1 18 ? -22.641 17.297 11.234 1 92.12 18 GLY B O 1
ATOM 2759 N N . LEU B 1 19 ? -22.062 17.656 9.078 1 95.5 19 LEU B N 1
ATOM 2760 C CA . LEU B 1 19 ? -21.453 18.953 9.398 1 95.5 19 LEU B CA 1
ATOM 2761 C C . LEU B 1 19 ? -22.422 20.094 9.086 1 95.5 19 LEU B C 1
ATOM 2763 O O . LEU B 1 19 ? -22.812 20.281 7.93 1 95.5 19 LEU B O 1
ATOM 2767 N N . ARG B 1 20 ? -22.844 20.844 10 1 93.25 20 ARG B N 1
ATOM 2768 C CA . ARG B 1 20 ? -23.75 21.969 9.789 1 93.25 20 ARG B CA 1
ATOM 2769 C C . ARG B 1 20 ? -22.984 23.25 9.477 1 93.25 20 ARG B C 1
ATOM 2771 O O . ARG B 1 20 ? -23.25 23.906 8.469 1 93.25 20 ARG B O 1
ATOM 2778 N N . LYS B 1 21 ? -22.078 23.594 10.383 1 92.94 21 LYS B N 1
ATOM 2779 C CA . LYS B 1 21 ? -21.188 24.75 10.234 1 92.94 21 LYS B CA 1
ATOM 2780 C C . LYS B 1 21 ? -19.828 24.484 10.875 1 92.94 21 LYS B C 1
ATOM 2782 O O . LYS B 1 21 ? -19.75 23.922 11.969 1 92.94 21 LYS B O 1
ATOM 2787 N N . LEU B 1 22 ? -18.781 24.922 10.141 1 97.75 22 LEU B N 1
ATOM 2788 C CA . LEU B 1 22 ? -17.453 24.781 10.727 1 97.75 22 LEU B CA 1
ATOM 2789 C C . LEU B 1 22 ? -17.188 25.859 11.773 1 97.75 22 LEU B C 1
ATOM 2791 O O . LEU B 1 22 ? -16.938 27.016 11.422 1 97.75 22 LEU B O 1
ATOM 2795 N N . SER B 1 23 ? -17.234 25.469 13.031 1 98.19 23 SER B N 1
ATOM 2796 C CA . SER B 1 23 ? -16.953 26.391 14.117 1 98.19 23 SER B CA 1
ATOM 2797 C C . SER B 1 23 ? -15.555 26.172 14.688 1 98.19 23 SER B C 1
ATOM 2799 O O . SER B 1 23 ? -14.914 27.125 15.148 1 98.19 23 SER B O 1
ATOM 2801 N N . ASN B 1 24 ? -15.156 24.891 14.719 1 98.56 24 ASN B N 1
ATOM 2802 C CA . ASN B 1 24 ? -13.859 24.5 15.258 1 98.56 24 ASN B CA 1
ATOM 2803 C C . ASN B 1 24 ? -13.086 23.625 14.281 1 98.56 24 ASN B C 1
ATOM 2805 O O . ASN B 1 24 ? -13.617 22.641 13.766 1 98.56 24 ASN B O 1
ATOM 2809 N N . LEU B 1 25 ? -11.875 24 14.016 1 98.88 25 LEU B N 1
ATOM 2810 C CA . LEU B 1 25 ? -10.945 23.188 13.242 1 98.88 25 LEU B CA 1
ATOM 2811 C C . LEU B 1 25 ? -9.805 22.688 14.125 1 98.88 25 LEU B C 1
ATOM 2813 O O . LEU B 1 25 ? -9.023 23.484 14.656 1 98.88 25 LEU B O 1
ATOM 2817 N N . VAL B 1 26 ? -9.789 21.422 14.352 1 98.94 26 VAL B N 1
ATOM 2818 C CA . VAL B 1 26 ? -8.727 20.766 15.117 1 98.94 26 VAL B CA 1
ATOM 2819 C C . VAL B 1 26 ? -7.766 20.062 14.156 1 98.94 26 VAL B C 1
ATOM 2821 O O . VAL B 1 26 ? -8.188 19.25 13.32 1 98.94 26 VAL B O 1
ATOM 2824 N N . THR B 1 27 ? -6.477 20.375 14.258 1 98.94 27 THR B N 1
ATOM 2825 C CA . THR B 1 27 ? -5.559 19.844 13.258 1 98.94 27 THR B CA 1
ATOM 2826 C C . THR B 1 27 ? -4.406 19.094 13.922 1 98.94 27 THR B C 1
ATOM 2828 O O . THR B 1 27 ? -3.922 19.5 14.977 1 98.94 27 THR B O 1
ATOM 2831 N N . PHE B 1 28 ? -4.035 17.984 13.344 1 98.94 28 PHE B N 1
ATOM 2832 C CA . PHE B 1 28 ? -2.889 17.141 13.672 1 98.94 28 PHE B CA 1
ATOM 2833 C C . PHE B 1 28 ? -1.99 16.953 12.453 1 98.94 28 PHE B C 1
ATOM 2835 O O . PHE B 1 28 ? -2.473 16.906 11.32 1 98.94 28 PHE B O 1
ATOM 2842 N N . GLY B 1 29 ? -0.711 16.859 12.727 1 98.88 29 GLY B N 1
ATOM 2843 C CA . GLY B 1 29 ? 0.149 16.688 11.57 1 98.88 29 GLY B CA 1
ATOM 2844 C C . GLY B 1 29 ? 1.602 17.016 11.844 1 98.88 29 GLY B C 1
ATOM 2845 O O . GLY B 1 29 ? 2.113 16.75 12.93 1 98.88 29 GLY B O 1
ATOM 2846 N N . ASP B 1 30 ? 2.285 17.516 10.797 1 98.88 30 ASP B N 1
ATOM 2847 C CA . ASP B 1 30 ? 3.707 17.828 10.836 1 98.88 30 ASP B CA 1
ATOM 2848 C C . ASP B 1 30 ? 3.953 19.266 10.367 1 98.88 30 ASP B C 1
ATOM 2850 O O . ASP B 1 30 ? 3.15 20.156 10.641 1 98.88 30 ASP B O 1
ATOM 2854 N N . SER B 1 31 ? 5.043 19.562 9.75 1 98.88 31 SER B N 1
ATOM 2855 C CA . SER B 1 31 ? 5.465 20.922 9.398 1 98.88 31 SER B CA 1
ATOM 2856 C C . SER B 1 31 ? 4.527 21.531 8.375 1 98.88 31 SER B C 1
ATOM 2858 O O . SER B 1 31 ? 4.477 22.766 8.234 1 98.88 31 SER B O 1
ATOM 2860 N N . TYR B 1 32 ? 3.76 20.672 7.613 1 98.88 32 TYR B N 1
ATOM 2861 C CA . TYR B 1 32 ? 2.801 21.203 6.652 1 98.88 32 TYR B CA 1
ATOM 2862 C C . TYR B 1 32 ? 1.643 21.891 7.359 1 98.88 32 TYR B C 1
ATOM 2864 O O . TYR B 1 32 ? 1.002 22.781 6.793 1 98.88 32 TYR B O 1
ATOM 2872 N N . THR B 1 33 ? 1.452 21.516 8.641 1 98.94 33 THR B N 1
ATOM 2873 C CA . THR B 1 33 ? 0.251 21.906 9.367 1 98.94 33 THR B CA 1
ATOM 2874 C C . THR B 1 33 ? 0.602 22.812 10.539 1 98.94 33 THR B C 1
ATOM 2876 O O . THR B 1 33 ? -0.17 23.703 10.891 1 98.94 33 THR B O 1
ATOM 2879 N N . ASP B 1 34 ? 1.778 22.781 11.07 1 98.94 34 ASP B N 1
ATOM 2880 C CA . ASP B 1 34 ? 2.195 23.391 12.328 1 98.94 34 ASP B CA 1
ATOM 2881 C C . ASP B 1 34 ? 2.193 24.906 12.219 1 98.94 34 ASP B C 1
ATOM 2883 O O . ASP B 1 34 ? 2.945 25.484 11.43 1 98.94 34 ASP B O 1
ATOM 2887 N N . GLU B 1 35 ? 1.432 25.469 13.078 1 98.69 35 GLU B N 1
ATOM 2888 C CA . GLU B 1 35 ? 1.396 26.922 13.109 1 98.69 35 GLU B CA 1
ATOM 2889 C C . GLU B 1 35 ? 2.441 27.484 14.078 1 98.69 35 GLU B C 1
ATOM 2891 O O . GLU B 1 35 ? 2.967 28.578 13.867 1 98.69 35 GLU B O 1
ATOM 2896 N N . GLY B 1 36 ? 2.766 26.703 15.164 1 98.31 36 GLY B N 1
ATOM 2897 C CA . GLY B 1 36 ? 3.695 27.375 16.047 1 98.31 36 GLY B CA 1
ATOM 2898 C C . GLY B 1 36 ? 4.238 26.469 17.141 1 98.31 36 GLY B C 1
ATOM 2899 O O . GLY B 1 36 ? 5.062 26.891 17.953 1 98.31 36 GLY B O 1
ATOM 2900 N N . ARG B 1 37 ? 3.869 25.25 17.203 1 98.5 37 ARG B N 1
ATOM 2901 C CA . ARG B 1 37 ? 4.254 24.406 18.328 1 98.5 37 ARG B CA 1
ATOM 2902 C C . ARG B 1 37 ? 5.754 24.109 18.297 1 98.5 37 ARG B C 1
ATOM 2904 O O . ARG B 1 37 ? 6.414 24.156 19.344 1 98.5 37 ARG B O 1
ATOM 2911 N N . LEU B 1 38 ? 6.293 23.812 17.125 1 98.62 38 LEU B N 1
ATOM 2912 C CA . LEU B 1 38 ? 7.734 23.609 17.125 1 98.62 38 LEU B CA 1
ATOM 2913 C C . LEU B 1 38 ? 8.469 24.875 17.5 1 98.62 38 LEU B C 1
ATOM 2915 O O . LEU B 1 38 ? 9.477 24.844 18.219 1 98.62 38 LEU B O 1
ATOM 2919 N N . ASN B 1 39 ? 7.992 26.047 16.984 1 98.19 39 ASN B N 1
ATOM 2920 C CA . ASN B 1 39 ? 8.586 27.312 17.375 1 98.19 39 ASN B CA 1
ATOM 2921 C C . ASN B 1 39 ? 8.625 27.469 18.906 1 98.19 39 ASN B C 1
ATOM 2923 O O . ASN B 1 39 ? 9.625 27.922 19.453 1 98.19 39 ASN B O 1
ATOM 2927 N N . TYR B 1 40 ? 7.523 27.172 19.531 1 98.44 40 TYR B N 1
ATOM 2928 C CA . TYR B 1 40 ? 7.484 27.219 20.984 1 98.44 40 TYR B CA 1
ATOM 2929 C C . TYR B 1 40 ? 8.547 26.312 21.594 1 98.44 40 TYR B C 1
ATOM 2931 O O . TYR B 1 40 ? 9.273 26.734 22.5 1 98.44 40 TYR B O 1
ATOM 2939 N N . ILE B 1 41 ? 8.656 25.047 21.125 1 98.62 41 ILE B N 1
ATOM 2940 C CA . ILE B 1 41 ? 9.609 24.078 21.641 1 98.62 41 ILE B CA 1
ATOM 2941 C C . ILE B 1 41 ? 11.031 24.609 21.469 1 98.62 41 ILE B C 1
ATOM 2943 O O . ILE B 1 41 ? 11.844 24.531 22.406 1 98.62 41 ILE B O 1
ATOM 2947 N N . PHE B 1 42 ? 11.336 25.156 20.328 1 97.75 42 PHE B N 1
ATOM 2948 C CA . PHE B 1 42 ? 12.664 25.688 20.062 1 97.75 42 PHE B CA 1
ATOM 2949 C C . PHE B 1 42 ? 12.992 26.828 21.016 1 97.75 42 PHE B C 1
ATOM 2951 O O . PHE B 1 42 ? 14.133 26.953 21.469 1 97.75 42 PHE B O 1
ATOM 2958 N N . SER B 1 43 ? 12 27.641 21.297 1 98 43 SER B N 1
ATOM 2959 C CA . SER B 1 43 ? 12.219 28.828 22.109 1 98 43 SER B CA 1
ATOM 2960 C C . SER B 1 43 ? 12.281 28.484 23.594 1 98 43 SER B C 1
ATOM 2962 O O . SER B 1 43 ? 12.93 29.188 24.375 1 98 43 SER B O 1
ATOM 2964 N N . HIS B 1 44 ? 11.633 27.375 24.016 1 98.12 44 HIS B N 1
ATOM 2965 C CA . HIS B 1 44 ? 11.461 27.141 25.438 1 98.12 44 HIS B CA 1
ATOM 2966 C C . HIS B 1 44 ? 12.094 25.812 25.875 1 98.12 44 HIS B C 1
ATOM 2968 O O . HIS B 1 44 ? 12.188 25.516 27.062 1 98.12 44 HIS B O 1
ATOM 2974 N N . ASN B 1 45 ? 12.492 24.953 24.906 1 98.25 45 ASN B N 1
ATOM 2975 C CA . ASN B 1 45 ? 13.055 23.625 25.156 1 98.25 45 ASN B CA 1
ATOM 2976 C C . ASN B 1 45 ? 12.102 22.766 25.969 1 98.25 45 ASN B C 1
ATOM 2978 O O . ASN B 1 45 ? 12.547 22.016 26.859 1 98.25 45 ASN B O 1
ATOM 2982 N N . THR B 1 46 ? 10.898 23.016 25.75 1 97.88 46 THR B N 1
ATOM 2983 C CA . THR B 1 46 ? 9.828 22.234 26.375 1 97.88 46 THR B CA 1
ATOM 2984 C C . THR B 1 46 ? 8.562 22.266 25.516 1 97.88 46 THR B C 1
ATOM 2986 O O . THR B 1 46 ? 8.461 23.062 24.578 1 97.88 46 THR B O 1
ATOM 2989 N N . LEU B 1 47 ? 7.676 21.359 25.781 1 98.06 47 LEU B N 1
ATOM 2990 C CA . LEU B 1 47 ? 6.383 21.328 25.094 1 98.06 47 LEU B CA 1
ATOM 2991 C C . LEU B 1 47 ? 5.5 22.484 25.578 1 98.06 47 LEU B C 1
ATOM 2993 O O . LEU B 1 47 ? 5.617 22.922 26.719 1 98.06 47 LEU B O 1
ATOM 2997 N N . PRO B 1 48 ? 4.613 23 24.672 1 97.75 48 PRO B N 1
ATOM 2998 C CA . PRO B 1 48 ? 3.668 24.016 25.141 1 97.75 48 PRO B CA 1
ATOM 2999 C C . PRO B 1 48 ? 2.844 23.547 26.344 1 97.75 48 PRO B C 1
ATOM 3001 O O . PRO B 1 48 ? 2.455 22.375 26.391 1 97.75 48 PRO B O 1
ATOM 3004 N N . PRO B 1 49 ? 2.531 24.391 27.25 1 96.38 49 PRO B N 1
ATOM 3005 C CA . PRO B 1 49 ? 1.732 23.984 28.406 1 96.38 49 PRO B CA 1
ATOM 3006 C C . PRO B 1 49 ? 0.286 23.656 28.031 1 96.38 49 PRO B C 1
ATOM 3008 O O . PRO B 1 49 ? -0.265 24.25 27.109 1 96.38 49 PRO B O 1
ATOM 3011 N N . PRO B 1 50 ? -0.278 22.703 28.844 1 95.88 50 PRO B N 1
ATOM 3012 C CA . PRO B 1 50 ? -1.699 22.422 28.609 1 95.88 50 PRO B CA 1
ATOM 3013 C C . PRO B 1 50 ? -2.578 23.656 28.781 1 95.88 50 PRO B C 1
ATOM 3015 O O . PRO B 1 50 ? -2.268 24.531 29.594 1 95.88 50 PRO B O 1
ATOM 3018 N N . GLY B 1 51 ? -3.623 23.688 28.016 1 95.31 51 GLY B N 1
ATOM 3019 C CA . GLY B 1 51 ? -4.629 24.719 28.188 1 95.31 51 GLY B CA 1
ATOM 3020 C C . GLY B 1 51 ? -4.258 26.031 27.531 1 95.31 51 GLY B C 1
ATOM 3021 O O . GLY B 1 51 ? -4.977 27.031 27.656 1 95.31 51 GLY B O 1
ATOM 3022 N N . GLN B 1 52 ? -3.203 26 26.812 1 9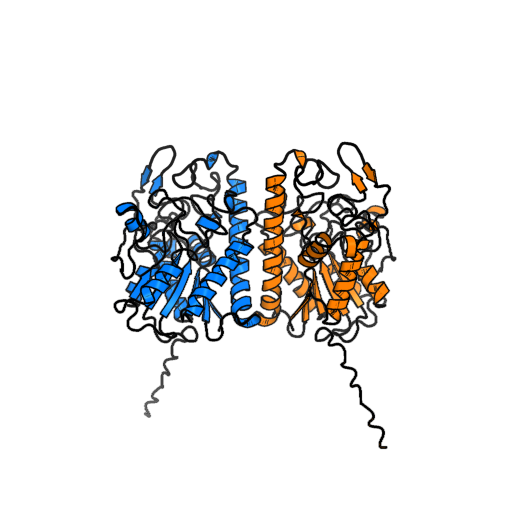1.88 52 GLN B N 1
ATOM 3023 C CA . GLN B 1 52 ? -2.754 27.25 26.188 1 91.88 52 GLN B CA 1
ATOM 3024 C C . GLN B 1 52 ? -2.941 27.203 24.688 1 91.88 52 GLN B C 1
ATOM 3026 O O . GLN B 1 52 ? -2.434 26.297 24.016 1 91.88 52 GLN B O 1
ATOM 3031 N N . LEU B 1 53 ? -3.66 28.188 24.188 1 94.38 53 LEU B N 1
ATOM 3032 C CA . LEU B 1 53 ? -3.711 28.406 22.75 1 94.38 53 LEU B CA 1
ATOM 3033 C C . LEU B 1 53 ? -2.535 29.266 22.297 1 94.38 53 LEU B C 1
ATOM 3035 O O . LEU B 1 53 ? -2.379 30.406 22.75 1 94.38 53 LEU B O 1
ATOM 3039 N N . LEU B 1 54 ? -1.736 28.766 21.453 1 96.56 54 LEU B N 1
ATOM 3040 C CA . LEU B 1 54 ? -0.591 29.531 20.969 1 96.56 54 LEU B CA 1
ATOM 3041 C C . LEU B 1 54 ? -1.037 30.641 20.016 1 96.56 54 LEU B C 1
ATOM 3043 O O . LEU B 1 54 ? -2.066 30.516 19.344 1 96.56 54 LEU B O 1
ATOM 3047 N N . PRO B 1 55 ? -0.335 31.75 19.922 1 96.69 55 PRO B N 1
ATOM 3048 C CA . PRO B 1 55 ? -0.724 32.875 19.062 1 96.69 55 PRO B CA 1
ATOM 3049 C C . PRO B 1 55 ? -0.671 32.5 17.578 1 96.69 55 PRO B C 1
ATOM 3051 O O . PRO B 1 55 ? 0.074 31.609 17.188 1 96.69 55 PRO B O 1
ATOM 3054 N N . VAL B 1 56 ? -1.452 33.219 16.844 1 98.12 56 VAL B N 1
ATOM 3055 C CA . VAL B 1 56 ? -1.371 33.125 15.391 1 98.12 56 VAL B CA 1
ATOM 3056 C C . VAL B 1 56 ? 0.06 33.406 14.938 1 98.12 56 VAL B C 1
ATOM 3058 O O . VAL B 1 56 ? 0.728 34.312 15.469 1 98.12 56 VAL B O 1
ATOM 3061 N N . ASN B 1 57 ? 0.56 32.625 14.008 1 98.06 57 ASN B N 1
ATOM 3062 C CA . ASN B 1 57 ? 1.936 32.719 13.539 1 98.06 57 ASN B CA 1
ATOM 3063 C C . ASN B 1 57 ? 2.027 32.469 12.031 1 98.06 57 ASN B C 1
ATOM 3065 O O . ASN B 1 57 ? 1.463 31.516 11.508 1 98.06 57 ASN B O 1
ATOM 3069 N N . ASN B 1 58 ? 2.623 33.406 11.289 1 98.06 58 ASN B N 1
ATOM 3070 C CA . ASN B 1 58 ? 2.857 33.219 9.867 1 98.06 58 ASN B CA 1
ATOM 3071 C C . ASN B 1 58 ? 4.328 32.938 9.57 1 98.06 58 ASN B C 1
ATOM 3073 O O . ASN B 1 58 ? 4.766 33.031 8.422 1 98.06 58 ASN B O 1
ATOM 3077 N N . GLN B 1 59 ? 5.141 32.812 10.609 1 97.75 59 GLN B N 1
ATOM 3078 C CA . GLN B 1 59 ? 6.512 32.312 10.469 1 97.75 59 GLN B CA 1
ATOM 3079 C C . GLN B 1 59 ? 6.582 30.797 10.656 1 97.75 59 GLN B C 1
ATOM 3081 O O . GLN B 1 59 ? 7.141 30.312 11.641 1 97.75 59 GLN B O 1
ATOM 3086 N N . THR B 1 60 ? 6.121 30.094 9.672 1 98.56 60 THR B N 1
ATOM 3087 C CA . THR B 1 60 ? 6.008 28.641 9.727 1 98.56 60 THR B CA 1
ATOM 3088 C C . THR B 1 60 ? 6.938 27.984 8.703 1 98.56 60 THR B C 1
ATOM 3090 O O . THR B 1 60 ? 7.629 28.688 7.957 1 98.56 60 THR B O 1
ATOM 3093 N N . SER B 1 61 ? 6.906 26.672 8.656 1 98.38 61 SER B N 1
ATOM 3094 C CA . SER B 1 61 ? 7.758 25.891 7.754 1 98.38 61 SER B CA 1
ATOM 3095 C C . SER B 1 61 ? 7.371 26.125 6.297 1 98.38 61 SER B C 1
ATOM 3097 O O . SER B 1 61 ? 8.164 25.875 5.391 1 98.38 61 SER B O 1
ATOM 3099 N N . VAL B 1 62 ? 6.156 26.625 6.012 1 98.56 62 VAL B N 1
ATOM 3100 C CA . VAL B 1 62 ? 5.691 26.781 4.637 1 98.56 62 VAL B CA 1
ATOM 3101 C C . VAL B 1 62 ? 5.957 28.219 4.172 1 98.56 62 VAL B C 1
ATOM 3103 O O . VAL B 1 62 ? 5.504 28.609 3.098 1 98.56 62 VAL B O 1
ATOM 3106 N N . GLY B 1 63 ? 6.562 29.031 4.961 1 98.19 63 GLY B N 1
ATOM 3107 C CA . GLY B 1 63 ? 6.957 30.391 4.574 1 98.19 63 GLY B CA 1
ATOM 3108 C C . GLY B 1 63 ? 5.82 31.391 4.66 1 98.19 63 GLY B C 1
ATOM 3109 O O . GLY B 1 63 ? 5.824 32.406 3.957 1 98.19 63 GLY B O 1
ATOM 3110 N N . GLY B 1 64 ? 4.871 31.156 5.414 1 98.62 64 GLY B N 1
ATOM 3111 C CA . GLY B 1 64 ? 3.672 31.953 5.629 1 98.62 64 GLY B CA 1
ATOM 3112 C C . GLY B 1 64 ? 2.619 31.234 6.449 1 98.62 64 GLY B C 1
ATOM 3113 O O . GLY B 1 64 ? 2.947 30.422 7.324 1 98.62 64 GLY B O 1
ATOM 3114 N N . TYR B 1 65 ? 1.395 31.641 6.227 1 98.81 65 TYR B N 1
ATOM 3115 C CA . TYR B 1 65 ? 0.316 30.953 6.918 1 98.81 65 TYR B CA 1
ATOM 3116 C C . TYR B 1 65 ? 0.175 29.516 6.418 1 98.81 65 TYR B C 1
ATOM 3118 O O . TYR B 1 65 ? 0.098 29.281 5.207 1 98.81 65 TYR B O 1
ATOM 3126 N N . ALA B 1 66 ? 0.206 28.562 7.387 1 98.88 66 ALA B N 1
ATOM 3127 C CA . ALA B 1 66 ? -0.111 27.188 7.027 1 98.88 66 ALA B CA 1
ATOM 3128 C C . ALA B 1 66 ? -1.591 27.031 6.688 1 98.88 66 ALA B C 1
ATOM 3130 O O . ALA B 1 66 ? -2.404 27.891 7.031 1 98.88 66 ALA B O 1
ATOM 3131 N N . TRP B 1 67 ? -1.964 25.938 6.02 1 98.94 67 TRP B N 1
ATOM 3132 C CA . TRP B 1 67 ? -3.281 25.75 5.414 1 98.94 67 TRP B CA 1
ATOM 3133 C C . TRP B 1 67 ? -4.379 25.859 6.469 1 98.94 67 TRP B C 1
ATOM 3135 O O . TRP B 1 67 ? -5.449 26.422 6.211 1 98.94 67 TRP B O 1
ATOM 3145 N N . PRO B 1 68 ? -4.164 25.359 7.746 1 98.94 68 PRO B N 1
ATOM 3146 C CA . PRO B 1 68 ? -5.277 25.469 8.695 1 98.94 68 PRO B CA 1
ATOM 3147 C C . PRO B 1 68 ? -5.633 26.906 9.031 1 98.94 68 PRO B C 1
ATOM 3149 O O . PRO B 1 68 ? -6.812 27.234 9.195 1 98.94 68 PRO B O 1
ATOM 3152 N N . ARG B 1 69 ? -4.648 27.75 9.211 1 98.94 69 ARG B N 1
ATOM 3153 C CA . ARG B 1 69 ? -4.91 29.156 9.508 1 98.94 69 ARG B CA 1
ATOM 3154 C C . ARG B 1 69 ? -5.633 29.828 8.344 1 98.94 69 ARG B C 1
ATOM 3156 O O . ARG B 1 69 ? -6.523 30.656 8.562 1 98.94 69 ARG B O 1
ATOM 3163 N N . LEU B 1 70 ? -5.234 29.469 7.141 1 98.94 70 LEU B N 1
ATOM 3164 C CA . LEU B 1 70 ? -5.922 30 5.973 1 98.94 70 LEU B CA 1
ATOM 3165 C C . LEU B 1 70 ? -7.387 29.578 5.961 1 98.94 70 LEU B C 1
ATOM 3167 O O . LEU B 1 70 ? -8.266 30.375 5.645 1 98.94 70 LEU B O 1
ATOM 3171 N N . VAL B 1 71 ? -7.652 28.312 6.328 1 98.94 71 VAL B N 1
ATOM 3172 C CA . VAL B 1 71 ? -9.031 27.844 6.441 1 98.94 71 VAL B CA 1
ATOM 3173 C C . VAL B 1 71 ? -9.773 28.641 7.504 1 98.94 71 VAL B C 1
ATOM 3175 O O . VAL B 1 71 ? -10.891 29.109 7.273 1 98.94 71 VAL B O 1
ATOM 3178 N N . ALA B 1 72 ? -9.117 28.828 8.672 1 98.81 72 ALA B N 1
ATOM 3179 C CA . ALA B 1 72 ? -9.734 29.562 9.773 1 98.81 72 ALA B CA 1
ATOM 3180 C C . ALA B 1 72 ? -10.055 31 9.359 1 98.81 72 ALA B C 1
ATOM 3182 O O . ALA B 1 72 ? -11.141 31.516 9.656 1 98.81 72 ALA B O 1
ATOM 3183 N N . GLN B 1 73 ? -9.188 31.625 8.672 1 98.69 73 GLN B N 1
ATOM 3184 C CA . GLN B 1 73 ? -9.367 33 8.25 1 98.69 73 GLN B CA 1
ATOM 3185 C C . GLN B 1 73 ? -10.516 33.125 7.25 1 98.69 73 GLN B C 1
ATOM 3187 O O . GLN B 1 73 ? -11.297 34.094 7.301 1 98.69 73 GLN B O 1
ATOM 3192 N N . LYS B 1 74 ? -10.633 32.188 6.406 1 98.38 74 LYS B N 1
ATOM 3193 C CA . LYS B 1 74 ? -11.633 32.25 5.34 1 98.38 74 LYS B CA 1
ATOM 3194 C C . LYS B 1 74 ? -13.016 31.875 5.859 1 98.38 74 LYS B C 1
ATOM 3196 O O . LYS B 1 74 ? -14.031 32.344 5.328 1 98.38 74 LYS B O 1
ATOM 3201 N N . THR B 1 75 ? -13.086 31.062 6.91 1 98.19 75 THR B N 1
ATOM 3202 C CA . THR B 1 75 ? -14.367 30.516 7.344 1 98.19 75 THR B CA 1
ATOM 3203 C C . THR B 1 75 ? -14.82 31.172 8.641 1 98.19 75 THR B C 1
ATOM 3205 O O . THR B 1 75 ? -15.992 31.078 9.016 1 98.19 75 THR B O 1
ATOM 3208 N N . GLY B 1 76 ? -13.875 31.75 9.391 1 98.12 76 GLY B N 1
ATOM 3209 C CA . GLY B 1 76 ? -14.18 32.281 10.703 1 98.12 76 GLY B CA 1
ATOM 3210 C C . GLY B 1 76 ? -14.086 31.25 11.805 1 98.12 76 GLY B C 1
ATOM 3211 O O . GLY B 1 76 ? -14.32 31.562 12.977 1 98.12 76 GLY B O 1
ATOM 3212 N N . ALA B 1 77 ? -13.719 30.031 11.484 1 98.44 77 ALA B N 1
ATOM 3213 C CA . ALA B 1 77 ? -13.609 28.969 12.477 1 98.44 77 ALA B CA 1
ATOM 3214 C C . ALA B 1 77 ? -12.453 29.234 13.445 1 98.44 77 ALA B C 1
ATOM 3216 O O . ALA B 1 77 ? -11.453 29.844 13.07 1 98.44 77 ALA B O 1
ATOM 3217 N N . LYS B 1 78 ? -12.625 28.781 14.672 1 98.06 78 LYS B N 1
ATOM 3218 C CA . LYS B 1 78 ? -11.508 28.75 15.609 1 98.06 78 LYS B CA 1
ATOM 3219 C C . LYS B 1 78 ? -10.562 27.594 15.305 1 98.06 78 LYS B C 1
ATOM 3221 O O . LYS B 1 78 ? -11 26.469 15.094 1 98.06 78 LYS B O 1
ATOM 3226 N N . LEU B 1 79 ? -9.289 27.922 15.258 1 98.69 79 LEU B N 1
ATOM 3227 C CA . LEU B 1 79 ? -8.281 26.906 14.969 1 98.69 79 LEU B CA 1
ATOM 3228 C C . LEU B 1 79 ? -7.637 26.406 16.25 1 98.69 79 LEU B C 1
ATOM 3230 O O . LEU B 1 79 ? -7.18 27.203 17.078 1 98.69 79 LEU B O 1
ATOM 3234 N N . TYR B 1 80 ? -7.641 25.172 16.453 1 98.69 80 TYR B N 1
ATOM 3235 C CA . TYR B 1 80 ? -6.871 24.453 17.469 1 98.69 80 TYR B CA 1
ATOM 3236 C C . TYR B 1 80 ? -5.852 23.531 16.828 1 98.69 80 TYR B C 1
ATOM 3238 O O . TYR B 1 80 ? -6.184 22.406 16.453 1 98.69 80 TYR B O 1
ATOM 3246 N N . ASP B 1 81 ? -4.648 24.016 16.734 1 98.75 81 ASP B N 1
ATOM 3247 C CA . ASP B 1 81 ? -3.609 23.281 16.016 1 98.75 81 ASP B CA 1
ATOM 3248 C C . ASP B 1 81 ? -2.682 22.547 17 1 98.75 81 ASP B C 1
ATOM 3250 O O . ASP B 1 81 ? -2.078 23.172 17.875 1 98.75 81 ASP B O 1
ATOM 3254 N N . TYR B 1 82 ? -2.605 21.25 16.797 1 98.88 82 TYR B N 1
ATOM 3255 C CA . TYR B 1 82 ? -1.754 20.453 17.656 1 98.88 82 TYR B CA 1
ATOM 3256 C C . TYR B 1 82 ? -0.576 19.875 16.875 1 98.88 82 TYR B C 1
ATOM 3258 O O . TYR B 1 82 ? 0.258 19.156 17.438 1 98.88 82 TYR B O 1
ATOM 3266 N N . ALA B 1 83 ? -0.494 20.188 15.602 1 98.94 83 ALA B N 1
ATOM 3267 C CA . ALA B 1 83 ? 0.582 19.688 14.758 1 98.94 83 ALA B CA 1
ATOM 3268 C C . ALA B 1 83 ? 1.94 20.188 15.234 1 98.94 83 ALA B C 1
ATOM 3270 O O . ALA B 1 83 ? 2.051 21.312 15.727 1 98.94 83 ALA B O 1
ATOM 3271 N N . VAL B 1 84 ? 2.936 19.375 15.062 1 98.88 84 VAL B N 1
ATOM 3272 C CA . VAL B 1 84 ? 4.316 19.734 15.367 1 98.88 84 VAL B CA 1
ATOM 3273 C C . VAL B 1 84 ? 5.203 19.469 14.156 1 98.88 84 VAL B C 1
ATOM 3275 O O . VAL B 1 84 ? 5.273 18.344 13.672 1 98.88 84 VAL B O 1
ATOM 3278 N N . ALA B 1 85 ? 5.84 20.531 13.727 1 98.75 85 ALA B N 1
ATOM 3279 C CA . ALA B 1 85 ? 6.793 20.328 12.641 1 98.75 85 ALA B CA 1
ATOM 3280 C C . ALA B 1 85 ? 7.797 19.234 12.984 1 98.75 85 ALA B C 1
ATOM 3282 O O . ALA B 1 85 ? 8.297 19.188 14.109 1 98.75 85 ALA B O 1
ATOM 3283 N N . GLY B 1 86 ? 8.086 18.359 12.016 1 98.38 86 GLY B N 1
ATOM 3284 C CA . GLY B 1 86 ? 8.953 17.219 12.25 1 98.38 86 GLY B CA 1
ATOM 3285 C C . GLY B 1 86 ? 8.211 16.016 12.789 1 98.38 86 GLY B C 1
ATOM 3286 O O . GLY B 1 86 ? 8.75 14.898 12.828 1 98.38 86 GLY B O 1
ATOM 3287 N N . GLY B 1 87 ? 6.973 16.219 13.18 1 98.56 87 GLY B N 1
ATOM 3288 C CA . GLY B 1 87 ? 6.184 15.148 13.773 1 98.56 87 GLY B CA 1
ATOM 3289 C C . GLY B 1 87 ? 5.926 14 12.812 1 98.56 87 GLY B C 1
ATOM 3290 O O . GLY B 1 87 ? 5.918 14.195 11.594 1 98.56 87 GLY B O 1
ATOM 3291 N N . MET B 1 88 ? 5.777 12.812 13.375 1 98.75 88 MET B N 1
ATOM 3292 C CA . MET B 1 88 ? 5.383 11.594 12.68 1 98.75 88 MET B CA 1
ATOM 3293 C C . MET B 1 88 ? 4.105 11.016 13.273 1 98.75 88 MET B C 1
ATOM 3295 O O . MET B 1 88 ? 3.463 11.656 14.109 1 98.75 88 MET B O 1
ATOM 3299 N N . CYS B 1 89 ? 3.662 9.883 12.742 1 98.88 89 CYS B N 1
ATOM 3300 C CA . CYS B 1 89 ? 2.348 9.414 13.172 1 98.88 89 CYS B CA 1
ATOM 3301 C C . CYS B 1 89 ? 2.418 8.797 14.562 1 98.88 89 CYS B C 1
ATOM 3303 O O . CYS B 1 89 ? 1.556 9.055 15.398 1 98.88 89 CYS B O 1
ATOM 3305 N N . SER B 1 90 ? 3.402 7.984 14.812 1 98.88 90 SER B N 1
ATOM 3306 C CA . SER B 1 90 ? 3.578 7.309 16.094 1 98.88 90 SER B CA 1
ATOM 3307 C C . SER B 1 90 ? 5.039 6.949 16.328 1 98.88 90 SER B C 1
ATOM 3309 O O . SER B 1 90 ? 5.734 6.496 15.422 1 98.88 90 SER B O 1
ATOM 3311 N N . ASP B 1 91 ? 5.434 7.043 17.609 1 98.56 91 ASP B N 1
ATOM 3312 C CA . ASP B 1 91 ? 6.805 6.707 17.984 1 98.56 91 ASP B CA 1
ATOM 3313 C C . ASP B 1 91 ? 7.059 5.207 17.844 1 98.56 91 ASP B C 1
ATOM 3315 O O . ASP B 1 91 ? 8.211 4.77 17.781 1 98.56 91 ASP B O 1
ATOM 3319 N N . ASN B 1 92 ? 6.027 4.449 17.766 1 98.19 92 ASN B N 1
ATOM 3320 C CA . ASN B 1 92 ? 6.164 2.998 17.672 1 98.19 92 ASN B CA 1
ATOM 3321 C C . ASN B 1 92 ? 6.301 2.547 16.219 1 98.19 92 ASN B C 1
ATOM 3323 O O . ASN B 1 92 ? 6.453 1.354 15.945 1 98.19 92 ASN B O 1
ATOM 3327 N N . VAL B 1 93 ? 6.273 3.432 15.281 1 98.56 93 VAL B N 1
ATOM 3328 C CA . VAL B 1 93 ? 6.406 3.107 13.867 1 98.56 93 VAL B CA 1
ATOM 3329 C C . VAL B 1 93 ? 7.625 3.812 13.281 1 98.56 93 VAL B C 1
ATOM 3331 O O . VAL B 1 93 ? 8.539 3.162 12.766 1 98.56 93 VAL B O 1
ATOM 3334 N N . THR B 1 94 ? 7.594 5.125 13.383 1 97.94 94 THR B N 1
ATOM 3335 C CA . THR B 1 94 ? 8.695 5.992 12.984 1 97.94 94 THR B CA 1
ATOM 3336 C C . THR B 1 94 ? 8.914 7.098 14.016 1 97.94 94 THR B C 1
ATOM 3338 O O . THR B 1 94 ? 7.953 7.621 14.586 1 97.94 94 THR B O 1
ATOM 3341 N N . GLN B 1 95 ? 10.164 7.379 14.258 1 95.62 95 GLN B N 1
ATOM 3342 C CA . GLN B 1 95 ? 10.516 8.484 15.141 1 95.62 95 GLN B CA 1
ATOM 3343 C C . GLN B 1 95 ? 11.922 9.008 14.828 1 95.62 95 GLN B C 1
ATOM 3345 O O . GLN B 1 95 ? 12.727 8.297 14.227 1 95.62 95 GLN B O 1
ATOM 3350 N N . HIS B 1 96 ? 12.148 10.234 15.086 1 94.44 96 HIS B N 1
ATOM 3351 C CA . HIS B 1 96 ? 13.492 10.812 15.094 1 94.44 96 HIS B CA 1
ATOM 3352 C C . HIS B 1 96 ? 13.68 11.773 16.266 1 94.44 96 HIS B C 1
ATOM 3354 O O . HIS B 1 96 ? 12.703 12.211 16.859 1 94.44 96 HIS B O 1
ATOM 3360 N N . TYR B 1 97 ? 14.844 12.047 16.594 1 96.56 97 TYR B N 1
ATOM 3361 C CA . TYR B 1 97 ? 15.219 12.641 17.875 1 96.56 97 TYR B CA 1
ATOM 3362 C C . TYR B 1 97 ? 15.188 14.164 17.797 1 96.56 97 TYR B C 1
ATOM 3364 O O . TYR B 1 97 ? 15.617 14.758 16.812 1 96.56 97 TYR B O 1
ATOM 3372 N N . LEU B 1 98 ? 14.648 14.797 18.812 1 97.75 98 LEU B N 1
ATOM 3373 C CA . LEU B 1 98 ? 14.648 16.234 19.031 1 97.75 98 LEU B CA 1
ATOM 3374 C C . LEU B 1 98 ? 15.367 16.594 20.328 1 97.75 98 LEU B C 1
ATOM 3376 O O . LEU B 1 98 ? 14.836 16.359 21.406 1 97.75 98 LEU B O 1
ATOM 3380 N N . SER B 1 99 ? 16.469 17.219 20.25 1 97.56 99 SER B N 1
ATOM 3381 C CA . SER B 1 99 ? 17.344 17.484 21.391 1 97.56 99 SER B CA 1
ATOM 3382 C C . SER B 1 99 ? 16.688 18.453 22.375 1 97.56 99 SER B C 1
ATOM 3384 O O . SER B 1 99 ? 16.906 18.344 23.578 1 97.56 99 SER B O 1
ATOM 3386 N N . ASN B 1 100 ? 15.852 19.375 21.875 1 97.5 100 ASN B N 1
ATOM 3387 C CA . ASN B 1 100 ? 15.227 20.391 22.703 1 97.5 100 ASN B CA 1
ATOM 3388 C C . ASN B 1 100 ? 14.43 19.781 23.844 1 97.5 100 ASN B C 1
ATOM 3390 O O . ASN B 1 100 ? 14.312 20.391 24.922 1 97.5 100 ASN B O 1
ATOM 3394 N N . ILE B 1 101 ? 13.922 18.594 23.562 1 97.81 101 ILE B N 1
ATOM 3395 C CA . ILE B 1 101 ? 13.094 18 24.609 1 97.81 101 ILE B CA 1
ATOM 3396 C C . ILE B 1 101 ? 13.656 16.625 24.984 1 97.81 101 ILE B C 1
ATOM 3398 O O . ILE B 1 101 ? 12.977 15.828 25.641 1 97.81 101 ILE B O 1
ATOM 3402 N N . ASN B 1 102 ? 14.883 16.297 24.578 1 97.5 102 ASN B N 1
ATOM 3403 C CA . ASN B 1 102 ? 15.57 15.047 24.859 1 97.5 102 ASN B CA 1
ATOM 3404 C C . ASN B 1 102 ? 14.672 13.836 24.641 1 97.5 102 ASN B C 1
ATOM 3406 O O . ASN B 1 102 ? 14.508 13 25.531 1 97.5 102 ASN B O 1
ATOM 3410 N N . GLY B 1 103 ? 14.086 13.773 23.469 1 97.62 103 GLY B N 1
ATOM 3411 C CA . GLY B 1 103 ? 13.141 12.734 23.094 1 97.62 103 GLY B CA 1
ATOM 3412 C C . GLY B 1 103 ? 12.773 12.789 21.625 1 97.62 103 GLY B C 1
ATOM 3413 O O . GLY B 1 103 ? 13.352 13.555 20.844 1 97.62 103 GLY B O 1
ATOM 3414 N N . PRO B 1 104 ? 11.844 11.922 21.234 1 97.88 104 PRO B N 1
ATOM 3415 C CA . PRO B 1 104 ? 11.398 11.977 19.844 1 97.88 104 PRO B CA 1
ATOM 3416 C C . PRO B 1 104 ? 10.602 13.242 19.531 1 97.88 104 PRO B C 1
ATOM 3418 O O . PRO B 1 104 ? 9.977 13.82 20.422 1 97.88 104 PRO B O 1
ATOM 3421 N N . PHE B 1 105 ? 10.703 13.688 18.281 1 98.44 105 PHE B N 1
ATOM 3422 C CA . PHE B 1 105 ? 9.742 14.695 17.844 1 98.44 105 PHE B CA 1
ATOM 3423 C C . PHE B 1 105 ? 8.32 14.305 18.25 1 98.44 105 PHE B C 1
ATOM 3425 O O . PHE B 1 105 ? 7.938 13.141 18.125 1 98.44 105 PHE B O 1
ATOM 3432 N N . PRO B 1 106 ? 7.535 15.219 18.797 1 98.75 106 PRO B N 1
ATOM 3433 C CA . PRO B 1 106 ? 6.168 14.906 19.219 1 98.75 106 PRO B CA 1
ATOM 3434 C C . PRO B 1 106 ? 5.305 14.375 18.078 1 98.75 106 PRO B C 1
ATOM 3436 O O . PRO B 1 106 ? 5.148 15.055 17.062 1 98.75 106 PRO B O 1
ATOM 3439 N N . SER B 1 107 ? 4.777 13.188 18.266 1 98.88 107 SER B N 1
ATOM 3440 C CA . SER B 1 107 ? 3.994 12.523 17.219 1 98.88 107 SER B CA 1
ATOM 3441 C C . SER B 1 107 ? 2.498 12.688 17.469 1 98.88 107 SER B C 1
ATOM 3443 O O . SER B 1 107 ? 2.086 13.164 18.531 1 98.88 107 SER B O 1
ATOM 3445 N N . ILE B 1 108 ? 1.724 12.281 16.469 1 98.94 108 ILE B N 1
ATOM 3446 C CA . ILE B 1 108 ? 0.273 12.422 16.562 1 98.94 108 ILE B CA 1
ATOM 3447 C C . ILE B 1 108 ? -0.262 11.57 17.703 1 98.94 108 ILE B C 1
ATOM 3449 O O . ILE B 1 108 ? -0.943 12.078 18.594 1 98.94 108 ILE B O 1
ATOM 3453 N N . LEU B 1 109 ? 0.116 10.32 17.766 1 98.94 109 LEU B N 1
ATOM 3454 C CA . LEU B 1 109 ? -0.503 9.414 18.719 1 98.94 109 LEU B CA 1
ATOM 3455 C C . LEU B 1 109 ? 0.113 9.586 20.109 1 98.94 109 LEU B C 1
ATOM 3457 O O . LEU B 1 109 ? -0.556 9.367 21.125 1 98.94 109 LEU B O 1
ATOM 3461 N N . ASP B 1 110 ? 1.332 10.055 20.125 1 98.75 110 ASP B N 1
ATOM 3462 C CA . ASP B 1 110 ? 2.033 10 21.406 1 98.75 110 ASP B CA 1
ATOM 3463 C C . ASP B 1 110 ? 2.102 11.375 22.062 1 98.75 110 ASP B C 1
ATOM 3465 O O . ASP B 1 110 ? 2.438 11.5 23.234 1 98.75 110 ASP B O 1
ATOM 3469 N N . TYR B 1 111 ? 1.726 12.414 21.297 1 98.75 111 TYR B N 1
ATOM 3470 C CA . TYR B 1 111 ? 1.722 13.742 21.906 1 98.75 111 TYR B CA 1
ATOM 3471 C C . TYR B 1 111 ? 0.506 14.547 21.453 1 98.75 111 TYR B C 1
ATOM 3473 O O . TYR B 1 111 ? -0.267 15.031 22.281 1 98.75 111 TYR B O 1
ATOM 3481 N N . GLU B 1 112 ? 0.244 14.703 20.141 1 98.88 112 GLU B N 1
ATOM 3482 C CA . GLU B 1 112 ? -0.727 15.672 19.625 1 98.88 112 GLU B CA 1
ATOM 3483 C C . GLU B 1 112 ? -2.133 15.352 20.125 1 98.88 112 GLU B C 1
ATOM 3485 O O . GLU B 1 112 ? -2.824 16.219 20.656 1 98.88 112 GLU B O 1
ATOM 3490 N N . ILE B 1 113 ? -2.535 14.094 20.016 1 98.94 113 ILE B N 1
ATOM 3491 C CA . ILE B 1 113 ? -3.889 13.727 20.422 1 98.94 113 ILE B CA 1
ATOM 3492 C C . ILE B 1 113 ? -3.988 13.742 21.953 1 98.94 113 ILE B C 1
ATOM 3494 O O . ILE B 1 113 ? -4.965 14.242 22.516 1 98.94 113 ILE B O 1
ATOM 3498 N N . PRO B 1 114 ? -2.965 13.266 22.688 1 98.81 114 PRO B N 1
ATOM 3499 C CA . PRO B 1 114 ? -3.016 13.422 24.141 1 98.81 114 PRO B CA 1
ATOM 3500 C C . PRO B 1 114 ? -3.104 14.891 24.578 1 98.81 114 PRO B C 1
ATOM 3502 O O . PRO B 1 114 ? -3.803 15.211 25.531 1 98.81 114 PRO B O 1
ATOM 3505 N N . ALA B 1 115 ? -2.383 15.789 23.906 1 98.75 115 ALA B N 1
ATOM 3506 C CA . ALA B 1 115 ? -2.486 17.219 24.219 1 98.75 115 ALA B CA 1
ATOM 3507 C C . ALA B 1 115 ? -3.904 17.719 23.969 1 98.75 115 ALA B C 1
ATOM 3509 O O . ALA B 1 115 ? -4.445 18.484 24.781 1 98.75 115 ALA B O 1
ATOM 3510 N N . PHE B 1 116 ? -4.504 17.328 22.875 1 98.81 116 PHE B N 1
ATOM 3511 C CA . PHE B 1 116 ? -5.895 17.641 22.578 1 98.81 116 PHE B CA 1
ATOM 3512 C C . PHE B 1 116 ? -6.816 17.156 23.688 1 98.81 116 PHE B C 1
ATOM 3514 O O . PHE B 1 116 ? -7.648 17.922 24.188 1 98.81 116 PHE B O 1
ATOM 3521 N N . GLU B 1 117 ? -6.602 15.891 24.062 1 98.81 117 GLU B N 1
ATOM 3522 C CA . GLU B 1 117 ? -7.406 15.312 25.141 1 98.81 117 GLU B CA 1
ATOM 3523 C C . GLU B 1 117 ? -7.293 16.141 26.422 1 98.81 117 GLU B C 1
ATOM 3525 O O . GLU B 1 117 ? -8.305 16.438 27.047 1 98.81 117 GLU B O 1
ATOM 3530 N N . THR B 1 118 ? -6.098 16.484 26.766 1 98.5 118 THR B N 1
ATOM 3531 C CA . THR B 1 118 ? -5.863 17.281 27.953 1 98.5 118 THR B CA 1
ATOM 3532 C C . THR B 1 118 ? -6.562 18.641 27.844 1 98.5 118 THR B C 1
ATOM 3534 O O . THR B 1 118 ? -7.188 19.094 28.812 1 98.5 118 THR B O 1
ATOM 3537 N N . ASP B 1 119 ? -6.512 19.219 26.719 1 98.25 119 ASP B N 1
ATOM 3538 C CA . ASP B 1 119 ? -7.043 20.562 26.484 1 98.25 119 ASP B CA 1
ATOM 3539 C C . ASP B 1 119 ? -8.57 20.578 26.562 1 98.25 119 ASP B C 1
ATOM 3541 O O . ASP B 1 119 ? -9.18 21.609 26.828 1 98.25 119 ASP B O 1
ATOM 3545 N N . LEU B 1 120 ? -9.211 19.453 26.297 1 97.44 120 LEU B N 1
ATOM 3546 C CA . LEU B 1 120 ? -10.664 19.344 26.422 1 97.44 120 LEU B CA 1
ATOM 3547 C C . LEU B 1 120 ? -11.109 19.641 27.844 1 97.44 120 LEU B C 1
ATOM 3549 O O . LEU B 1 120 ? -12.273 19.984 28.078 1 97.44 120 LEU B O 1
ATOM 3553 N N . GLY B 1 121 ? -10.227 19.531 28.812 1 95.94 121 GLY B N 1
ATOM 3554 C CA . GLY B 1 121 ? -10.547 19.766 30.219 1 95.94 121 GLY B CA 1
ATOM 3555 C C . GLY B 1 121 ? -10.445 21.219 30.609 1 95.94 121 GLY B C 1
ATOM 3556 O O . GLY B 1 121 ? -10.828 21.594 31.719 1 95.94 121 GLY B O 1
ATOM 3557 N N . TYR B 1 122 ? -10.031 22.047 29.766 1 95.56 122 TYR B N 1
ATOM 3558 C CA . TYR B 1 122 ? -9.859 23.453 30.078 1 95.56 122 TYR B CA 1
ATOM 3559 C C . TYR B 1 122 ? -11.016 24.281 29.516 1 95.56 122 TYR B C 1
ATOM 3561 O O . TYR B 1 122 ? -11.242 24.312 28.312 1 95.56 122 TYR B O 1
ATOM 3569 N N . LYS B 1 123 ? -11.75 24.953 30.328 1 90.5 123 LYS B N 1
ATOM 3570 C CA . LYS B 1 123 ? -13 25.656 30.016 1 90.5 123 LYS B CA 1
ATOM 3571 C C . LYS B 1 123 ? -12.773 26.734 28.969 1 90.5 123 LYS B C 1
ATOM 3573 O O . LYS B 1 123 ? -13.672 27.047 28.188 1 90.5 123 LYS B O 1
ATOM 3578 N N . GLY B 1 124 ? -11.617 27.25 28.812 1 92.06 124 GLY B N 1
ATOM 3579 C CA . GLY B 1 124 ? -11.359 28.312 27.859 1 92.06 124 GLY B CA 1
ATOM 3580 C C . GLY B 1 124 ? -11.148 27.828 26.453 1 92.06 124 GLY B C 1
ATOM 3581 O O . GLY B 1 124 ? -11.156 28.609 25.5 1 92.06 124 GLY B O 1
ATOM 3582 N N . LEU B 1 125 ? -11.047 26.609 26.375 1 95.69 125 LEU B N 1
ATOM 3583 C CA . LEU B 1 125 ? -10.875 25.984 25.062 1 95.69 125 LEU B CA 1
ATOM 3584 C C . LEU B 1 125 ? -12.141 25.25 24.641 1 95.69 125 LEU B C 1
ATOM 3586 O O . LEU B 1 125 ? -12.906 24.781 25.484 1 95.69 125 LEU B O 1
ATOM 3590 N N . TYR B 1 126 ? -12.43 25.266 23.375 1 95.94 126 TYR B N 1
ATOM 3591 C CA . TYR B 1 126 ? -13.539 24.547 22.766 1 95.94 126 TYR B CA 1
ATOM 3592 C C . TYR B 1 126 ? -14.859 24.922 23.422 1 95.94 126 TYR B C 1
ATOM 3594 O O . TYR B 1 126 ? -15.625 24.047 23.828 1 95.94 126 TYR B O 1
ATOM 3602 N N . PRO B 1 127 ? -15.25 26.109 23.5 1 94.25 127 PRO B N 1
ATOM 3603 C CA . PRO B 1 127 ? -16.453 26.516 24.234 1 94.25 127 PRO B CA 1
ATOM 3604 C C . PRO B 1 127 ? -17.734 25.984 23.594 1 94.25 127 PRO B C 1
ATOM 3606 O O . PRO B 1 127 ? -18.766 25.859 24.281 1 94.25 127 PRO B O 1
ATOM 3609 N N . ASP B 1 128 ? -17.734 25.625 22.375 1 95.56 128 ASP B N 1
ATOM 3610 C CA . ASP B 1 128 ? -18.969 25.219 21.703 1 95.56 128 ASP B CA 1
ATOM 3611 C C . ASP B 1 128 ? -18.75 23.969 20.859 1 95.56 128 ASP B C 1
ATOM 3613 O O . ASP B 1 128 ? -19.375 23.812 19.797 1 95.56 128 ASP B O 1
ATOM 3617 N N . ARG B 1 129 ? -17.875 23.141 21.25 1 97.56 129 ARG B N 1
ATOM 3618 C CA . ARG B 1 129 ? -17.531 21.938 20.484 1 97.56 129 ARG B CA 1
ATOM 3619 C C . ARG B 1 129 ? -18.719 20.969 20.438 1 97.56 129 ARG B C 1
ATOM 3621 O O . ARG B 1 129 ? -19.25 20.578 21.484 1 97.56 129 ARG B O 1
ATOM 3628 N N . ARG B 1 130 ? -19.078 20.641 19.219 1 97.81 130 ARG B N 1
ATOM 3629 C CA . ARG B 1 130 ? -20.109 19.641 18.969 1 97.81 130 ARG B CA 1
ATOM 3630 C C . ARG B 1 130 ? -19.703 18.719 17.812 1 97.81 130 ARG B C 1
ATOM 3632 O O . ARG B 1 130 ? -18.797 19.047 17.047 1 97.81 130 ARG B O 1
ATOM 3639 N N . ALA B 1 131 ? -20.453 17.625 17.672 1 97.31 131 ALA B N 1
ATOM 3640 C CA . ALA B 1 131 ? -20.188 16.672 16.609 1 97.31 131 ALA B CA 1
ATOM 3641 C C . ALA B 1 131 ? -20.453 17.281 15.227 1 97.31 131 ALA B C 1
ATOM 3643 O O . ALA B 1 131 ? -19.812 16.891 14.242 1 97.31 131 ALA B O 1
ATOM 3644 N N . ASP B 1 132 ? -21.328 18.25 15.203 1 97.25 132 ASP B N 1
ATOM 3645 C CA . ASP B 1 132 ? -21.781 18.75 13.906 1 97.25 132 ASP B CA 1
ATOM 3646 C C . ASP B 1 132 ? -21.156 20.109 13.586 1 97.25 132 ASP B C 1
ATOM 3648 O O . ASP B 1 132 ? -21.562 20.781 12.648 1 97.25 132 ASP B O 1
ATOM 3652 N N . ASN B 1 133 ? -20.141 20.547 14.391 1 98.31 133 ASN B N 1
ATOM 3653 C CA . ASN B 1 133 ? -19.562 21.844 14.078 1 98.31 133 ASN B CA 1
ATOM 3654 C C . ASN B 1 133 ? -18.047 21.844 14.227 1 98.31 133 ASN B C 1
ATOM 3656 O O . ASN B 1 133 ? -17.406 22.906 14.195 1 98.31 133 ASN B O 1
ATOM 3660 N N . THR B 1 134 ? -17.438 20.656 14.539 1 98.75 134 THR B N 1
ATOM 3661 C CA . THR B 1 134 ? -16 20.547 14.75 1 98.75 134 THR B CA 1
ATOM 3662 C C . THR B 1 134 ? -15.391 19.516 13.789 1 98.75 134 THR B C 1
ATOM 3664 O O . THR B 1 134 ? -15.852 18.375 13.727 1 98.75 134 THR B O 1
ATOM 3667 N N . VAL B 1 135 ? -14.398 19.938 13.008 1 98.88 135 VAL B N 1
ATOM 3668 C CA . VAL B 1 135 ? -13.703 19.078 12.062 1 98.88 135 VAL B CA 1
ATOM 3669 C C . VAL B 1 135 ? -12.312 18.734 12.602 1 98.88 135 VAL B C 1
ATOM 3671 O O . VAL B 1 135 ? -11.617 19.609 13.133 1 98.88 135 VAL B O 1
ATOM 3674 N N . TYR B 1 136 ? -11.953 17.5 12.531 1 98.94 136 TYR B N 1
ATOM 3675 C CA . TYR B 1 136 ? -10.648 16.984 12.93 1 98.94 136 TYR B CA 1
ATOM 3676 C C . TYR B 1 136 ? -9.844 16.547 11.711 1 98.94 136 TYR B C 1
ATOM 3678 O O . TYR B 1 136 ? -10.188 15.555 11.062 1 98.94 136 TYR B O 1
ATOM 3686 N N . ALA B 1 137 ? -8.82 17.297 11.414 1 98.94 137 ALA B N 1
ATOM 3687 C CA . ALA B 1 137 ? -8.055 17.078 10.188 1 98.94 137 ALA B CA 1
ATOM 3688 C C . ALA B 1 137 ? -6.664 16.547 10.5 1 98.94 137 ALA B C 1
ATOM 3690 O O . ALA B 1 137 ? -6.008 17 11.438 1 98.94 137 ALA B O 1
ATOM 3691 N N . LEU B 1 138 ? -6.309 15.539 9.789 1 98.94 138 LEU B N 1
ATOM 3692 C CA . LEU B 1 138 ? -5 14.906 9.898 1 98.94 138 LEU B CA 1
ATOM 3693 C C . LEU B 1 138 ? -4.242 15.008 8.578 1 98.94 138 LEU B C 1
ATOM 3695 O O . LEU B 1 138 ? -4.754 14.617 7.527 1 98.94 138 LEU B O 1
ATOM 3699 N N . TRP B 1 139 ? -3.049 15.602 8.562 1 98.94 139 TRP B N 1
ATOM 3700 C CA . TRP B 1 139 ? -2.102 15.594 7.453 1 98.94 139 TRP B CA 1
ATOM 3701 C C . TRP B 1 139 ? -0.719 15.148 7.922 1 98.94 139 TRP B C 1
ATOM 3703 O O . TRP B 1 139 ? 0.012 15.93 8.539 1 98.94 139 TRP B O 1
ATOM 3713 N N . ILE B 1 140 ? -0.35 13.898 7.586 1 98.88 140 ILE B N 1
ATOM 3714 C CA . ILE B 1 140 ? 0.863 13.297 8.125 1 98.88 140 ILE B CA 1
ATOM 3715 C C . ILE B 1 140 ? 1.465 12.344 7.094 1 98.88 140 ILE B C 1
ATOM 3717 O O . ILE B 1 140 ? 0.764 11.859 6.199 1 98.88 140 ILE B O 1
ATOM 3721 N N . GLY B 1 141 ? 2.713 12.109 7.141 1 98.81 141 GLY B N 1
ATOM 3722 C CA . GLY B 1 141 ? 3.355 11.125 6.281 1 98.81 141 GLY B CA 1
ATOM 3723 C C . GLY B 1 141 ? 4.645 11.633 5.66 1 98.81 141 GLY B C 1
ATOM 3724 O O . GLY B 1 141 ? 5.473 10.836 5.203 1 98.81 141 GLY B O 1
ATOM 3725 N N . THR B 1 142 ? 4.852 12.945 5.656 1 98.62 142 THR B N 1
ATOM 3726 C CA . THR B 1 142 ? 6.012 13.539 5 1 98.62 142 THR B CA 1
ATOM 3727 C C . THR B 1 142 ? 7.305 13.008 5.609 1 98.62 142 THR B C 1
ATOM 3729 O O . THR B 1 142 ? 8.203 12.578 4.887 1 98.62 142 THR B O 1
ATOM 3732 N N . ASN B 1 143 ? 7.359 13.047 6.91 1 98.69 143 ASN B N 1
ATOM 3733 C CA . ASN B 1 143 ? 8.539 12.555 7.609 1 98.69 143 ASN B CA 1
ATOM 3734 C C . ASN B 1 143 ? 8.547 11.031 7.707 1 98.69 143 ASN B C 1
ATOM 3736 O O . ASN B 1 143 ? 9.594 10.406 7.578 1 98.69 143 ASN B O 1
ATOM 3740 N N . ASP B 1 144 ? 7.367 10.422 7.898 1 98.88 144 ASP B N 1
ATOM 3741 C CA . ASP B 1 144 ? 7.234 8.977 8.023 1 98.88 144 ASP B CA 1
ATOM 3742 C C . ASP B 1 144 ? 7.781 8.266 6.789 1 98.88 144 ASP B C 1
ATOM 3744 O O . ASP B 1 144 ? 8.57 7.324 6.91 1 98.88 144 ASP B O 1
ATOM 3748 N N . LEU B 1 145 ? 7.426 8.742 5.648 1 98.88 145 LEU B N 1
ATOM 3749 C CA . LEU B 1 145 ? 7.75 8.062 4.402 1 98.88 145 LEU B CA 1
ATOM 3750 C C . LEU B 1 145 ? 9.094 8.539 3.857 1 98.88 145 LEU B C 1
ATOM 3752 O O . LEU B 1 145 ? 9.664 7.906 2.963 1 98.88 145 LEU B O 1
ATOM 3756 N N . GLY B 1 146 ? 9.641 9.641 4.359 1 98.31 146 GLY B N 1
ATOM 3757 C CA . GLY B 1 146 ? 10.836 10.289 3.834 1 98.31 146 GLY B CA 1
ATOM 3758 C C . GLY B 1 146 ? 12.125 9.68 4.355 1 98.31 146 GLY B C 1
ATOM 3759 O O . GLY B 1 146 ? 12.133 8.539 4.812 1 98.31 146 GLY B O 1
ATOM 3760 N N . ILE B 1 147 ? 13.211 10.43 4.25 1 97.94 147 ILE B N 1
ATOM 3761 C CA . ILE B 1 147 ? 14.57 9.961 4.48 1 97.94 147 ILE B CA 1
ATOM 3762 C C . ILE B 1 147 ? 14.781 9.703 5.969 1 97.94 147 ILE B C 1
ATOM 3764 O O . ILE B 1 147 ? 15.617 8.875 6.352 1 97.94 147 ILE B O 1
ATOM 3768 N N . ASP B 1 148 ? 13.938 10.336 6.824 1 96.31 148 ASP B N 1
ATOM 3769 C CA . ASP B 1 148 ? 14.039 10.102 8.266 1 96.31 148 ASP B CA 1
ATOM 3770 C C . ASP B 1 148 ? 13.156 8.93 8.688 1 96.31 148 ASP B C 1
ATOM 3772 O O . ASP B 1 148 ? 13.148 8.547 9.859 1 96.31 148 ASP B O 1
ATOM 3776 N N . GLY B 1 149 ? 12.43 8.438 7.816 1 97.94 149 GLY B N 1
ATOM 3777 C CA . GLY B 1 149 ? 11.531 7.312 8.031 1 97.94 149 GLY B CA 1
ATOM 3778 C C . GLY B 1 149 ? 11.812 6.141 7.113 1 97.94 149 GLY B C 1
ATOM 3779 O O . GLY B 1 149 ? 12.945 5.664 7.031 1 97.94 149 GLY B O 1
ATOM 3780 N N . PHE B 1 150 ? 10.867 5.703 6.359 1 98.31 150 PHE B N 1
ATOM 3781 C CA . PHE B 1 150 ? 10.914 4.461 5.594 1 98.31 150 PHE B CA 1
ATOM 3782 C C . PHE B 1 150 ? 11.93 4.559 4.465 1 98.31 150 PHE B C 1
ATOM 3784 O O . PHE B 1 150 ? 12.664 3.604 4.203 1 98.31 150 PHE B O 1
ATOM 3791 N N . LEU B 1 151 ? 11.992 5.695 3.77 1 97.44 151 LEU B N 1
ATOM 3792 C CA . LEU B 1 151 ? 12.93 5.824 2.662 1 97.44 151 LEU B CA 1
ATOM 3793 C C . LEU B 1 151 ? 14.367 5.648 3.145 1 97.44 151 LEU B C 1
ATOM 3795 O O . LEU B 1 151 ? 15.203 5.074 2.438 1 97.44 151 LEU B O 1
ATOM 3799 N N . GLY B 1 152 ? 14.633 6.141 4.367 1 96.06 152 GLY B N 1
ATOM 3800 C CA . GLY B 1 152 ? 15.969 6.051 4.934 1 96.06 152 GLY B CA 1
ATOM 3801 C C . GLY B 1 152 ? 16.188 4.797 5.758 1 96.06 152 GLY B C 1
ATOM 3802 O O . GLY B 1 152 ? 17.234 4.621 6.367 1 96.06 152 GLY B O 1
ATOM 3803 N N . GLU B 1 153 ? 15.164 3.951 5.828 1 94.81 153 GLU B N 1
ATOM 3804 C CA . GLU B 1 153 ? 15.219 2.73 6.625 1 94.81 153 GLU B CA 1
ATOM 3805 C C . GLU B 1 153 ? 15.461 3.045 8.102 1 94.81 153 GLU B C 1
ATOM 3807 O O . GLU B 1 153 ? 16.266 2.377 8.758 1 94.81 153 GLU B O 1
ATOM 3812 N N . GLU B 1 154 ? 14.766 4.086 8.562 1 96.5 154 GLU B N 1
ATOM 3813 C CA . GLU B 1 154 ? 14.945 4.562 9.93 1 96.5 154 GLU B CA 1
ATOM 3814 C C . GLU B 1 154 ? 13.734 4.227 10.797 1 96.5 154 GLU B C 1
ATOM 3816 O O . GLU B 1 154 ? 13.641 4.66 11.945 1 96.5 154 GLU B O 1
ATOM 3821 N N . GLN B 1 155 ? 12.734 3.463 10.242 1 97.56 155 GLN B N 1
ATOM 3822 C CA . GLN B 1 155 ? 11.562 3.064 11.023 1 97.56 155 GLN B CA 1
ATOM 3823 C C . GLN B 1 155 ? 11.938 2.068 12.109 1 97.56 155 GLN B C 1
ATOM 3825 O O . GLN B 1 155 ? 13.023 1.479 12.078 1 97.56 155 GLN B O 1
ATOM 3830 N N . VAL B 1 156 ? 11.023 2.033 13.125 1 97.19 156 VAL B N 1
ATOM 3831 C CA . VAL B 1 156 ? 11.164 0.98 14.125 1 97.19 156 VAL B CA 1
ATOM 3832 C C . VAL B 1 156 ? 11.289 -0.375 13.43 1 97.19 156 VAL B C 1
ATOM 3834 O O . VAL B 1 156 ? 10.57 -0.657 12.469 1 97.19 156 VAL B O 1
ATOM 3837 N N . GLN B 1 157 ? 12.211 -1.232 13.961 1 94.19 157 GLN B N 1
ATOM 3838 C CA . GLN B 1 157 ? 12.469 -2.525 13.336 1 94.19 157 GLN B CA 1
ATOM 3839 C C . GLN B 1 157 ? 11.172 -3.32 13.164 1 94.19 157 GLN B C 1
ATOM 3841 O O . GLN B 1 157 ? 10.398 -3.475 14.109 1 94.19 157 GLN B O 1
ATOM 3846 N N . GLY B 1 158 ? 10.914 -3.689 11.961 1 94.25 158 GLY B N 1
ATOM 3847 C CA . GLY B 1 158 ? 9.758 -4.531 11.672 1 94.25 158 GLY B CA 1
ATOM 3848 C C . GLY B 1 158 ? 8.539 -3.746 11.234 1 94.25 158 GLY B C 1
ATOM 3849 O O . GLY B 1 158 ? 7.574 -4.32 10.727 1 94.25 158 GLY B O 1
ATOM 3850 N N . ALA B 1 159 ? 8.539 -2.439 11.391 1 98.12 159 ALA B N 1
ATOM 3851 C CA . ALA B 1 159 ? 7.402 -1.626 10.961 1 98.12 159 ALA B CA 1
ATOM 3852 C C . ALA B 1 159 ? 7.375 -1.479 9.445 1 98.12 159 ALA B C 1
ATOM 3854 O O . ALA B 1 159 ? 8.43 -1.39 8.805 1 98.12 159 ALA B O 1
ATOM 3855 N N . THR B 1 160 ? 6.227 -1.478 8.859 1 98.69 160 THR B N 1
ATOM 3856 C CA . THR B 1 160 ? 6.027 -1.264 7.43 1 98.69 160 THR B CA 1
ATOM 3857 C C . THR B 1 160 ? 5.082 -0.091 7.188 1 98.69 160 THR B C 1
ATOM 3859 O O . THR B 1 160 ? 4.523 0.472 8.133 1 98.69 160 THR B O 1
ATOM 3862 N N . ILE B 1 161 ? 4.883 0.259 5.961 1 98.81 161 ILE B N 1
ATOM 3863 C CA . ILE B 1 161 ? 3.986 1.35 5.598 1 98.81 161 ILE B CA 1
ATOM 3864 C C . ILE B 1 161 ? 2.555 0.989 5.988 1 98.81 161 ILE B C 1
ATOM 3866 O O . ILE B 1 161 ? 1.757 1.867 6.324 1 98.81 161 ILE B O 1
ATOM 3870 N N . THR B 1 162 ? 2.232 -0.311 6.047 1 98.81 162 THR B N 1
ATOM 3871 C CA . THR B 1 162 ? 0.949 -0.763 6.578 1 98.81 162 THR B CA 1
ATOM 3872 C C . THR B 1 162 ? 0.754 -0.275 8.008 1 98.81 162 THR B C 1
ATOM 3874 O O . THR B 1 162 ? -0.338 0.161 8.383 1 98.81 162 THR B O 1
ATOM 3877 N N . ASP B 1 163 ? 1.819 -0.343 8.797 1 98.88 163 ASP B N 1
ATOM 3878 C CA . ASP B 1 163 ? 1.751 0.12 10.18 1 98.88 163 ASP B CA 1
ATOM 3879 C C . ASP B 1 163 ? 1.536 1.63 10.242 1 98.88 163 ASP B C 1
ATOM 3881 O O . ASP B 1 163 ? 0.801 2.121 11.102 1 98.88 163 ASP B O 1
ATOM 3885 N N . PHE B 1 164 ? 2.225 2.359 9.359 1 98.94 164 PHE B N 1
ATOM 3886 C CA . PHE B 1 164 ? 2.035 3.801 9.273 1 98.94 164 PHE B CA 1
ATOM 3887 C C . PHE B 1 164 ? 0.586 4.137 8.945 1 98.94 164 PHE B C 1
ATOM 3889 O O . PHE B 1 164 ? -0.022 4.988 9.602 1 98.94 164 PHE B O 1
ATOM 3896 N N . VAL B 1 165 ? 0.003 3.447 7.977 1 98.94 165 VAL B N 1
ATOM 3897 C CA . VAL B 1 165 ? -1.38 3.686 7.578 1 98.94 165 VAL B CA 1
ATOM 3898 C C . VAL B 1 165 ? -2.318 3.33 8.727 1 98.94 165 VAL B C 1
ATOM 3900 O O . VAL B 1 165 ? -3.26 4.07 9.023 1 98.94 165 VAL B O 1
ATOM 3903 N N . GLU B 1 166 ? -2.074 2.266 9.391 1 98.88 166 GLU B N 1
ATOM 3904 C CA . GLU B 1 166 ? -2.895 1.882 10.539 1 98.88 166 GLU B CA 1
ATOM 3905 C C . GLU B 1 166 ? -2.809 2.924 11.648 1 98.88 166 GLU B C 1
ATOM 3907 O O . GLU B 1 166 ? -3.791 3.166 12.359 1 98.88 166 GLU B O 1
ATOM 3912 N N . CYS B 1 167 ? -1.63 3.488 11.812 1 98.88 167 CYS B N 1
ATOM 3913 C CA . CYS B 1 167 ? -1.466 4.562 12.789 1 98.88 167 CYS B CA 1
ATOM 3914 C C . CYS B 1 167 ? -2.457 5.691 12.523 1 98.88 167 CYS B C 1
ATOM 3916 O O . CYS B 1 167 ? -3.025 6.254 13.461 1 98.88 167 CYS B O 1
ATOM 3918 N N . VAL B 1 168 ? -2.682 6.027 11.281 1 98.94 168 VAL B N 1
ATOM 3919 C CA . VAL B 1 168 ? -3.617 7.082 10.914 1 98.94 168 VAL B CA 1
ATOM 3920 C C . VAL B 1 168 ? -5.027 6.703 11.352 1 98.94 168 VAL B C 1
ATOM 3922 O O . VAL B 1 168 ? -5.75 7.523 11.922 1 98.94 168 VAL B O 1
ATOM 3925 N N . TRP B 1 169 ? -5.43 5.453 11.133 1 98.94 169 TRP B N 1
ATOM 3926 C CA . TRP B 1 169 ? -6.758 5.012 11.555 1 98.94 169 TRP B CA 1
ATOM 3927 C C . TRP B 1 169 ? -6.875 5.02 13.078 1 98.94 169 TRP B C 1
ATOM 3929 O O . TRP B 1 169 ? -7.91 5.41 13.625 1 98.94 169 TRP B O 1
ATOM 3939 N N . LYS B 1 170 ? -5.805 4.645 13.742 1 98.94 170 LYS B N 1
ATOM 3940 C CA . LYS B 1 170 ? -5.801 4.66 15.203 1 98.94 170 LYS B CA 1
ATOM 3941 C C . LYS B 1 170 ? -5.93 6.082 15.734 1 98.94 170 LYS B C 1
ATOM 3943 O O . LYS B 1 170 ? -6.52 6.305 16.797 1 98.94 170 LYS B O 1
ATOM 3948 N N . ALA B 1 171 ? -5.34 7.012 15.008 1 98.94 171 ALA B N 1
ATOM 3949 C CA . ALA B 1 171 ? -5.531 8.406 15.383 1 98.94 171 ALA B CA 1
ATOM 3950 C C . ALA B 1 171 ? -7.012 8.781 15.383 1 98.94 171 ALA B C 1
ATOM 3952 O O . ALA B 1 171 ? -7.5 9.406 16.328 1 98.94 171 ALA B O 1
ATOM 3953 N N . PHE B 1 172 ? -7.746 8.359 14.375 1 98.94 172 PHE B N 1
ATOM 3954 C CA . PHE B 1 172 ? -9.18 8.641 14.305 1 98.94 172 PHE B CA 1
ATOM 3955 C C . PHE B 1 172 ? -9.938 7.852 15.375 1 98.94 172 PHE B C 1
ATOM 3957 O O . PHE B 1 172 ? -10.93 8.336 15.914 1 98.94 172 PHE B O 1
ATOM 3964 N N . ASP B 1 173 ? -9.43 6.598 15.742 1 98.94 173 ASP B N 1
ATOM 3965 C CA . ASP B 1 173 ? -10 5.898 16.891 1 98.94 173 ASP B CA 1
ATOM 3966 C C . ASP B 1 173 ? -9.953 6.773 18.141 1 98.94 173 ASP B C 1
ATOM 3968 O O . ASP B 1 173 ? -10.945 6.879 18.875 1 98.94 173 ASP B O 1
ATOM 3972 N N . ALA B 1 174 ? -8.789 7.34 18.344 1 98.94 174 ALA B N 1
ATOM 3973 C CA . ALA B 1 174 ? -8.57 8.133 19.547 1 98.94 174 ALA B CA 1
ATOM 3974 C C . ALA B 1 174 ? -9.453 9.375 19.547 1 98.94 174 ALA B C 1
ATOM 3976 O O . ALA B 1 174 ? -10.055 9.719 20.578 1 98.94 174 ALA B O 1
ATOM 3977 N N . VAL B 1 175 ? -9.531 10.07 18.422 1 98.94 175 VAL B N 1
ATOM 3978 C CA . VAL B 1 175 ? -10.367 11.258 18.312 1 98.94 175 VAL B CA 1
ATOM 3979 C C . VAL B 1 175 ? -11.836 10.875 18.484 1 98.94 175 VAL B C 1
ATOM 3981 O O . VAL B 1 175 ? -12.602 11.602 19.125 1 98.94 175 VAL B O 1
ATOM 3984 N N . TYR B 1 176 ? -12.258 9.742 17.906 1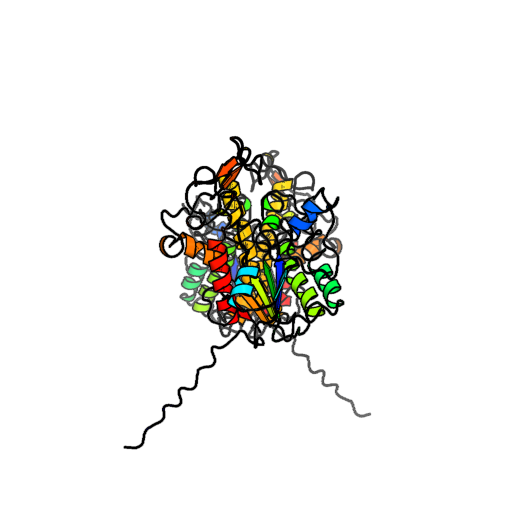 98.94 176 TYR B N 1
ATOM 3985 C CA . TYR B 1 176 ? -13.625 9.25 18.016 1 98.94 176 TYR B CA 1
ATOM 3986 C C . TYR B 1 176 ? -14 9.008 19.484 1 98.94 176 TYR B C 1
ATOM 3988 O O . TYR B 1 176 ? -15.086 9.391 19.922 1 98.94 176 TYR B O 1
ATOM 3996 N N . LYS B 1 177 ? -13.086 8.453 20.203 1 98.75 177 LYS B N 1
ATOM 3997 C CA . LYS B 1 177 ? -13.297 8.172 21.625 1 98.75 177 LYS B CA 1
ATOM 3998 C C . LYS B 1 177 ? -13.484 9.469 22.406 1 98.75 177 LYS B C 1
ATOM 4000 O O . LYS B 1 177 ? -14.172 9.477 23.438 1 98.75 177 LYS B O 1
ATOM 4005 N N . LEU B 1 178 ? -12.938 10.555 21.875 1 98.75 178 LEU B N 1
ATOM 4006 C CA . LEU B 1 178 ? -13.008 11.852 22.547 1 98.75 178 LEU B CA 1
ATOM 4007 C C . LEU B 1 178 ? -14.172 12.68 22.016 1 98.75 178 LEU B C 1
ATOM 4009 O O . LEU B 1 178 ? -14.242 13.883 22.266 1 98.75 178 LEU B O 1
ATOM 4013 N N . GLY B 1 179 ? -15.008 12.086 21.188 1 98.44 179 GLY B N 1
ATOM 4014 C CA . GLY B 1 179 ? -16.25 12.727 20.781 1 98.44 179 GLY B CA 1
ATOM 4015 C C . GLY B 1 179 ? -16.203 13.258 19.359 1 98.44 179 GLY B C 1
ATOM 4016 O O . GLY B 1 179 ? -17.203 13.773 18.859 1 98.44 179 GLY B O 1
ATOM 4017 N N . GLY B 1 180 ? -15.078 13.156 18.703 1 98.75 180 GLY B N 1
ATOM 4018 C CA . GLY B 1 180 ? -14.992 13.594 17.312 1 98.75 180 GLY B CA 1
ATOM 4019 C C . GLY B 1 180 ? -15.844 12.766 16.375 1 98.75 180 GLY B C 1
ATOM 4020 O O . GLY B 1 180 ? -15.938 11.547 16.516 1 98.75 180 GLY B O 1
ATOM 4021 N N . ARG B 1 181 ? -16.422 13.508 15.32 1 98.75 181 ARG B N 1
ATOM 4022 C CA . ARG B 1 181 ? -17.312 12.789 14.406 1 98.75 181 ARG B CA 1
ATOM 4023 C C . ARG B 1 181 ? -17.062 13.203 12.961 1 98.75 181 ARG B C 1
ATOM 4025 O O . ARG B 1 181 ? -17.531 12.547 12.031 1 98.75 181 ARG B O 1
ATOM 4032 N N . GLN B 1 182 ? -16.328 14.312 12.711 1 98.75 182 GLN B N 1
ATOM 4033 C CA . GLN B 1 182 ? -15.984 14.789 11.383 1 98.75 182 GLN B CA 1
ATOM 4034 C C . GLN B 1 182 ? -14.484 14.68 11.125 1 98.75 182 GLN B C 1
ATOM 4036 O O . GLN B 1 182 ? -13.711 15.547 11.547 1 98.75 182 GLN B O 1
ATOM 4041 N N . PHE B 1 183 ? -14.109 13.617 10.398 1 98.94 183 PHE B N 1
ATOM 4042 C CA . PHE B 1 183 ? -12.703 13.336 10.141 1 98.94 183 PHE B CA 1
ATOM 4043 C C . PHE B 1 183 ? -12.32 13.734 8.719 1 98.94 183 PHE B C 1
ATOM 4045 O O . PHE B 1 183 ? -13.055 13.453 7.773 1 98.94 183 PHE B O 1
ATOM 4052 N N . VAL B 1 184 ? -11.242 14.43 8.547 1 98.94 184 VAL B N 1
ATOM 4053 C CA . VAL B 1 184 ? -10.664 14.703 7.23 1 98.94 184 VAL B CA 1
ATOM 4054 C C . VAL B 1 184 ? -9.211 14.25 7.203 1 98.94 184 VAL B C 1
ATOM 4056 O O . VAL B 1 184 ? -8.398 14.68 8.031 1 98.94 184 VAL B O 1
ATOM 4059 N N . LEU B 1 185 ? -8.906 13.344 6.352 1 99 185 LEU B N 1
ATOM 4060 C CA . LEU B 1 185 ? -7.531 12.945 6.07 1 99 185 LEU B CA 1
ATOM 4061 C C . LEU B 1 185 ? -7.043 13.562 4.766 1 99 185 LEU B C 1
ATOM 4063 O O . LEU B 1 185 ? -7.68 13.406 3.723 1 99 185 LEU B O 1
ATOM 4067 N N . LEU B 1 186 ? -6.02 14.383 4.816 1 98.94 186 LEU B N 1
ATOM 4068 C CA . LEU B 1 186 ? -5.27 14.734 3.619 1 98.94 186 LEU B CA 1
ATOM 4069 C C . LEU B 1 186 ? -4.207 13.688 3.312 1 98.94 186 LEU B C 1
ATOM 4071 O O . LEU B 1 186 ? -3.422 13.312 4.191 1 98.94 186 LEU B O 1
ATOM 4075 N N . ASN B 1 187 ? -4.219 13.141 2.068 1 98.88 187 ASN B N 1
ATOM 4076 C CA . ASN B 1 187 ? -3.184 12.164 1.735 1 98.88 187 ASN B CA 1
ATOM 4077 C C . ASN B 1 187 ? -1.834 12.844 1.502 1 98.88 187 ASN B C 1
ATOM 4079 O O . ASN B 1 187 ? -1.658 14.016 1.828 1 98.88 187 ASN B O 1
ATOM 4083 N N . VAL B 1 188 ? -0.778 12.141 1.042 1 98.88 188 VAL B N 1
ATOM 4084 C CA . VAL B 1 188 ? 0.58 12.68 1.015 1 98.88 188 VAL B CA 1
ATOM 4085 C C . VAL B 1 188 ? 0.85 13.336 -0.338 1 98.88 188 VAL B C 1
ATOM 4087 O O . VAL B 1 188 ? 0.28 12.93 -1.354 1 98.88 188 VAL B O 1
ATOM 4090 N N . LEU B 1 189 ? 1.69 14.297 -0.396 1 98.81 189 LEU B N 1
ATOM 4091 C CA . LEU B 1 189 ? 2.033 15.031 -1.607 1 98.81 189 LEU B CA 1
ATOM 4092 C C . LEU B 1 189 ? 2.93 14.195 -2.516 1 98.81 189 LEU B C 1
ATOM 4094 O O . LEU B 1 189 ? 3.561 13.242 -2.062 1 98.81 189 LEU B O 1
ATOM 4098 N N . PRO B 1 190 ? 2.961 14.477 -3.807 1 98.69 190 PRO B N 1
ATOM 4099 C CA . PRO B 1 190 ? 3.896 13.812 -4.715 1 98.69 190 PRO B CA 1
ATOM 4100 C C . PRO B 1 190 ? 5.336 14.289 -4.539 1 98.69 190 PRO B C 1
ATOM 4102 O O . PRO B 1 190 ? 5.914 14.867 -5.465 1 98.69 190 PRO B O 1
ATOM 4105 N N . LEU B 1 191 ? 5.941 13.93 -3.484 1 98.69 191 LEU B N 1
ATOM 4106 C CA . LEU B 1 191 ? 7.254 14.406 -3.051 1 98.69 191 LEU B CA 1
ATOM 4107 C C . LEU B 1 191 ? 8.336 13.969 -4.031 1 98.69 191 LEU B C 1
ATOM 4109 O O . LEU B 1 191 ? 9.414 14.57 -4.074 1 98.69 191 LEU B O 1
ATOM 4113 N N . GLN B 1 192 ? 8.039 12.906 -4.871 1 98.12 192 GLN B N 1
ATOM 4114 C CA . GLN B 1 192 ? 9.023 12.461 -5.855 1 98.12 192 GLN B CA 1
ATOM 4115 C C . GLN B 1 192 ? 9.328 13.562 -6.859 1 98.12 192 GLN B C 1
ATOM 4117 O O . GLN B 1 192 ? 10.344 13.508 -7.559 1 98.12 192 GLN B O 1
ATOM 4122 N N . PHE B 1 193 ? 8.469 14.594 -6.863 1 97.88 193 PHE B N 1
ATOM 4123 C CA . PHE B 1 193 ? 8.688 15.695 -7.789 1 97.88 193 PHE B CA 1
ATOM 4124 C C . PHE B 1 193 ? 9.211 16.922 -7.051 1 97.88 193 PHE B C 1
ATOM 4126 O O . PHE B 1 193 ? 9.469 17.953 -7.668 1 97.88 193 PHE B O 1
ATOM 4133 N N . GLY B 1 194 ? 9.32 16.859 -5.715 1 98.06 194 GLY B N 1
ATOM 4134 C CA . GLY B 1 194 ? 9.836 17.969 -4.938 1 98.06 194 GLY B CA 1
ATOM 4135 C C . GLY B 1 194 ? 11.344 18.094 -5.004 1 98.06 194 GLY B C 1
ATOM 4136 O O . GLY B 1 194 ? 12.039 17.125 -5.312 1 98.06 194 GLY B O 1
ATOM 4137 N N . PRO B 1 195 ? 11.82 19.281 -4.625 1 98.31 195 PRO B N 1
ATOM 4138 C CA . PRO B 1 195 ? 13.266 19.516 -4.73 1 98.31 195 PRO B CA 1
ATOM 4139 C C . PRO B 1 195 ? 14.094 18.5 -3.949 1 98.31 195 PRO B C 1
ATOM 4141 O O . PRO B 1 195 ? 15.156 18.078 -4.414 1 98.31 195 PRO B O 1
ATOM 4144 N N . MET B 1 196 ? 13.648 18.078 -2.885 1 98.19 196 MET B N 1
ATOM 4145 C CA . MET B 1 196 ? 14.422 17.203 -2 1 98.19 196 MET B CA 1
ATOM 4146 C C . MET B 1 196 ? 14.492 15.789 -2.553 1 98.19 196 MET B C 1
ATOM 4148 O O . MET B 1 196 ? 15.516 15.117 -2.422 1 98.19 196 MET B O 1
ATOM 4152 N N . TYR B 1 197 ? 13.43 15.32 -3.281 1 98.5 197 TYR B N 1
ATOM 4153 C CA . TYR B 1 197 ? 13.375 13.891 -3.568 1 98.5 197 TYR B CA 1
ATOM 4154 C C . TYR B 1 197 ? 13.469 13.633 -5.066 1 98.5 197 TYR B C 1
ATOM 4156 O O . TYR B 1 197 ? 13.727 12.508 -5.496 1 98.5 197 TYR B O 1
ATO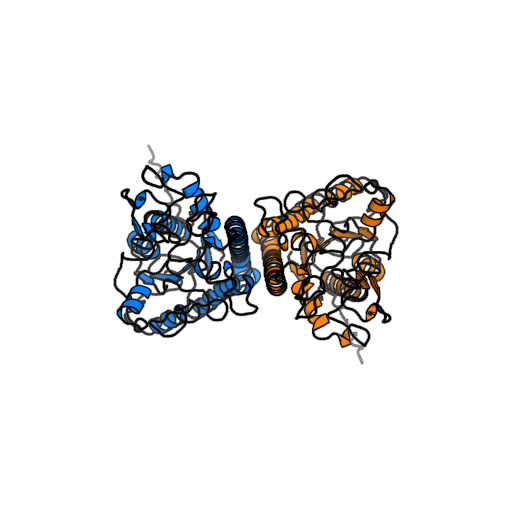M 4164 N N . ALA B 1 198 ? 13.188 14.656 -5.902 1 98.44 198 ALA B N 1
ATOM 4165 C CA . ALA B 1 198 ? 13.5 14.484 -7.32 1 98.44 198 ALA B CA 1
ATOM 4166 C C . ALA B 1 198 ? 14.977 14.18 -7.527 1 98.44 198 ALA B C 1
ATOM 4168 O O . ALA B 1 198 ? 15.828 14.656 -6.77 1 98.44 198 ALA B O 1
ATOM 4169 N N . SER B 1 199 ? 15.266 13.328 -8.508 1 98.06 199 SER B N 1
ATOM 4170 C CA . SER B 1 199 ? 16.656 13.062 -8.82 1 98.06 199 SER B CA 1
ATOM 4171 C C . SER B 1 199 ? 17.375 14.32 -9.281 1 98.06 199 SER B C 1
ATOM 4173 O O . SER B 1 199 ? 16.75 15.234 -9.828 1 98.06 199 SER B O 1
ATOM 4175 N N . ILE B 1 200 ? 18.672 14.352 -9.078 1 96.94 200 ILE B N 1
ATOM 4176 C CA . ILE B 1 200 ? 19.469 15.523 -9.438 1 96.94 200 ILE B CA 1
ATOM 4177 C C . ILE B 1 200 ? 19.344 15.781 -10.938 1 96.94 200 ILE B C 1
ATOM 4179 O O . ILE B 1 200 ? 19.094 16.906 -11.359 1 96.94 200 ILE B O 1
ATOM 4183 N N . PRO B 1 201 ? 19.391 14.727 -11.812 1 96.25 201 PRO B N 1
ATOM 4184 C CA . PRO B 1 201 ? 19.219 14.977 -13.242 1 96.25 201 PRO B CA 1
ATOM 4185 C C . PRO B 1 201 ? 17.828 15.484 -13.586 1 96.25 201 PRO B C 1
ATOM 4187 O O . PRO B 1 201 ? 17.641 16.125 -14.625 1 96.25 201 PRO B O 1
ATOM 4190 N N . ASN B 1 202 ? 16.891 15.234 -12.734 1 94.88 202 ASN B N 1
ATOM 4191 C CA . ASN B 1 202 ? 15.516 15.664 -12.992 1 94.88 202 ASN B CA 1
ATOM 4192 C C . ASN B 1 202 ? 15.172 16.938 -12.227 1 94.88 202 ASN B C 1
ATOM 4194 O O . ASN B 1 202 ? 14 17.219 -11.977 1 94.88 202 ASN B O 1
ATOM 4198 N N . GLY B 1 203 ? 16.172 17.641 -11.758 1 95.62 203 GLY B N 1
ATOM 4199 C CA . GLY B 1 203 ? 15.977 18.969 -11.211 1 95.62 203 GLY B CA 1
ATOM 4200 C C . GLY B 1 203 ? 15.992 19 -9.695 1 95.62 203 GLY B C 1
ATOM 4201 O O . GLY B 1 203 ? 15.797 20.062 -9.094 1 95.62 203 GLY B O 1
ATOM 4202 N N . GLY B 1 204 ? 16.188 17.875 -9.008 1 97.69 204 GLY B N 1
ATOM 4203 C CA . GLY B 1 204 ? 16.297 17.844 -7.559 1 97.69 204 GLY B CA 1
ATOM 4204 C C . GLY B 1 204 ? 17.578 18.469 -7.047 1 97.69 204 GLY B C 1
ATOM 4205 O O . GLY B 1 204 ? 18.547 18.625 -7.801 1 97.69 204 GLY B O 1
ATOM 4206 N N . THR B 1 205 ? 17.531 18.844 -5.789 1 97.69 205 THR B N 1
ATOM 4207 C CA . THR B 1 205 ? 18.719 19.422 -5.164 1 97.69 205 THR B CA 1
ATOM 4208 C C . THR B 1 205 ? 19.75 18.328 -4.863 1 97.69 205 THR B C 1
ATOM 4210 O O . THR B 1 205 ? 19.438 17.141 -4.918 1 97.69 205 THR B O 1
ATOM 4213 N N . GLY B 1 206 ? 21.062 18.75 -4.672 1 97.75 206 GLY B N 1
ATOM 4214 C CA . GLY B 1 206 ? 22.031 17.891 -4.027 1 97.75 206 GLY B CA 1
ATOM 4215 C C . GLY B 1 206 ? 21.844 17.797 -2.525 1 97.75 206 GLY B C 1
ATOM 4216 O O . GLY B 1 206 ? 20.719 17.828 -2.031 1 97.75 206 GLY B O 1
ATOM 4217 N N . ASN B 1 207 ? 23 17.672 -1.871 1 98.5 207 ASN B N 1
ATOM 4218 C CA . ASN B 1 207 ? 22.938 17.75 -0.416 1 98.5 207 ASN B CA 1
ATOM 4219 C C . ASN B 1 207 ? 22.188 19 0.041 1 98.5 207 ASN B C 1
ATOM 4221 O O . ASN B 1 207 ? 22.375 20.078 -0.525 1 98.5 207 ASN B O 1
ATOM 4225 N N . ASN B 1 208 ? 21.375 18.891 1.013 1 98.12 208 ASN B N 1
ATOM 4226 C CA . ASN B 1 208 ? 20.578 20.016 1.509 1 98.12 208 ASN B CA 1
ATOM 4227 C C . ASN B 1 208 ? 20.375 19.922 3.016 1 98.12 208 ASN B C 1
ATOM 4229 O O . ASN B 1 208 ? 20.859 19 3.664 1 98.12 208 ASN B O 1
ATOM 4233 N N . GLU B 1 209 ? 19.656 20.828 3.541 1 96.75 209 GLU B N 1
ATOM 4234 C CA . GLU B 1 209 ? 19.609 20.953 4.996 1 96.75 209 GLU B CA 1
ATOM 4235 C C . GLU B 1 209 ? 18.766 19.844 5.617 1 96.75 209 GLU B C 1
ATOM 4237 O O . GLU B 1 209 ? 18.906 19.547 6.809 1 96.75 209 GLU B O 1
ATOM 4242 N N . TYR B 1 210 ? 17.906 19.141 4.836 1 97.31 210 TYR B N 1
ATOM 4243 C CA . TYR B 1 210 ? 17.047 18.094 5.371 1 97.31 210 TYR B CA 1
ATOM 4244 C C . TYR B 1 210 ? 17.578 16.719 5.008 1 97.31 210 TYR B C 1
ATOM 4246 O O . TYR B 1 210 ? 17.156 15.711 5.586 1 97.31 210 TYR B O 1
ATOM 4254 N N . TRP B 1 211 ? 18.438 16.688 4.043 1 98 211 TRP B N 1
ATOM 4255 C CA . TRP B 1 211 ? 19.094 15.469 3.574 1 98 211 TRP B CA 1
ATOM 4256 C C . TRP B 1 211 ? 20.562 15.734 3.229 1 98 211 TRP B C 1
ATOM 4258 O O . TRP B 1 211 ? 20.922 15.859 2.055 1 98 211 TRP B O 1
ATOM 4268 N N . GLY B 1 212 ? 21.453 15.672 4.219 1 97.5 212 GLY B N 1
ATOM 4269 C CA . GLY B 1 212 ? 22.812 16.188 4.16 1 97.5 212 GLY B CA 1
ATOM 4270 C C . GLY B 1 212 ? 23.734 15.359 3.291 1 97.5 212 GLY B C 1
ATOM 4271 O O . GLY B 1 212 ? 24.797 15.828 2.877 1 97.5 212 GLY B O 1
ATOM 4272 N N . ASN B 1 213 ? 23.406 14.156 2.967 1 98 213 ASN B N 1
ATOM 4273 C CA . ASN B 1 213 ? 24.281 13.312 2.168 1 98 213 ASN B CA 1
ATOM 4274 C C . ASN B 1 213 ? 23.547 12.711 0.974 1 98 213 ASN B C 1
ATOM 4276 O O . ASN B 1 213 ? 23.828 11.586 0.557 1 98 213 ASN B O 1
ATOM 4280 N N . LYS B 1 214 ? 22.516 13.422 0.489 1 98.25 214 LYS B N 1
ATOM 4281 C CA . LYS B 1 214 ? 21.703 12.938 -0.629 1 98.25 214 LYS B CA 1
ATOM 4282 C C . LYS B 1 214 ? 22.594 12.484 -1.787 1 98.25 214 LYS B C 1
ATOM 4284 O O . LYS B 1 214 ? 22.297 11.477 -2.438 1 98.25 214 LYS B O 1
ATOM 4289 N N . GLU B 1 215 ? 23.672 13.188 -2.08 1 97.94 215 GLU B N 1
ATOM 4290 C CA . GLU B 1 215 ? 24.531 12.938 -3.238 1 97.94 215 GLU B CA 1
ATOM 4291 C C . GLU B 1 215 ? 25.25 11.609 -3.107 1 97.94 215 GLU B C 1
ATOM 4293 O O . GLU B 1 215 ? 25.828 11.109 -4.078 1 97.94 215 GLU B O 1
ATOM 4298 N N . SER B 1 216 ? 25.266 11.047 -1.933 1 97.44 216 SER B N 1
ATOM 4299 C CA . SER B 1 216 ? 25.906 9.75 -1.724 1 97.44 216 SER B CA 1
ATOM 4300 C C . SER B 1 216 ? 25 8.609 -2.178 1 97.44 216 SER B C 1
ATOM 4302 O O . SER B 1 216 ? 25.422 7.457 -2.225 1 97.44 216 SER B O 1
ATOM 4304 N N . PHE B 1 217 ? 23.781 8.922 -2.551 1 96.5 217 PHE B N 1
ATOM 4305 C CA . PHE B 1 217 ? 22.812 7.926 -2.988 1 96.5 217 PHE B CA 1
ATOM 4306 C C . PHE B 1 217 ? 22.609 7.992 -4.496 1 96.5 217 PHE B C 1
ATOM 4308 O O . PHE B 1 217 ? 22.922 9 -5.129 1 96.5 217 PHE B O 1
ATOM 4315 N N . ASN B 1 218 ? 22.188 6.867 -5.125 1 95.75 218 ASN B N 1
ATOM 4316 C CA . ASN B 1 218 ? 21.562 6.949 -6.441 1 95.75 218 ASN B CA 1
ATOM 4317 C C . ASN B 1 218 ? 20.219 7.676 -6.383 1 95.75 218 ASN B C 1
ATOM 4319 O O . ASN B 1 218 ? 19.203 7.09 -6.008 1 95.75 218 ASN B O 1
ATOM 4323 N N . THR B 1 219 ? 20.188 8.922 -6.809 1 97.5 219 THR B N 1
ATOM 4324 C CA . THR B 1 219 ? 19.031 9.773 -6.555 1 97.5 219 THR B CA 1
ATOM 4325 C C . THR B 1 219 ? 17.875 9.398 -7.477 1 97.5 219 THR B C 1
ATOM 4327 O O . THR B 1 219 ? 16.719 9.734 -7.203 1 97.5 219 THR B O 1
ATOM 4330 N N . THR B 1 220 ? 18.156 8.742 -8.633 1 96.31 220 THR B N 1
ATOM 4331 C CA . THR B 1 220 ? 17.094 8.219 -9.469 1 96.31 220 THR B CA 1
ATOM 4332 C C . THR B 1 220 ? 16.359 7.082 -8.766 1 96.31 220 THR B C 1
ATOM 4334 O O . THR B 1 220 ? 15.125 7.059 -8.734 1 96.31 220 THR B O 1
ATOM 4337 N N . GLU B 1 221 ? 17.125 6.23 -8.133 1 94.12 221 GLU B N 1
ATOM 4338 C CA . GLU B 1 221 ? 16.547 5.113 -7.395 1 94.12 221 GLU B CA 1
ATOM 4339 C C . GLU B 1 221 ? 15.727 5.609 -6.211 1 94.12 221 GLU B C 1
ATOM 4341 O O . GLU B 1 221 ? 14.633 5.102 -5.949 1 94.12 221 GLU B O 1
ATOM 4346 N N . THR B 1 222 ? 16.25 6.645 -5.52 1 96.62 222 THR B N 1
ATOM 4347 C CA . THR B 1 222 ? 15.523 7.125 -4.344 1 96.62 222 THR B CA 1
ATOM 4348 C C . THR B 1 222 ? 14.25 7.855 -4.754 1 96.62 222 THR B C 1
ATOM 4350 O O . THR B 1 222 ? 13.242 7.805 -4.043 1 96.62 222 THR B O 1
ATOM 4353 N N . GLN B 1 223 ? 14.266 8.539 -5.902 1 97.62 223 GLN B N 1
ATOM 4354 C CA . GLN B 1 223 ? 13.062 9.188 -6.414 1 97.62 223 GLN B CA 1
ATOM 4355 C C . GLN B 1 223 ? 11.977 8.156 -6.707 1 97.62 223 GLN B C 1
ATOM 4357 O O . GLN B 1 223 ? 10.812 8.344 -6.332 1 97.62 223 GLN B O 1
ATOM 4362 N N . TYR B 1 224 ? 12.367 7.043 -7.375 1 95.81 224 TYR B N 1
ATOM 4363 C CA . TYR B 1 224 ? 11.414 5.996 -7.727 1 95.81 224 TYR B CA 1
ATOM 4364 C C . TYR B 1 224 ? 10.883 5.305 -6.477 1 95.81 224 TYR B C 1
ATOM 4366 O O . TYR B 1 224 ? 9.703 4.969 -6.398 1 95.81 224 TYR B O 1
ATOM 4374 N N . LYS B 1 225 ? 11.758 5.059 -5.543 1 96.25 225 LYS B N 1
ATOM 4375 C CA . LYS B 1 225 ? 11.344 4.457 -4.277 1 96.25 225 LYS B CA 1
ATOM 4376 C C . LYS B 1 225 ? 10.367 5.363 -3.529 1 96.25 225 LYS B C 1
ATOM 4378 O O . LYS B 1 225 ? 9.398 4.891 -2.943 1 96.25 225 LYS B O 1
ATOM 4383 N N . MET B 1 226 ? 10.602 6.688 -3.518 1 98.25 226 MET B N 1
ATOM 4384 C CA . MET B 1 226 ? 9.68 7.648 -2.92 1 98.25 226 MET B CA 1
ATOM 4385 C C . MET B 1 226 ? 8.305 7.562 -3.576 1 98.25 226 MET B C 1
ATOM 4387 O O . MET B 1 226 ? 7.285 7.527 -2.889 1 98.25 226 MET B O 1
ATOM 4391 N N . GLU B 1 227 ? 8.32 7.523 -4.895 1 98.25 227 GLU B N 1
ATOM 4392 C CA . GLU B 1 227 ? 7.055 7.391 -5.613 1 98.25 227 GLU B CA 1
ATOM 4393 C C . GLU B 1 227 ? 6.316 6.121 -5.199 1 98.25 227 GLU B C 1
ATOM 4395 O O . GLU B 1 227 ? 5.098 6.145 -4.996 1 98.25 227 GLU B O 1
ATOM 4400 N N . GLU B 1 228 ? 7.059 5.055 -5.09 1 98.12 228 GLU B N 1
ATOM 4401 C CA . GLU B 1 228 ? 6.488 3.775 -4.684 1 98.12 228 GLU B CA 1
ATOM 4402 C C . GLU B 1 228 ? 5.836 3.875 -3.309 1 98.12 228 GLU B C 1
ATOM 4404 O O . GLU B 1 228 ? 4.703 3.426 -3.119 1 98.12 228 GLU B O 1
ATOM 4409 N N . TYR B 1 229 ? 6.504 4.48 -2.326 1 98.62 229 TYR B N 1
ATOM 4410 C CA . TYR B 1 229 ? 6.004 4.578 -0.959 1 98.62 229 TYR B CA 1
ATOM 4411 C C . TYR B 1 229 ? 4.809 5.523 -0.883 1 98.62 229 TYR B C 1
ATOM 4413 O O . TYR B 1 229 ? 3.818 5.227 -0.208 1 98.62 229 TYR B O 1
ATOM 4421 N N . LEU B 1 230 ? 4.867 6.602 -1.625 1 98.88 230 LEU B N 1
ATOM 4422 C CA . LEU B 1 230 ? 3.787 7.582 -1.62 1 98.88 230 LEU B CA 1
ATOM 4423 C C . LEU B 1 230 ? 2.516 6.992 -2.223 1 98.88 230 LEU B C 1
ATOM 4425 O O . LEU B 1 230 ? 1.434 7.121 -1.645 1 98.88 230 LEU B O 1
ATOM 4429 N N . THR B 1 231 ? 2.666 6.328 -3.344 1 98.75 231 THR B N 1
ATOM 4430 C CA . THR B 1 231 ? 1.497 5.781 -4.023 1 98.75 231 THR B CA 1
ATOM 4431 C C . THR B 1 231 ? 0.916 4.605 -3.238 1 98.75 231 THR B C 1
ATOM 4433 O O . THR B 1 231 ? -0.301 4.41 -3.215 1 98.75 231 THR B O 1
ATOM 4436 N N . SER B 1 232 ? 1.799 3.838 -2.602 1 98.81 232 SER B N 1
ATOM 4437 C CA . SER B 1 232 ? 1.307 2.76 -1.749 1 98.81 232 SER B CA 1
ATOM 4438 C C . SER B 1 232 ? 0.467 3.307 -0.599 1 98.81 232 SER B C 1
ATOM 4440 O O . SER B 1 232 ? -0.657 2.854 -0.375 1 98.81 232 SER B O 1
ATOM 4442 N N . ALA B 1 233 ? 0.987 4.32 0.099 1 98.94 233 ALA B N 1
ATOM 4443 C CA . ALA B 1 233 ? 0.251 4.914 1.212 1 98.94 233 ALA B CA 1
ATOM 4444 C C . ALA B 1 233 ? -1.068 5.516 0.737 1 98.94 233 ALA B C 1
ATOM 4446 O O . ALA B 1 233 ? -2.113 5.305 1.355 1 98.94 233 ALA B O 1
ATOM 4447 N N . ASN B 1 234 ? -1.008 6.23 -0.352 1 98.94 234 ASN B N 1
ATOM 4448 C CA . ASN B 1 234 ? -2.197 6.906 -0.857 1 98.94 234 ASN B CA 1
ATOM 4449 C C . ASN B 1 234 ? -3.264 5.91 -1.3 1 98.94 234 ASN B C 1
ATOM 4451 O O . ASN B 1 234 ? -4.461 6.148 -1.117 1 98.94 234 ASN B O 1
ATOM 4455 N N . THR B 1 235 ? -2.826 4.805 -1.903 1 98.88 235 THR B N 1
ATOM 4456 C CA . THR B 1 235 ? -3.779 3.771 -2.285 1 98.88 235 THR B CA 1
ATOM 4457 C C . THR B 1 235 ? -4.418 3.143 -1.05 1 98.88 235 THR B C 1
ATOM 4459 O O . THR B 1 235 ? -5.633 2.924 -1.015 1 98.88 235 THR B O 1
ATOM 4462 N N . MET B 1 236 ? -3.623 2.898 -0.048 1 98.94 236 MET B N 1
ATOM 4463 C CA . MET B 1 236 ? -4.145 2.342 1.196 1 98.94 236 MET B CA 1
ATOM 4464 C C . MET B 1 236 ? -5.117 3.312 1.861 1 98.94 236 MET B C 1
ATOM 4466 O O . MET B 1 236 ? -6.117 2.895 2.445 1 98.94 236 MET B O 1
ATOM 4470 N N . PHE B 1 237 ? -4.828 4.645 1.793 1 98.94 237 PHE B N 1
ATOM 4471 C CA . PHE B 1 237 ? -5.75 5.633 2.336 1 98.94 237 PHE B CA 1
ATOM 4472 C C . PHE B 1 237 ? -7.066 5.625 1.567 1 98.94 237 PHE B C 1
ATOM 4474 O O . PHE B 1 237 ? -8.141 5.617 2.17 1 98.94 237 PHE B O 1
ATOM 4481 N N . ALA B 1 238 ? -6.969 5.625 0.262 1 98.75 238 ALA B N 1
ATOM 4482 C CA . ALA B 1 238 ? -8.141 5.742 -0.599 1 98.75 238 ALA B CA 1
ATOM 4483 C C . ALA B 1 238 ? -9.102 4.574 -0.38 1 98.75 238 ALA B C 1
ATOM 4485 O O . ALA B 1 238 ? -10.32 4.766 -0.328 1 98.75 238 ALA B O 1
ATOM 4486 N N . THR B 1 239 ? -8.547 3.373 -0.219 1 98.75 239 THR B N 1
ATOM 4487 C CA . THR B 1 239 ? -9.398 2.201 -0.062 1 98.75 239 THR B CA 1
ATOM 4488 C C . THR B 1 239 ? -9.648 1.906 1.414 1 98.75 239 THR B C 1
ATOM 4490 O O . THR B 1 239 ? -10.688 1.354 1.776 1 98.75 239 THR B O 1
ATOM 4493 N N . GLY B 1 240 ? -8.711 2.332 2.275 1 98.81 240 GLY B N 1
ATOM 4494 C CA . GLY B 1 240 ? -8.82 2.072 3.703 1 98.81 240 GLY B CA 1
ATOM 4495 C C . GLY B 1 240 ? -9.891 2.906 4.379 1 98.81 240 GLY B C 1
ATOM 4496 O O . GLY B 1 240 ? -10.508 2.465 5.355 1 98.81 240 GLY B O 1
ATOM 4497 N N . ALA B 1 241 ? -10.109 4.141 3.871 1 98.81 241 ALA B N 1
ATOM 4498 C CA . ALA B 1 241 ? -11.086 5.016 4.508 1 98.81 241 ALA B CA 1
ATOM 4499 C C . ALA B 1 241 ? -12.484 4.414 4.445 1 98.81 241 ALA B C 1
ATOM 4501 O O . ALA B 1 241 ? -13.117 4.184 5.48 1 98.81 241 ALA B O 1
ATOM 4502 N N . PRO B 1 242 ? -13.016 4.086 3.264 1 98.44 242 PRO B N 1
ATOM 4503 C CA . PRO B 1 242 ? -14.352 3.482 3.24 1 98.44 242 PRO B CA 1
ATOM 4504 C C . PRO B 1 242 ? -14.375 2.088 3.861 1 98.44 242 PRO B C 1
ATOM 4506 O O . PRO B 1 242 ? -15.398 1.68 4.43 1 98.44 242 PRO B O 1
ATOM 4509 N N . TYR B 1 243 ? -13.234 1.317 3.738 1 98.56 243 TYR B N 1
ATOM 4510 C CA . TYR B 1 243 ? -13.164 0.008 4.375 1 98.56 243 TYR B CA 1
ATOM 4511 C C . TYR B 1 243 ? -13.398 0.12 5.879 1 98.56 243 TYR B C 1
ATOM 4513 O O . TYR B 1 243 ? -14.234 -0.593 6.438 1 98.56 243 TYR B O 1
ATOM 4521 N N . ASN B 1 244 ? -12.656 1.037 6.527 1 98.75 244 ASN B N 1
ATOM 4522 C CA . ASN B 1 244 ? -12.773 1.204 7.973 1 98.75 244 ASN B CA 1
ATOM 4523 C C . ASN B 1 244 ? -14.109 1.827 8.359 1 98.75 244 ASN B C 1
ATOM 4525 O O . ASN B 1 244 ? -14.727 1.419 9.344 1 98.75 244 ASN B O 1
ATOM 4529 N N . ALA B 1 245 ? -14.602 2.768 7.559 1 98.56 245 ALA B N 1
ATOM 4530 C CA . ALA B 1 245 ? -15.789 3.529 7.922 1 98.56 245 ALA B CA 1
ATOM 4531 C C . ALA B 1 245 ? -17.062 2.732 7.641 1 98.56 245 ALA B C 1
ATOM 4533 O O . ALA B 1 245 ? -17.984 2.703 8.469 1 98.56 245 ALA B O 1
ATOM 4534 N N . LEU B 1 246 ? -17.109 2.029 6.488 1 98.06 246 LEU B N 1
ATOM 4535 C CA . LEU B 1 246 ? -18.391 1.501 6.016 1 98.06 246 LEU B CA 1
ATOM 4536 C C . LEU B 1 246 ? -18.422 -0.019 6.133 1 98.06 246 LEU B C 1
ATOM 4538 O O . LEU B 1 246 ? -19.484 -0.605 6.328 1 98.06 246 LEU B O 1
ATOM 4542 N N . ILE B 1 247 ? -17.281 -0.666 5.941 1 97.44 247 ILE B N 1
ATOM 4543 C CA . ILE B 1 247 ? -17.25 -2.125 5.957 1 97.44 247 ILE B CA 1
ATOM 4544 C C . ILE B 1 247 ? -17.016 -2.619 7.383 1 97.44 247 ILE B C 1
ATOM 4546 O O . ILE B 1 247 ? -17.828 -3.387 7.918 1 97.44 247 ILE B O 1
ATOM 4550 N N . LYS B 1 248 ? -15.992 -2.086 7.984 1 97.75 248 LYS B N 1
ATOM 4551 C CA . LYS B 1 248 ? -15.695 -2.475 9.359 1 97.75 248 LYS B CA 1
ATOM 4552 C C . LYS B 1 248 ? -16.562 -1.699 10.352 1 97.75 248 LYS B C 1
ATOM 4554 O O . LYS B 1 248 ? -16.656 -2.064 11.523 1 97.75 248 LYS B O 1
ATOM 4559 N N . LYS B 1 249 ? -17.141 -0.571 9.914 1 98.25 249 LYS B N 1
ATOM 4560 C CA . LYS B 1 249 ? -17.953 0.299 10.766 1 98.25 249 LYS B CA 1
ATOM 4561 C C . LYS B 1 249 ? -17.203 0.671 12.039 1 98.25 249 LYS B C 1
ATOM 4563 O O . LYS B 1 249 ? -17.75 0.557 13.141 1 98.25 249 LYS B O 1
ATOM 4568 N N . ARG B 1 250 ? -16.016 1.073 11.844 1 97.88 250 ARG B N 1
ATOM 4569 C CA . ARG B 1 250 ? -15.102 1.38 12.938 1 97.88 250 ARG B CA 1
ATOM 4570 C C . ARG B 1 250 ? -15.586 2.586 13.734 1 97.88 250 ARG B C 1
ATOM 4572 O O . ARG B 1 250 ? -15.344 2.674 14.938 1 97.88 250 ARG B O 1
ATOM 4579 N N . TRP B 1 251 ? -16.328 3.557 13.102 1 98.75 251 TRP B N 1
ATOM 4580 C CA . TRP B 1 251 ? -16.734 4.816 13.711 1 98.75 251 TRP B CA 1
ATOM 4581 C C . TRP B 1 251 ? -18.188 5.125 13.406 1 98.75 251 TRP B C 1
ATOM 4583 O O . TRP B 1 251 ? -18.5 6.082 12.695 1 98.75 251 TRP B O 1
ATOM 4593 N N . PRO B 1 252 ? -19.141 4.379 13.961 1 98.31 252 PRO B N 1
ATOM 4594 C CA . PRO B 1 252 ? -20.562 4.68 13.719 1 98.31 252 PRO B CA 1
ATOM 4595 C C . PRO B 1 252 ? -20.906 6.137 14 1 98.31 252 PRO B C 1
ATOM 4597 O O . PRO B 1 252 ? -20.531 6.68 15.039 1 98.31 252 PRO B O 1
ATOM 4600 N N . GLY B 1 253 ? -21.562 6.758 13.078 1 97.81 253 GLY B N 1
ATOM 4601 C CA . GLY B 1 253 ? -22.031 8.125 13.258 1 97.81 253 GLY B CA 1
ATOM 4602 C C . GLY B 1 253 ? -21.016 9.164 12.805 1 97.81 253 GLY B C 1
ATOM 4603 O O . GLY B 1 253 ? -21.328 10.352 12.75 1 97.81 253 GLY B O 1
ATOM 4604 N N . ALA B 1 254 ? -19.844 8.734 12.438 1 98.62 254 ALA B N 1
ATOM 4605 C CA . ALA B 1 254 ? -18.812 9.664 11.984 1 98.62 254 ALA B CA 1
ATOM 4606 C C . ALA B 1 254 ? -18.781 9.734 10.461 1 98.62 254 ALA B C 1
ATOM 4608 O O . ALA B 1 254 ? -19.281 8.836 9.781 1 98.62 254 ALA B O 1
ATOM 4609 N N . THR B 1 255 ? -18.328 10.836 9.969 1 98.56 255 THR B N 1
ATOM 4610 C CA . THR B 1 255 ? -18 11.016 8.562 1 98.56 255 THR B CA 1
ATOM 4611 C C . THR B 1 255 ? -16.484 11.055 8.367 1 98.56 255 THR B C 1
ATOM 4613 O O . THR B 1 255 ? -15.789 11.797 9.062 1 98.56 255 THR B O 1
ATOM 4616 N N . VAL B 1 256 ? -16.016 10.195 7.5 1 98.81 256 VAL B N 1
ATOM 4617 C CA . VAL B 1 256 ? -14.602 10.188 7.133 1 98.81 256 VAL B CA 1
ATOM 4618 C C . VAL B 1 256 ? -14.43 10.75 5.719 1 98.81 256 VAL B C 1
ATOM 4620 O O . VAL B 1 256 ? -14.969 10.195 4.758 1 98.81 256 VAL B O 1
ATOM 4623 N N . SER B 1 257 ? -13.695 11.867 5.621 1 98.81 257 SER B N 1
ATOM 4624 C CA . SER B 1 257 ? -13.422 12.5 4.336 1 98.81 257 SER B CA 1
ATOM 4625 C C . SER B 1 257 ? -11.945 12.398 3.973 1 98.81 257 SER B C 1
ATOM 4627 O O . SER B 1 257 ? -11.078 12.469 4.848 1 98.81 257 SER B O 1
ATOM 4629 N N . LEU B 1 258 ? -11.703 12.18 2.703 1 98.81 258 LEU B N 1
ATOM 4630 C CA . LEU B 1 258 ? -10.352 12.18 2.156 1 98.81 258 LEU B CA 1
ATOM 4631 C C . LEU B 1 258 ? -10.164 13.344 1.191 1 98.81 258 LEU B C 1
ATOM 4633 O O . LEU B 1 258 ? -10.984 13.562 0.304 1 98.81 258 LEU B O 1
ATOM 4637 N N . LEU B 1 259 ? -9.188 14.117 1.427 1 98.94 259 LEU B N 1
ATOM 4638 C CA . LEU B 1 259 ? -8.766 15.133 0.467 1 98.94 259 LEU B CA 1
ATOM 4639 C C . LEU B 1 259 ? -7.48 14.703 -0.243 1 98.94 259 LEU B C 1
ATOM 4641 O O . LEU B 1 259 ? -6.434 14.555 0.391 1 98.94 259 LEU B O 1
ATOM 4645 N N . ASP B 1 260 ? -7.531 14.484 -1.51 1 98.88 260 ASP B N 1
ATOM 4646 C CA . ASP B 1 260 ? -6.441 13.992 -2.342 1 98.88 260 ASP B CA 1
ATOM 4647 C C . ASP B 1 260 ? -5.516 15.133 -2.764 1 98.88 260 ASP B C 1
ATOM 4649 O O . ASP B 1 260 ? -5.492 15.516 -3.934 1 98.88 260 ASP B O 1
ATOM 4653 N N . VAL B 1 261 ? -4.668 15.523 -1.905 1 98.88 261 VAL B N 1
ATOM 4654 C CA . VAL B 1 261 ? -3.773 16.641 -2.172 1 98.88 261 VAL B CA 1
ATOM 4655 C C . VAL B 1 261 ? -2.646 16.188 -3.098 1 98.88 261 VAL B C 1
ATOM 4657 O O . VAL B 1 261 ? -1.95 17.031 -3.686 1 98.88 261 VAL B O 1
ATOM 4660 N N . TYR B 1 262 ? -2.381 14.875 -3.201 1 98.88 262 TYR B N 1
ATOM 4661 C CA . TYR B 1 262 ? -1.474 14.359 -4.219 1 98.88 262 TYR B CA 1
ATOM 4662 C C . TYR B 1 262 ? -1.92 14.789 -5.613 1 98.88 262 TYR B C 1
ATOM 4664 O O . TYR B 1 262 ? -1.166 15.438 -6.34 1 98.88 262 TYR B O 1
ATOM 4672 N N . SER B 1 263 ? -3.168 14.492 -5.98 1 98.75 263 SER B N 1
ATOM 4673 C CA . SER B 1 263 ? -3.715 14.836 -7.289 1 98.75 263 SER B CA 1
ATOM 4674 C C . SER B 1 263 ? -3.848 16.344 -7.449 1 98.75 263 SER B C 1
ATOM 4676 O O . SER B 1 263 ? -3.652 16.875 -8.547 1 98.75 263 SER B O 1
ATOM 4678 N N . LEU B 1 264 ? -4.223 17.016 -6.348 1 98.81 264 LEU B N 1
ATOM 4679 C CA . LEU B 1 264 ? -4.305 18.469 -6.391 1 98.81 264 LEU B CA 1
ATOM 4680 C C . LEU B 1 264 ? -2.969 19.078 -6.805 1 98.81 264 LEU B C 1
ATOM 4682 O O . LEU B 1 264 ? -2.918 19.922 -7.703 1 98.81 264 LEU B O 1
ATOM 4686 N N . LEU B 1 265 ? -1.887 18.641 -6.164 1 98.62 265 LEU B N 1
ATOM 4687 C CA . LEU B 1 265 ? -0.583 19.203 -6.477 1 98.62 265 LEU B CA 1
ATOM 4688 C C . LEU B 1 265 ? -0.164 18.859 -7.902 1 98.62 265 LEU B C 1
ATOM 4690 O O . LEU B 1 265 ? 0.484 19.672 -8.578 1 98.62 265 LEU B O 1
ATOM 4694 N N . LEU B 1 266 ? -0.46 17.672 -8.375 1 98.38 266 LEU B N 1
ATOM 4695 C CA . LEU B 1 266 ? -0.162 17.328 -9.766 1 98.38 266 LEU B CA 1
ATOM 4696 C C . LEU B 1 266 ? -0.882 18.266 -10.727 1 98.38 266 LEU B C 1
ATOM 4698 O O . LEU B 1 266 ? -0.321 18.656 -11.75 1 98.38 266 LEU B O 1
ATOM 4702 N N . GLU B 1 267 ? -2.113 18.609 -10.398 1 98.25 267 GLU B N 1
ATOM 4703 C CA . GLU B 1 267 ? -2.855 19.578 -11.211 1 98.25 267 GLU B CA 1
ATOM 4704 C C . GLU B 1 267 ? -2.184 20.938 -11.203 1 98.25 267 GLU B C 1
ATOM 4706 O O . GLU B 1 267 ? -2.035 21.578 -12.25 1 98.25 267 GLU B O 1
ATOM 4711 N N . LEU B 1 268 ? -1.764 21.391 -10.023 1 98.12 268 LEU B N 1
ATOM 4712 C CA . LEU B 1 268 ? -1.083 22.672 -9.906 1 98.12 268 LEU B CA 1
ATOM 4713 C C . LEU B 1 268 ? 0.196 22.688 -10.734 1 98.12 268 LEU B C 1
ATOM 4715 O O . LEU B 1 268 ? 0.529 23.703 -11.352 1 98.12 268 LEU B O 1
ATOM 4719 N N . ARG B 1 269 ? 0.869 21.594 -10.789 1 96.88 269 ARG B N 1
ATOM 4720 C CA . ARG B 1 269 ? 2.115 21.469 -11.539 1 96.88 269 ARG B CA 1
ATOM 4721 C C . ARG B 1 269 ? 1.848 21.406 -13.039 1 96.88 269 ARG B C 1
ATOM 4723 O O . ARG B 1 269 ? 2.625 21.938 -13.836 1 96.88 269 ARG B O 1
ATOM 4730 N N . ALA B 1 270 ? 0.785 20.781 -13.383 1 97.69 270 ALA B N 1
ATOM 4731 C CA . ALA B 1 270 ? 0.468 20.578 -14.797 1 97.69 270 ALA B CA 1
ATOM 4732 C C . ALA B 1 270 ? -0.022 21.875 -15.438 1 97.69 270 ALA B C 1
ATOM 4734 O O . ALA B 1 270 ? 0.167 22.078 -16.641 1 97.69 270 ALA B O 1
ATOM 4735 N N . ASN B 1 271 ? -0.652 22.75 -14.648 1 97.88 271 ASN B N 1
ATOM 4736 C CA . ASN B 1 271 ? -1.19 24.031 -15.117 1 97.88 271 ASN B CA 1
ATOM 4737 C C . ASN B 1 271 ? -0.714 25.188 -14.25 1 97.88 271 ASN B C 1
ATOM 4739 O O . ASN B 1 271 ? -1.524 25.969 -13.758 1 97.88 271 ASN B O 1
ATOM 4743 N N . PRO B 1 272 ? 0.533 25.375 -14.156 1 97.44 272 PRO B N 1
ATOM 4744 C CA . PRO B 1 272 ? 1.074 26.234 -13.102 1 97.44 272 PRO B CA 1
ATOM 4745 C C . PRO B 1 272 ? 0.756 27.719 -13.32 1 97.44 272 PRO B C 1
ATOM 4747 O O . PRO B 1 272 ? 0.603 28.469 -12.352 1 97.44 272 PRO B O 1
ATOM 4750 N N . THR B 1 273 ? 0.617 28.219 -14.531 1 97.5 273 THR B N 1
ATOM 4751 C CA . THR B 1 273 ? 0.37 29.625 -14.781 1 97.5 273 THR B CA 1
ATOM 4752 C C . THR B 1 273 ? -1.04 30.016 -14.344 1 97.5 273 THR B C 1
ATOM 4754 O O . THR B 1 273 ? -1.338 31.203 -14.18 1 97.5 273 THR B O 1
ATOM 4757 N N . LYS B 1 274 ? -1.862 29 -14.188 1 97.81 274 LYS B N 1
ATOM 4758 C CA . LYS B 1 274 ? -3.207 29.234 -13.672 1 97.81 274 LYS B CA 1
ATOM 4759 C C . LYS B 1 274 ? -3.182 29.516 -12.172 1 97.81 274 LYS B C 1
ATOM 4761 O O . LYS B 1 274 ? -4.074 30.188 -11.641 1 97.81 274 LYS B O 1
ATOM 4766 N N . TYR B 1 275 ? -2.137 29.141 -11.5 1 97.94 275 TYR B N 1
ATOM 4767 C CA . TYR B 1 275 ? -2.215 29.062 -10.039 1 97.94 275 TYR B CA 1
ATOM 4768 C C . TYR B 1 275 ? -1.124 29.906 -9.398 1 97.94 275 TYR B C 1
ATOM 4770 O O . TYR B 1 275 ? -1.276 30.375 -8.258 1 97.94 275 TYR B O 1
ATOM 4778 N N . TYR B 1 276 ? -0.072 30.125 -10.086 1 98.38 276 TYR B N 1
ATOM 4779 C CA . TYR B 1 276 ? 1.077 30.828 -9.523 1 98.38 276 TYR B CA 1
ATOM 4780 C C . TYR B 1 276 ? 1.426 32.062 -10.344 1 98.38 276 TYR B C 1
ATOM 4782 O O . TYR B 1 276 ? 1.034 32.156 -11.508 1 98.38 276 TYR B O 1
ATOM 4790 N N . THR B 1 277 ? 2.146 32.938 -9.68 1 97.31 277 THR B N 1
ATOM 4791 C CA . THR B 1 277 ? 2.582 34.156 -10.367 1 97.31 277 THR B CA 1
ATOM 4792 C C . THR B 1 277 ? 3.744 33.844 -11.305 1 97.31 277 THR B C 1
ATOM 4794 O O . THR B 1 277 ? 4.66 33.094 -10.953 1 97.31 277 THR B O 1
ATOM 4797 N N . ALA B 1 278 ? 3.703 34.375 -12.422 1 96.06 278 ALA B N 1
ATOM 4798 C CA . ALA B 1 278 ? 4.785 34.188 -13.383 1 96.06 278 ALA B CA 1
ATOM 4799 C C . ALA B 1 278 ? 6.004 35.031 -13.008 1 96.06 278 ALA B C 1
ATOM 4801 O O . ALA B 1 278 ? 5.867 36.125 -12.461 1 96.06 278 ALA B O 1
ATOM 4802 N N . PRO B 1 279 ? 7.109 34.719 -13.383 1 97.06 279 PRO B N 1
ATOM 4803 C CA . PRO B 1 279 ? 7.457 33.406 -13.938 1 97.06 279 PRO B CA 1
ATOM 4804 C C . PRO B 1 279 ? 7.352 32.281 -12.914 1 97.06 279 PRO B C 1
ATOM 4806 O O . PRO B 1 279 ? 7.879 32.406 -11.805 1 97.06 279 PRO B O 1
ATOM 4809 N N . VAL B 1 280 ? 6.723 31.203 -13.32 1 98.06 280 VAL B N 1
ATOM 4810 C CA . VAL B 1 280 ? 6.406 30.125 -12.383 1 98.06 280 VAL B CA 1
ATOM 4811 C C . VAL B 1 280 ? 7.602 29.188 -12.258 1 98.06 280 VAL B C 1
ATOM 4813 O O . VAL B 1 280 ? 8.281 28.906 -13.25 1 98.06 280 VAL B O 1
ATOM 4816 N N . ASN B 1 281 ? 7.848 28.734 -11.086 1 97.88 281 ASN B N 1
ATOM 4817 C CA . ASN B 1 281 ? 8.844 27.703 -10.82 1 97.88 281 ASN B CA 1
ATOM 4818 C C . ASN B 1 281 ? 8.234 26.5 -10.102 1 97.88 281 ASN B C 1
ATOM 4820 O O . ASN B 1 281 ? 7.867 26.594 -8.93 1 97.88 281 ASN B O 1
ATOM 4824 N N . ILE B 1 282 ? 8.172 25.359 -10.75 1 96.75 282 ILE B N 1
ATOM 4825 C CA . ILE B 1 282 ? 7.508 24.188 -10.195 1 96.75 282 ILE B CA 1
ATOM 4826 C C . ILE B 1 282 ? 8.555 23.172 -9.734 1 96.75 282 ILE B C 1
ATOM 4828 O O . ILE B 1 282 ? 8.211 22.172 -9.109 1 96.75 282 ILE B O 1
ATOM 4832 N N . THR B 1 283 ? 9.812 23.406 -10.055 1 96 283 THR B N 1
ATOM 4833 C CA . THR B 1 283 ? 10.852 22.406 -9.836 1 96 283 THR B CA 1
ATOM 4834 C C . THR B 1 283 ? 11.727 22.781 -8.648 1 96 283 THR B C 1
ATOM 4836 O O . THR B 1 283 ? 12.062 21.938 -7.82 1 96 283 THR B O 1
ATOM 4839 N N . SER B 1 284 ? 12.086 24.062 -8.531 1 96.81 284 SER B N 1
ATOM 4840 C CA . SER B 1 284 ? 12.969 24.516 -7.461 1 96.81 284 SER B CA 1
ATOM 4841 C C . SER B 1 284 ? 12.18 25.203 -6.348 1 96.81 284 SER B C 1
ATOM 4843 O O . SER B 1 284 ? 10.984 25.453 -6.492 1 96.81 284 SER B O 1
ATOM 4845 N N . SER B 1 285 ? 12.922 25.406 -5.227 1 98.31 285 SER B N 1
ATOM 4846 C CA . SER B 1 285 ? 12.305 26.047 -4.074 1 98.31 285 SER B CA 1
ATOM 4847 C C . SER B 1 285 ? 12.648 27.531 -4.008 1 98.31 285 SER B C 1
ATOM 4849 O O . SER B 1 285 ? 13.625 27.969 -4.629 1 98.31 285 SER B O 1
ATOM 4851 N N . TRP B 1 286 ? 11.852 28.312 -3.301 1 98.69 286 TRP B N 1
ATOM 4852 C CA . TRP B 1 286 ? 12.086 29.734 -3.123 1 98.69 286 TRP B CA 1
ATOM 4853 C C . TRP B 1 286 ? 13.352 29.984 -2.316 1 98.69 286 TRP B C 1
ATOM 4855 O O . TRP B 1 286 ? 14.109 30.922 -2.607 1 98.69 286 TRP B O 1
ATOM 4865 N N . ARG B 1 287 ? 13.578 29.203 -1.389 1 98.5 287 ARG B N 1
ATOM 4866 C CA . ARG B 1 287 ? 14.805 29.234 -0.607 1 98.5 287 ARG B CA 1
ATOM 4867 C C . ARG B 1 287 ? 15.336 27.828 -0.362 1 98.5 287 ARG B C 1
ATOM 4869 O O . ARG B 1 287 ? 14.633 26.844 -0.601 1 98.5 287 ARG B O 1
ATOM 4876 N N . GLY B 1 288 ? 16.578 27.719 0.088 1 98 288 GLY B N 1
ATOM 4877 C CA . GLY B 1 288 ? 17.188 26.453 0.419 1 98 288 GLY B CA 1
ATOM 4878 C C . GLY B 1 288 ? 18.578 26.578 0.984 1 98 288 GLY B C 1
ATOM 4879 O O . GLY B 1 288 ? 19.125 27.688 1.046 1 98 288 GLY B O 1
ATOM 4880 N N . CYS B 1 289 ? 19.078 25.531 1.549 1 97.88 289 CYS B N 1
ATOM 4881 C CA . CYS B 1 289 ? 20.453 25.453 2.039 1 97.88 289 CYS B CA 1
ATOM 4882 C C . CYS B 1 289 ? 21.109 24.156 1.595 1 97.88 289 CYS B C 1
ATOM 4884 O O . CYS B 1 289 ? 20.484 23.094 1.573 1 97.88 289 CYS B O 1
ATOM 4886 N N . GLY B 1 290 ? 22.328 24.188 1.222 1 96.44 290 GLY B N 1
ATOM 4887 C CA . GLY B 1 290 ? 23.141 23.047 0.816 1 96.44 290 GLY B CA 1
ATOM 4888 C C . GLY B 1 290 ? 24.625 23.25 1.039 1 96.44 290 GLY B C 1
ATOM 4889 O O . GLY B 1 290 ? 25.031 24.016 1.926 1 96.44 290 GLY B O 1
ATOM 4890 N N . ASP B 1 291 ? 25.406 22.531 0.285 1 95.94 291 ASP B N 1
ATOM 4891 C CA . ASP B 1 291 ? 26.859 22.562 0.47 1 95.94 291 ASP B CA 1
ATOM 4892 C C . ASP B 1 291 ? 27.422 23.938 0.161 1 95.94 291 ASP B C 1
ATOM 4894 O O . ASP B 1 291 ? 28.422 24.359 0.75 1 95.94 291 ASP B O 1
ATOM 4898 N N . SER B 1 292 ? 26.797 24.656 -0.702 1 94.81 292 SER B N 1
ATOM 4899 C CA . SER B 1 292 ? 27.297 25.969 -1.124 1 94.81 292 SER B CA 1
ATOM 4900 C C . SER B 1 292 ? 26.688 27.078 -0.278 1 94.81 292 SER B C 1
ATOM 4902 O O . SER B 1 292 ? 26.828 28.266 -0.608 1 94.81 292 SER B O 1
ATOM 4904 N N . GLY B 1 293 ? 26 26.734 0.775 1 96.88 293 GLY B N 1
ATOM 4905 C CA . GLY B 1 293 ? 25.359 27.719 1.613 1 96.88 293 GLY B CA 1
ATOM 4906 C C . GLY B 1 293 ? 23.859 27.859 1.337 1 96.88 293 GLY B C 1
ATOM 4907 O O . GLY B 1 293 ? 23.281 27.016 0.64 1 96.88 293 GLY B O 1
ATOM 4908 N N . CYS B 1 294 ? 23.312 28.906 1.954 1 98.06 294 CYS B N 1
ATOM 4909 C CA . CYS B 1 294 ? 21.875 29.125 1.806 1 98.06 294 CYS B CA 1
ATOM 4910 C C . CYS B 1 294 ? 21.594 30.141 0.702 1 98.06 294 CYS B C 1
ATOM 4912 O O . CYS B 1 294 ? 22.438 30.984 0.396 1 98.06 294 CYS B O 1
ATOM 4914 N N . PHE B 1 295 ? 20.438 29.984 0.111 1 97.25 295 PHE B N 1
ATOM 4915 C CA . PHE B 1 295 ? 20 30.906 -0.924 1 97.25 295 PHE B CA 1
ATOM 4916 C C . PHE B 1 295 ? 18.531 31.266 -0.736 1 97.25 295 PHE B C 1
ATOM 4918 O O . PHE B 1 295 ? 17.797 30.578 -0.028 1 97.25 295 PHE B O 1
ATOM 4925 N N . GLN B 1 296 ? 18.141 32.344 -1.332 1 97.81 296 GLN B N 1
ATOM 4926 C CA . GLN B 1 296 ? 16.766 32.781 -1.47 1 97.81 296 GLN B CA 1
ATOM 4927 C C . GLN B 1 296 ? 16.531 33.469 -2.826 1 97.81 296 GLN B C 1
ATOM 4929 O O . GLN B 1 296 ? 17.359 34.25 -3.277 1 97.81 296 GLN B O 1
ATOM 4934 N N . SER B 1 297 ? 15.492 33.094 -3.436 1 97.62 297 SER B N 1
ATOM 4935 C CA . SER B 1 297 ? 15.188 33.656 -4.738 1 97.62 297 SER B CA 1
ATOM 4936 C C . SER B 1 297 ? 14.844 35.156 -4.613 1 97.62 297 SER B C 1
ATOM 4938 O O . SER B 1 297 ? 14.281 35.562 -3.604 1 97.62 297 SER B O 1
ATOM 4940 N N . THR B 1 298 ? 15.07 35.875 -5.668 1 97.38 298 THR B N 1
ATOM 4941 C CA . THR B 1 298 ? 14.68 37.281 -5.73 1 97.38 298 THR B CA 1
ATOM 4942 C C . THR B 1 298 ? 13.234 37.406 -6.191 1 97.38 298 THR B C 1
ATOM 4944 O O . THR B 1 298 ? 12.625 38.469 -6.035 1 97.38 298 THR B O 1
ATOM 4947 N N . GLU B 1 299 ? 12.688 36.344 -6.781 1 97.88 299 GLU B N 1
ATOM 4948 C CA . GLU B 1 299 ? 11.281 36.344 -7.16 1 97.88 299 GLU B CA 1
ATOM 4949 C C . GLU B 1 299 ? 10.375 36.156 -5.941 1 97.88 299 GLU B C 1
ATOM 4951 O O . GLU B 1 299 ? 10.797 35.562 -4.938 1 97.88 299 GLU B O 1
ATOM 4956 N N . PRO B 1 300 ? 9.156 36.656 -6.082 1 97.5 300 PRO B N 1
ATOM 4957 C CA . PRO B 1 300 ? 8.234 36.438 -4.961 1 97.5 300 PRO B CA 1
ATOM 4958 C C . PRO B 1 300 ? 7.953 34.969 -4.676 1 97.5 300 PRO B C 1
ATOM 4960 O O . PRO B 1 300 ? 7.969 34.156 -5.594 1 97.5 300 PRO B O 1
ATOM 4963 N N . GLN B 1 301 ? 7.648 34.656 -3.457 1 97.44 301 GLN B N 1
ATOM 4964 C CA . GLN B 1 301 ? 7.336 33.312 -3.01 1 97.44 301 GLN B CA 1
ATOM 4965 C C . GLN B 1 301 ? 6.16 32.719 -3.793 1 97.44 301 GLN B C 1
ATOM 4967 O O . GLN B 1 301 ? 6.102 31.516 -4.031 1 97.44 301 GLN B O 1
ATOM 4972 N N . SER B 1 302 ? 5.273 33.562 -4.227 1 97.81 302 SER B N 1
ATOM 4973 C CA . SER B 1 302 ? 4.047 33.156 -4.898 1 97.81 302 SER B CA 1
ATOM 4974 C C . SER B 1 302 ? 4.344 32.562 -6.27 1 97.81 302 SER B C 1
ATOM 4976 O O . SER B 1 302 ? 3.463 31.969 -6.895 1 97.81 302 SER B O 1
ATOM 4978 N N . ASN B 1 303 ? 5.59 32.688 -6.727 1 98.44 303 ASN B N 1
ATOM 4979 C CA . ASN B 1 303 ? 6.008 32.094 -7.992 1 98.44 303 ASN B CA 1
ATOM 4980 C C . ASN B 1 303 ? 6.312 30.609 -7.848 1 98.44 303 ASN B C 1
ATOM 4982 O O . ASN B 1 303 ? 6.418 29.891 -8.844 1 98.44 303 ASN B O 1
ATOM 4986 N N . PHE B 1 304 ? 6.375 30.125 -6.652 1 98.56 304 PHE B N 1
ATOM 4987 C CA . PHE B 1 304 ? 6.984 28.828 -6.398 1 98.56 304 PHE B CA 1
ATOM 4988 C C . PHE B 1 304 ? 5.969 27.859 -5.812 1 98.56 304 PHE B C 1
ATOM 4990 O O . PHE B 1 304 ? 5.176 28.219 -4.945 1 98.56 304 PHE B O 1
ATOM 4997 N N . VAL B 1 305 ? 6.035 26.609 -6.258 1 98.62 305 VAL B N 1
ATOM 4998 C CA . VAL B 1 305 ? 5.27 25.516 -5.641 1 98.62 305 VAL B CA 1
ATOM 4999 C C . VAL B 1 305 ? 5.852 25.188 -4.27 1 98.62 305 VAL B C 1
ATOM 5001 O O . VAL B 1 305 ? 5.113 24.891 -3.33 1 98.62 305 VAL B O 1
ATOM 5004 N N . TRP B 1 306 ? 7.172 25.344 -4.199 1 98.75 306 TRP B N 1
ATOM 5005 C CA . TRP B 1 306 ? 7.883 24.906 -2.998 1 98.75 306 TRP B CA 1
ATOM 5006 C C . TRP B 1 306 ? 8.539 26.109 -2.305 1 98.75 306 TRP B C 1
ATOM 5008 O O . TRP B 1 306 ? 9.203 26.922 -2.951 1 98.75 306 TRP B O 1
ATOM 5018 N N . TYR B 1 307 ? 8.391 26.203 -0.987 1 98.75 307 TYR B N 1
ATOM 5019 C CA . TYR B 1 307 ? 9.047 27.234 -0.191 1 98.75 307 TYR B CA 1
ATOM 5020 C C . TYR B 1 307 ? 10.523 26.922 0.015 1 98.75 307 TYR B C 1
ATOM 5022 O O . TYR B 1 307 ? 11.383 27.766 -0.196 1 98.75 307 TYR B O 1
ATOM 5030 N N . ASP B 1 308 ? 10.781 25.688 0.46 1 98.62 308 ASP B N 1
ATOM 5031 C CA . ASP B 1 308 ? 12.133 25.156 0.57 1 98.62 308 ASP B CA 1
ATOM 5032 C C . ASP B 1 308 ? 12.211 23.734 -0.013 1 98.62 308 ASP B C 1
ATOM 5034 O O . ASP B 1 308 ? 11.383 23.359 -0.845 1 98.62 308 ASP B O 1
ATOM 5038 N N . GLU B 1 309 ? 13.172 22.906 0.334 1 98.25 309 GLU B N 1
ATOM 5039 C CA . GLU B 1 309 ? 13.453 21.672 -0.383 1 98.25 309 GLU B CA 1
ATOM 5040 C C . GLU B 1 309 ? 12.352 20.641 -0.162 1 98.25 309 GLU B C 1
ATOM 5042 O O . GLU B 1 309 ? 12.234 19.672 -0.923 1 98.25 309 GLU B O 1
ATOM 5047 N N . VAL B 1 310 ? 11.492 20.859 0.92 1 98.31 310 VAL B N 1
ATOM 5048 C CA . VAL B 1 310 ? 10.523 19.812 1.201 1 98.31 310 VAL B CA 1
ATOM 5049 C C . VAL B 1 310 ? 9.164 20.422 1.517 1 98.31 310 VAL B C 1
ATOM 5051 O O . VAL B 1 310 ? 8.133 19.75 1.43 1 98.31 310 VAL B O 1
ATOM 5054 N N . HIS B 1 311 ? 9.062 21.734 1.805 1 98.88 311 HIS B N 1
ATOM 5055 C CA . HIS B 1 311 ? 7.812 22.344 2.244 1 98.88 311 HIS B CA 1
ATOM 5056 C C . HIS B 1 311 ? 7.117 23.062 1.098 1 98.88 311 HIS B C 1
ATOM 5058 O O . HIS B 1 311 ? 7.754 23.812 0.354 1 98.88 311 HIS B O 1
ATOM 5064 N N . PRO B 1 312 ? 5.801 22.859 0.932 1 98.75 312 PRO B N 1
ATOM 5065 C CA . PRO B 1 312 ? 5.066 23.672 -0.043 1 98.75 312 PRO B CA 1
ATOM 5066 C C . PRO B 1 312 ? 5.051 25.156 0.314 1 98.75 312 PRO B C 1
ATOM 5068 O O . PRO B 1 312 ? 5.152 25.516 1.49 1 98.75 312 PRO B O 1
ATOM 5071 N N . SER B 1 313 ? 4.887 26.016 -0.659 1 98.69 313 SER B N 1
ATOM 5072 C CA . SER B 1 313 ? 4.809 27.453 -0.425 1 98.69 313 SER B CA 1
ATOM 5073 C C . SER B 1 313 ? 3.469 27.844 0.187 1 98.69 313 SER B C 1
ATOM 5075 O O . SER B 1 313 ? 2.512 27.062 0.143 1 98.69 313 SER B O 1
ATOM 5077 N N . GLU B 1 314 ? 3.439 29.031 0.743 1 98.56 314 GLU B N 1
ATOM 5078 C CA . GLU B 1 314 ? 2.168 29.562 1.237 1 98.56 314 GLU B CA 1
ATOM 5079 C C . GLU B 1 314 ? 1.113 29.578 0.135 1 98.56 314 GLU B C 1
ATOM 5081 O O . GLU B 1 314 ? -0.058 29.281 0.385 1 98.56 314 GLU B O 1
ATOM 5086 N N . ARG B 1 315 ? 1.535 29.938 -1.093 1 98.56 315 ARG B N 1
ATOM 5087 C CA . ARG B 1 315 ? 0.615 29.938 -2.227 1 98.56 315 ARG B CA 1
ATOM 5088 C C . ARG B 1 315 ? 0.027 28.547 -2.451 1 98.56 315 ARG B C 1
ATOM 5090 O O . ARG B 1 315 ? -1.172 28.406 -2.699 1 98.56 315 ARG B O 1
ATOM 5097 N N . THR B 1 316 ? 0.871 27.516 -2.42 1 98.81 316 THR B N 1
ATOM 5098 C CA . THR B 1 316 ? 0.386 26.141 -2.516 1 98.81 316 THR B CA 1
ATOM 5099 C C . THR B 1 316 ? -0.584 25.828 -1.379 1 98.81 316 THR B C 1
ATOM 5101 O O . THR B 1 316 ? -1.635 25.234 -1.601 1 98.81 316 THR B O 1
ATOM 5104 N N . CYS B 1 317 ? -0.308 26.281 -0.173 1 98.75 317 CYS B N 1
ATOM 5105 C CA . CYS B 1 317 ? -1.165 26.062 0.987 1 98.75 317 CYS B CA 1
ATOM 5106 C C . CYS B 1 317 ? -2.516 26.734 0.807 1 98.75 317 CYS B C 1
ATOM 5108 O O . CYS B 1 317 ? -3.535 26.25 1.293 1 98.75 317 CYS B O 1
ATOM 5110 N N . GLU B 1 318 ? -2.541 27.891 0.136 1 98.75 318 GLU B N 1
ATOM 5111 C CA . GLU B 1 318 ? -3.803 28.562 -0.155 1 98.75 318 GLU B CA 1
ATOM 5112 C C . GLU B 1 318 ? -4.738 27.672 -0.953 1 98.75 318 GLU B C 1
ATOM 5114 O O . GLU B 1 318 ? -5.938 27.609 -0.679 1 98.75 318 GLU B O 1
ATOM 5119 N N . TYR B 1 319 ? -4.188 26.938 -1.868 1 98.69 319 TYR B N 1
ATOM 5120 C CA . TYR B 1 319 ? -5.023 26.062 -2.682 1 98.69 319 TYR B CA 1
ATOM 5121 C C . TYR B 1 319 ? -5.445 24.828 -1.894 1 98.69 319 TYR B C 1
ATOM 5123 O O . TYR B 1 319 ? -6.551 24.312 -2.08 1 98.69 319 TYR B O 1
ATOM 5131 N N . VAL B 1 320 ? -4.582 24.328 -1.061 1 98.88 320 VAL B N 1
ATOM 5132 C CA . VAL B 1 320 ? -4.977 23.25 -0.163 1 98.88 320 VAL B CA 1
ATOM 5133 C C . VAL B 1 320 ? -6.141 23.703 0.714 1 98.88 320 VAL B C 1
ATOM 5135 O O . VAL B 1 320 ? -7.133 22.984 0.864 1 98.88 320 VAL B O 1
ATOM 5138 N N . ALA B 1 321 ? -6.047 24.922 1.284 1 98.94 321 ALA B N 1
ATOM 5139 C CA . ALA B 1 321 ? -7.098 25.469 2.137 1 98.94 321 ALA B CA 1
ATOM 5140 C C . ALA B 1 321 ? -8.406 25.609 1.368 1 98.94 321 ALA B C 1
ATOM 5142 O O . ALA B 1 321 ? -9.477 25.25 1.875 1 98.94 321 ALA B O 1
ATOM 5143 N N . ASP B 1 322 ? -8.305 26.125 0.142 1 98.69 322 ASP B N 1
ATOM 5144 C CA . ASP B 1 322 ? -9.5 26.297 -0.683 1 98.69 322 ASP B CA 1
ATOM 5145 C C . ASP B 1 322 ? -10.18 24.953 -0.951 1 98.69 322 ASP B C 1
ATOM 5147 O O . ASP B 1 322 ? -11.398 24.844 -0.855 1 98.69 322 ASP B O 1
ATOM 5151 N N . GLU B 1 323 ? -9.391 23.969 -1.267 1 98.69 323 GLU B N 1
ATOM 5152 C CA . GLU B 1 323 ? -9.961 22.656 -1.57 1 98.69 323 GLU B CA 1
ATOM 5153 C C . GLU B 1 323 ? -10.523 21.984 -0.314 1 98.69 323 GLU B C 1
ATOM 5155 O O . GLU B 1 323 ? -11.508 21.266 -0.379 1 98.69 323 GLU B O 1
ATOM 5160 N N . PHE B 1 324 ? -9.852 22.25 0.803 1 98.88 324 PHE B N 1
ATOM 5161 C CA . PHE B 1 324 ? -10.359 21.75 2.076 1 98.88 324 PHE B CA 1
ATOM 5162 C C . PHE B 1 324 ? -11.75 22.297 2.354 1 98.88 324 PHE B C 1
ATOM 5164 O O . PHE B 1 324 ? -12.656 21.547 2.719 1 98.88 324 PHE B O 1
ATOM 5171 N N . ILE B 1 325 ? -11.953 23.578 2.197 1 98.69 325 ILE B N 1
ATOM 5172 C CA . ILE B 1 325 ? -13.242 24.219 2.406 1 98.69 325 ILE B CA 1
ATOM 5173 C C . ILE B 1 325 ? -14.258 23.672 1.41 1 98.69 325 ILE B C 1
ATOM 5175 O O . ILE B 1 325 ? -15.391 23.344 1.782 1 98.69 325 ILE B O 1
ATOM 5179 N N . SER B 1 326 ? -13.812 23.5 0.121 1 98.19 326 SER B N 1
ATOM 5180 C CA . SER B 1 326 ? -14.688 22.938 -0.901 1 98.19 326 SER B CA 1
ATOM 5181 C C . SER B 1 326 ? -15.133 21.531 -0.525 1 98.19 326 SER B C 1
ATOM 5183 O O . SER B 1 326 ? -16.281 21.141 -0.795 1 98.19 326 SER B O 1
ATOM 5185 N N . LEU B 1 327 ? -14.242 20.766 0.074 1 98.5 327 LEU B N 1
ATOM 5186 C CA . LEU B 1 327 ? -14.57 19.422 0.527 1 98.5 327 LEU B CA 1
ATOM 5187 C C . LEU B 1 327 ? -15.672 19.469 1.584 1 98.5 327 LEU B C 1
ATOM 5189 O O . LEU B 1 327 ? -16.641 18.703 1.51 1 98.5 327 LEU B O 1
ATOM 5193 N N . LEU B 1 328 ? -15.523 20.359 2.549 1 98.25 328 LEU B N 1
ATOM 5194 C CA . LEU B 1 328 ? -16.5 20.453 3.627 1 98.25 328 LEU B CA 1
ATOM 5195 C C . LEU B 1 328 ? -17.859 20.875 3.09 1 98.25 328 LEU B C 1
ATOM 5197 O O . LEU B 1 328 ? -18.906 20.562 3.682 1 98.25 328 LEU B O 1
ATOM 5201 N N . GLU B 1 329 ? -17.875 21.531 1.963 1 96.69 329 GLU B N 1
ATOM 5202 C CA . GLU B 1 329 ? -19.109 22 1.332 1 96.69 329 GLU B CA 1
ATOM 5203 C C . GLU B 1 329 ? -19.656 20.953 0.361 1 96.69 329 GLU B C 1
ATOM 5205 O O . GLU B 1 329 ? -20.703 21.156 -0.245 1 96.69 329 GLU B O 1
ATOM 5210 N N . GLY B 1 330 ? -18.953 19.891 0.183 1 95.25 330 GLY B N 1
ATOM 5211 C CA . GLY B 1 330 ? -19.391 18.828 -0.707 1 95.25 330 GLY B CA 1
ATOM 5212 C C . GLY B 1 330 ? -19.156 19.125 -2.172 1 95.25 330 GLY B C 1
ATOM 5213 O O . GLY B 1 330 ? -19.828 18.578 -3.047 1 95.25 330 GLY B O 1
ATOM 5214 N N . LYS B 1 331 ? -18.125 20 -2.463 1 95.88 331 LYS B N 1
ATOM 5215 C CA . LYS B 1 331 ? -17.969 20.516 -3.826 1 95.88 331 LYS B CA 1
ATOM 5216 C C . LYS B 1 331 ? -16.594 20.188 -4.391 1 95.88 331 LYS B C 1
ATOM 5218 O O . LYS B 1 331 ? -16.312 20.453 -5.562 1 95.88 331 LYS B O 1
ATOM 5223 N N . SER B 1 332 ? -15.742 19.625 -3.621 1 96.81 332 SER B N 1
ATOM 5224 C CA . SER B 1 332 ? -14.359 19.438 -4.055 1 96.81 332 SER B CA 1
ATOM 5225 C C . SER B 1 332 ? -14.258 18.359 -5.129 1 96.81 332 SER B C 1
ATOM 5227 O O . SER B 1 332 ? -14.867 17.297 -5.004 1 96.81 332 SER B O 1
ATOM 5229 N N . LYS B 1 333 ? -13.43 18.641 -6.141 1 96.44 333 LYS B N 1
ATOM 5230 C CA . LYS B 1 333 ? -13.125 17.641 -7.164 1 96.44 333 LYS B CA 1
ATOM 5231 C C . LYS B 1 333 ? -12.094 16.625 -6.66 1 96.44 333 LYS B C 1
ATOM 5233 O O . LYS B 1 333 ? -11.922 15.562 -7.254 1 96.44 333 LYS B O 1
ATOM 5238 N N . TYR B 1 334 ? -11.484 16.922 -5.566 1 98.19 334 TYR B N 1
ATOM 5239 C CA . TYR B 1 334 ? -10.398 16.094 -5.043 1 98.19 334 TYR B CA 1
ATOM 5240 C C . TYR B 1 334 ? -10.797 15.453 -3.717 1 98.19 334 TYR B C 1
ATOM 5242 O O . TYR B 1 334 ? -9.945 14.93 -2.994 1 98.19 334 TYR B O 1
ATOM 5250 N N . GLY B 1 335 ? -12.078 15.609 -3.381 1 97.5 335 GLY B N 1
ATOM 5251 C CA . GLY B 1 335 ? -12.523 15.125 -2.086 1 97.5 335 GLY B CA 1
ATOM 5252 C C . GLY B 1 335 ? -13.633 14.094 -2.189 1 97.5 335 GLY B C 1
ATOM 5253 O O . GLY B 1 335 ? -14.469 14.156 -3.098 1 97.5 335 GLY B O 1
ATOM 5254 N N . VAL B 1 336 ? -13.664 13.141 -1.256 1 97.75 336 VAL B N 1
ATOM 5255 C CA . VAL B 1 336 ? -14.758 12.18 -1.112 1 97.75 336 VAL B CA 1
ATOM 5256 C C . VAL B 1 336 ? -15.062 11.969 0.368 1 97.75 336 VAL B C 1
ATOM 5258 O O . VAL B 1 336 ? -14.164 12.039 1.211 1 97.75 336 VAL B O 1
ATOM 5261 N N . SER B 1 337 ? -16.297 11.766 0.716 1 98.19 337 SER B N 1
ATOM 5262 C CA . SER B 1 337 ? -16.703 11.562 2.104 1 98.19 337 SER B CA 1
ATOM 5263 C C . SER B 1 337 ? -17.516 10.273 2.26 1 98.19 337 SER B C 1
ATOM 5265 O O . SER B 1 337 ? -18.328 9.938 1.393 1 98.19 337 SER B O 1
ATOM 5267 N N . TYR B 1 338 ? -17.281 9.586 3.352 1 97.88 338 TYR B N 1
ATOM 5268 C CA . TYR B 1 338 ? -17.969 8.352 3.703 1 97.88 338 TYR B CA 1
ATOM 5269 C C . TYR B 1 338 ? -18.688 8.492 5.039 1 97.88 338 TYR B C 1
ATOM 5271 O O . TYR B 1 338 ? -18.094 8.93 6.027 1 97.88 338 TYR B O 1
ATOM 5279 N N . HIS B 1 339 ? -19.953 8.148 5.066 1 95.56 339 HIS B N 1
ATOM 5280 C CA . HIS B 1 339 ? -20.781 8.266 6.262 1 95.56 339 HIS B CA 1
ATOM 5281 C C . HIS B 1 339 ? -21.562 6.984 6.52 1 95.56 339 HIS B C 1
ATOM 5283 O O . HIS B 1 339 ? -22.094 6.379 5.59 1 95.56 339 HIS B O 1
#